Protein AF-A0A158P6G4-F1 (afdb_monomer)

pLDDT: mean 80.7, std 13.86, range [26.22, 97.38]

InterPro domains:
  IPR002474 Carbamoyl-phosphate synthase small subunit, N-terminal domain [PF00988] (12-132)
  IPR002474 Carbamoyl-phosphate synthase small subunit, N-terminal domain [SM01097] (8-134)
  IPR005479 Carbamoyl phosphate synthase, ATP-binding domain [PF02786] (418-565)
  IPR005479 Carbamoyl phosphate synthase, ATP-binding domain [PS00866] (451-465)
  IPR005483 Carbamoyl phosphate synthase, CPSase domain [PR00098] (327-341)
  IPR005483 Carbamoyl phosphate synthase, CPSase domain [PR00098] (356-366)
  IPR005483 Carbamoyl phosphate synthase, CPSase domain [PR00098] (489-508)
  IPR011761 ATP-grasp fold [PS50975] (420-508)
  IPR016185 Pre-ATP-grasp domain superfamily [SSF52440] (314-423)
  IPR017926 Glutamine amidotransferase [PF00117] (199-283)
  IPR029062 Class I glutamine amidotransferase-like [G3DSA:3.40.50.880] (198-288)
  IPR029062 Class I glutamine amidotransferase-like [SSF52317] (143-199)
  IPR029062 Class I glutamine amidotransferase-like [SSF52317] (198-286)
  IPR036480 Carbamoyl-phosphate synthase small subunit, N-terminal domain superfamily [G3DSA:3.50.30.20] (7-149)
  IPR036480 Carbamoyl-phosphate synthase small subunit, N-terminal domain superfamily [SSF52021] (8-143)

Solvent-accessible surface area (backbone atoms only — not comparable to full-atom values): 31318 Å² total; per-residue (Å²): 134,83,76,67,61,92,72,41,45,25,34,39,37,38,74,91,71,51,74,48,67,27,42,43,40,35,20,99,57,66,51,64,19,32,37,50,70,43,86,51,77,57,24,67,63,48,54,74,65,38,42,48,55,65,68,43,43,81,40,60,62,45,95,80,79,45,44,38,28,29,63,31,70,59,48,58,47,102,81,71,53,53,38,44,80,57,81,58,95,48,63,39,70,66,35,17,24,28,46,50,54,55,28,35,77,72,65,38,55,44,77,40,87,57,67,51,66,65,51,46,51,49,38,74,74,71,43,81,41,37,22,32,41,33,37,74,90,55,70,66,82,82,60,68,80,48,75,55,81,85,44,69,58,35,76,69,48,19,66,94,58,80,52,77,41,63,85,35,95,45,77,43,84,46,61,14,15,24,57,54,69,49,56,55,46,68,40,32,78,73,44,22,17,40,31,38,45,68,60,56,38,52,53,50,81,44,46,35,29,27,69,83,70,75,46,61,35,52,29,6,38,26,46,91,74,72,60,66,75,90,72,59,55,92,63,48,42,77,38,22,34,27,76,87,77,71,44,46,33,19,38,28,29,80,61,53,78,47,71,52,61,52,44,39,48,57,28,72,40,51,43,70,71,43,41,64,56,57,56,48,52,56,49,48,52,52,35,49,76,70,75,41,87,58,47,47,58,58,50,52,40,61,74,65,58,64,88,62,85,69,76,85,72,88,65,62,27,36,36,37,32,29,44,34,70,88,46,96,62,44,62,72,60,24,3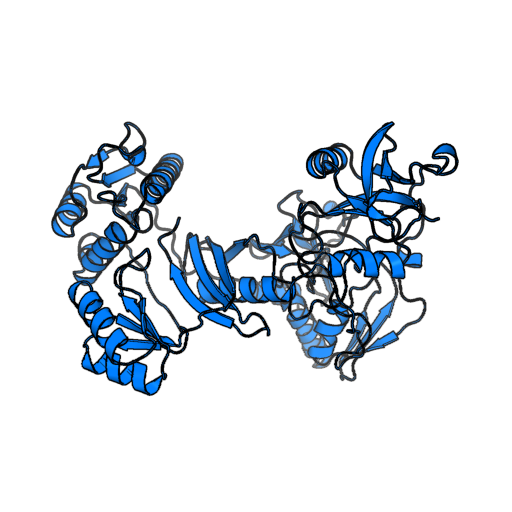4,50,38,38,34,50,52,34,46,54,38,50,75,71,70,28,43,41,34,34,37,33,47,43,84,92,41,76,40,72,39,94,75,50,38,81,39,79,39,77,39,66,74,39,56,67,55,51,47,53,48,44,73,72,67,61,36,52,34,70,46,30,34,25,3,34,65,53,19,38,51,31,49,52,52,33,51,76,71,38,50,31,68,77,61,60,35,76,87,89,88,67,78,83,91,68,45,76,59,39,78,20,73,44,68,68,49,44,48,57,44,42,69,72,65,36,68,44,24,31,39,37,28,48,95,57,55,75,60,51,55,38,48,78,16,75,43,74,67,53,39,49,57,44,47,54,58,14,58,73,77,20,78,34,32,38,40,32,58,52,66,88,84,38,45,78,49,64,34,48,32,43,24,48,79,70,73,43,69,51,72,59,63,93,74,71,66,64,52,40,65,59,45,46,52,49,54,52,47,51,54,54,50,43,59,70,42,63,56,67,50,60,35,33,38,37,33,36,32,43,71,78,52,97,51,72,40,51,70,55,73,38,74,36,72,93

Radius of gyration: 28.29 Å; Cα contacts (8 Å, |Δi|>4): 1181; chains: 1; bounding box: 65×74×72 Å

Secondary structure (DSSP, 8-state):
-PPPGGG-EEEEEETTS-EEEEEEEESS--EEEEEEEE--SS-HHHHHT-GGGTTEEEEE-SS--STT-B--SSS--TTS-------SS---TT--B-HHHHHHHTT-EEEESS-HHHHHHHHHHH-SEEEEEEETTS-GGGS----STTS-HHHHHS-SS--EE---SEEEEE--SS--HHHHHHHHHTTEEEEE-------SSEEEEETTTTEEEEE-B--S----GGG--TTEEEEEEETTT--EEEEEESSSS-EEESB-TT-SSS--TTTHHHHHHHHHHHHHHTT----HHHHHHHHH-----------SEEEEE---S-BTTB-THHHHHHHHHHHHHHHTT-EEEEE---SSSGGGSTTSSSEEE----SHHHHHHHHHHH--SEEE-GGGHHHHHHHHHHHHHTTHHHHHT----------SSEEEESSHHHHHHHHHHH-SSEEEEETT-STTTT-EEESSHHHHHHHHHHHHTT-S-EEEEE--TTSEEEEEEEEE-TTS-EEEE---SS--HHHHHHHHHHHHHHHHHTT--EE-EEEEEE-TTSS-EEEEEEETT--

Foldseek 3Di:
DDDDLQPWKKWKAWPVGDIWIFRKFAAPDKAWAKEDEAADLFQVQLVVLQLQCPRYDYLYLHQFPQQQHDFAAACQDPWGGTGDADDDDHAAQRHHHTPRHVSNVVNHMDGHDTDSVVVNVVCVVPPITIMIIGTPVDDPVVDDTDYCVVDPSFVVQFDPDKDKIADAPAEEEEEPQSDRCLVVVLQRVVRYIYIYHTHFFAYAFWWKAFPLARFIDGFGAGDDDADDQVPDDPQKHQGIATPVPRTGQKMFGNFDLDIDGRTDCSPSQYANRRSCLSVLSVVCVVCVVVVHGDGSSVVVSVVRDDPQPDDPDDWAEEEEEAQEDDDQQRHCLLLVLLLVVLVVCVVVVHAYEYEYLDPPGPCPDPPSHPYYHNDGLALVVVLVCCVVVLTQEYHQLSRPLSSVVRVVVCVVVCSCVVSNYDDDWDADDFAQKDKDQDLVVQLVSCVVLDDFKKKAAPSDGPRVLIDTDRDSVSSSVSVVNSSVPHSIIMIHHDPPPFDKFKKKKAAASRLRIDIDGNDSHDHSVLVNVVVVVVSVRCVVGVDHGMKMWIWGAHSNDSDIGGHDMRSRRD

Sequence (570 aa):
MSMPWETMKATLYLDDGSSYVGQLFGATKSVVGEIVFQTGMMGYVESLTDPSYAEQLLTLTYPMIGNYGVPSQDSMDSHGLPYVFEKNEHNHWQAVESLTSLLRKAGVPGLSGIDIRMLTKKIREQGTMKAKLVIDSDDASKYEFRDINEGNLVAVVSRKTPVTFGTGDVTVLAVDCGMKNNQIRCLVERGVRVTVVPYGNRGHNQPCTHSGTGRCLITSQNHGFAVDATSLPDDWRILFTNENDETNEGIVHTTKPFFSVQFHPEHTAGPSDSEFLFDVFVNAIRLRKSGKACCVNDMITAALRFDSNYHIRQQKKVLVLGSGGLTIGQAGEFDYSGAQALKALKEAGIRTVLINPNVATVQTSKGFADFTYFLPITKEYVTDVIKKERPTGILCTFGGQTALNCAIDLYKDKIFEQFHVDVTSIGERVAPSRAATTLRGAIEAAELLGYPVLVRAAFALGGLGSGFANNRAELIAIAQQALAHSDQVLIDKSLKGWKEIEYEVVRDAFDNCITVAPSQTLTDKEYNMLRTCAIKVIRHFGIIGECNIQYALDPSSDTVCFLYISNTIF

Structure (mmCIF, N/CA/C/O backbone):
data_AF-A0A158P6G4-F1
#
_entry.id   AF-A0A158P6G4-F1
#
loop_
_atom_site.group_PDB
_atom_site.id
_atom_site.type_symbol
_atom_site.label_atom_id
_atom_site.label_alt_id
_atom_site.label_comp_id
_atom_site.label_asym_id
_atom_site.label_entity_id
_atom_site.label_seq_id
_atom_site.pdbx_PDB_ins_code
_atom_site.Cartn_x
_atom_site.Cartn_y
_atom_site.Cartn_z
_atom_site.occupancy
_atom_site.B_iso_or_equiv
_atom_site.auth_seq_id
_atom_site.auth_comp_id
_atom_site.auth_asym_id
_atom_site.auth_atom_id
_atom_site.pdbx_PDB_model_num
ATOM 1 N N . MET A 1 1 ? 27.944 9.969 -40.121 1.00 33.66 1 MET A N 1
ATOM 2 C CA . MET A 1 1 ? 27.242 10.618 -38.994 1.00 33.66 1 MET A CA 1
ATOM 3 C C . MET A 1 1 ? 26.207 9.633 -38.491 1.00 33.66 1 MET A C 1
ATOM 5 O O . MET A 1 1 ? 25.397 9.195 -39.297 1.00 33.66 1 MET A O 1
ATOM 9 N N . SER A 1 2 ? 26.275 9.224 -37.227 1.00 36.25 2 SER A N 1
ATOM 10 C CA . SER A 1 2 ? 25.202 8.464 -36.575 1.00 36.25 2 SER A CA 1
ATOM 11 C C . SER A 1 2 ? 24.040 9.403 -36.244 1.00 36.25 2 SER A C 1
ATOM 13 O O . SER A 1 2 ? 24.272 10.546 -35.853 1.00 36.25 2 SER A O 1
ATOM 15 N N . MET A 1 3 ? 22.798 8.939 -36.399 1.00 39.56 3 MET A N 1
ATOM 16 C CA . MET A 1 3 ? 21.637 9.678 -35.891 1.00 39.56 3 MET A CA 1
ATOM 17 C C . MET A 1 3 ? 21.639 9.666 -34.350 1.00 39.56 3 MET A C 1
ATOM 19 O O . MET A 1 3 ? 22.076 8.669 -33.764 1.00 39.56 3 MET A O 1
ATOM 23 N N . PRO A 1 4 ? 21.148 10.724 -33.678 1.00 52.16 4 PRO A N 1
ATOM 24 C CA . PRO A 1 4 ? 20.889 10.687 -32.242 1.00 52.16 4 PRO A CA 1
ATOM 25 C C . PRO A 1 4 ? 19.898 9.568 -31.906 1.00 52.16 4 PRO A C 1
ATOM 27 O O . PRO A 1 4 ? 18.818 9.483 -32.492 1.00 52.16 4 PRO A O 1
ATOM 30 N N . TRP A 1 5 ? 20.269 8.705 -30.960 1.00 51.62 5 TRP A N 1
ATOM 31 C CA . TRP A 1 5 ? 19.498 7.514 -30.580 1.00 51.62 5 TRP A CA 1
ATOM 32 C C . TRP A 1 5 ? 18.100 7.849 -30.036 1.00 51.62 5 TRP A C 1
ATOM 34 O O . TRP A 1 5 ? 17.185 7.057 -30.217 1.00 51.62 5 TRP A O 1
ATOM 44 N N . GLU A 1 6 ? 17.922 9.057 -29.497 1.00 54.00 6 GLU A N 1
ATOM 45 C CA . GLU A 1 6 ? 16.652 9.687 -29.086 1.00 54.00 6 GLU A CA 1
ATOM 46 C C . GLU A 1 6 ? 15.584 9.744 -30.201 1.00 54.00 6 GLU A C 1
ATOM 48 O O . GLU A 1 6 ? 14.418 10.021 -29.931 1.00 54.00 6 GLU A O 1
ATOM 53 N N . THR A 1 7 ? 15.962 9.485 -31.459 1.00 64.06 7 THR A N 1
ATOM 54 C CA . THR A 1 7 ? 15.048 9.469 -32.614 1.00 64.06 7 THR A CA 1
ATOM 55 C C . THR A 1 7 ? 14.767 8.077 -33.183 1.00 64.06 7 THR A C 1
ATOM 57 O O . THR A 1 7 ? 13.952 7.957 -34.100 1.00 64.06 7 THR A O 1
ATOM 60 N N . MET A 1 8 ? 15.392 7.014 -32.658 1.00 84.81 8 MET A N 1
ATOM 61 C CA . MET A 1 8 ? 15.130 5.655 -33.137 1.00 84.81 8 MET A CA 1
ATOM 62 C C . MET A 1 8 ? 13.774 5.144 -32.647 1.00 84.81 8 MET A C 1
ATOM 64 O O . MET A 1 8 ? 13.444 5.199 -31.461 1.00 84.81 8 MET A O 1
ATOM 68 N N . LYS A 1 9 ? 12.999 4.608 -33.590 1.00 92.88 9 LYS A N 1
ATOM 69 C CA . LYS A 1 9 ? 11.739 3.922 -33.327 1.00 92.88 9 LYS A CA 1
ATOM 70 C C . LYS A 1 9 ? 11.916 2.415 -33.382 1.00 92.88 9 LYS A C 1
ATOM 72 O O . LYS A 1 9 ? 12.790 1.895 -34.080 1.00 92.88 9 LYS A O 1
ATOM 77 N N . ALA A 1 10 ? 11.055 1.739 -32.643 1.00 96.12 10 ALA A N 1
ATOM 78 C CA . ALA A 1 10 ? 10.880 0.306 -32.729 1.00 96.12 10 ALA A CA 1
ATOM 79 C C . ALA A 1 10 ? 9.394 -0.030 -32.604 1.00 96.12 10 ALA A C 1
ATOM 81 O O . ALA A 1 10 ? 8.608 0.714 -32.005 1.00 96.12 10 ALA A O 1
ATOM 82 N N . THR A 1 11 ? 9.032 -1.179 -33.152 1.00 97.31 11 THR A N 1
ATOM 83 C CA . THR A 1 11 ? 7.676 -1.699 -33.164 1.00 97.31 11 THR A CA 1
ATOM 84 C C . THR A 1 11 ? 7.635 -3.008 -32.380 1.00 97.31 11 THR A C 1
ATOM 86 O O . THR A 1 11 ? 8.329 -3.976 -32.697 1.00 97.31 11 THR A O 1
ATOM 89 N N . LEU A 1 12 ? 6.814 -3.031 -31.332 1.00 97.25 12 LEU A N 1
ATOM 90 C CA . LEU A 1 12 ? 6.419 -4.248 -30.634 1.00 97.25 12 LEU A CA 1
ATOM 91 C C . LEU A 1 12 ? 5.308 -4.922 -31.444 1.00 97.25 12 LEU A C 1
ATOM 93 O O . LEU A 1 12 ? 4.249 -4.328 -31.622 1.00 97.25 12 LEU A O 1
ATOM 97 N N . TYR A 1 13 ? 5.527 -6.150 -31.901 1.00 97.00 13 TYR A N 1
ATOM 98 C CA . TYR A 1 13 ? 4.522 -6.994 -32.551 1.00 97.00 13 TYR A CA 1
ATOM 99 C C . TYR A 1 13 ? 4.093 -8.118 -31.612 1.00 97.00 13 TYR A C 1
ATOM 101 O O . TYR A 1 13 ? 4.942 -8.702 -30.933 1.00 97.00 13 TYR A O 1
ATOM 109 N N . LEU A 1 14 ? 2.804 -8.453 -31.632 1.00 95.69 14 LEU A N 1
ATOM 110 C CA . LEU A 1 14 ? 2.227 -9.617 -30.962 1.00 95.69 14 LEU A CA 1
ATOM 111 C C . LEU A 1 14 ? 1.791 -10.673 -31.990 1.00 95.69 14 LEU A C 1
ATOM 113 O O . LEU A 1 14 ? 1.522 -10.355 -33.151 1.00 95.69 14 LEU A O 1
ATOM 117 N N . ASP A 1 15 ? 1.714 -11.926 -31.557 1.00 93.31 15 ASP A N 1
ATOM 118 C CA . ASP A 1 15 ? 1.264 -13.076 -32.349 1.00 93.31 15 ASP A CA 1
ATOM 119 C C . ASP A 1 15 ? -0.195 -12.978 -32.826 1.00 93.31 15 ASP A C 1
ATOM 121 O O . ASP A 1 15 ? -0.503 -13.447 -33.922 1.00 93.31 15 ASP A O 1
ATOM 125 N N . ASP A 1 16 ? -1.064 -12.271 -32.096 1.00 93.06 16 ASP A N 1
ATOM 126 C CA . ASP A 1 16 ? -2.425 -11.920 -32.546 1.00 93.06 16 ASP A CA 1
ATOM 127 C C . ASP A 1 16 ? -2.477 -10.900 -33.708 1.00 93.06 16 ASP A C 1
ATOM 129 O O . ASP A 1 16 ? -3.554 -10.487 -34.144 1.00 93.06 16 ASP A O 1
ATOM 133 N N . GLY A 1 17 ? -1.314 -10.489 -34.224 1.00 93.00 17 GLY A N 1
ATOM 134 C CA . GLY A 1 17 ? -1.162 -9.595 -35.370 1.00 93.00 17 GLY A CA 1
ATOM 135 C C . GLY A 1 17 ? -1.235 -8.106 -35.031 1.00 93.00 17 GLY A C 1
ATOM 136 O O . GLY A 1 17 ? -1.081 -7.274 -35.927 1.00 93.00 17 GLY A O 1
ATOM 137 N N . SER A 1 18 ? -1.450 -7.737 -33.765 1.00 94.69 18 SER A N 1
ATOM 138 C CA . SER A 1 18 ? -1.390 -6.334 -33.344 1.00 94.69 18 SER A CA 1
ATOM 139 C C . SER A 1 18 ? 0.040 -5.823 -33.149 1.00 94.69 18 SER A C 1
ATOM 141 O O . SER A 1 18 ? 0.978 -6.584 -32.904 1.00 94.69 18 SER A O 1
ATOM 143 N N . SER A 1 19 ? 0.209 -4.504 -33.263 1.00 95.75 19 SER A N 1
ATOM 144 C CA . SER A 1 19 ? 1.515 -3.852 -33.171 1.00 95.75 19 SER A CA 1
ATOM 145 C C . SER A 1 19 ? 1.451 -2.481 -32.500 1.00 95.75 19 SER A C 1
ATOM 147 O O . SER A 1 19 ? 0.500 -1.728 -32.713 1.00 95.75 19 SER A O 1
ATOM 149 N N . TYR A 1 20 ? 2.502 -2.134 -31.759 1.00 96.44 20 TYR A N 1
ATOM 150 C CA . TYR A 1 20 ? 2.640 -0.897 -30.995 1.00 96.44 20 TYR A CA 1
ATOM 151 C C . TYR A 1 20 ? 3.975 -0.227 -31.354 1.00 96.44 20 TYR A C 1
ATOM 153 O O . TYR A 1 20 ? 5.042 -0.755 -31.043 1.00 96.44 20 TYR A O 1
ATOM 161 N N . VAL A 1 21 ? 3.918 0.927 -32.024 1.00 96.25 21 VAL A N 1
ATOM 162 C CA . VAL A 1 21 ? 5.103 1.713 -32.417 1.00 96.25 21 VAL A CA 1
ATOM 163 C C . VAL A 1 21 ? 5.464 2.679 -31.291 1.00 96.25 21 VAL A C 1
ATOM 165 O O . VAL A 1 21 ? 4.601 3.429 -30.837 1.00 96.25 21 VAL A O 1
ATOM 168 N N . GLY A 1 22 ? 6.728 2.701 -30.872 1.00 93.69 22 GLY A N 1
ATOM 169 C CA . GLY A 1 22 ? 7.215 3.569 -29.797 1.00 93.69 22 GLY A CA 1
ATOM 170 C C . GLY A 1 22 ? 8.641 4.078 -30.020 1.00 93.69 22 GLY A C 1
ATOM 171 O O . GLY A 1 22 ? 9.222 3.920 -31.096 1.00 93.69 22 GLY A O 1
ATOM 172 N N . GLN A 1 23 ? 9.203 4.711 -28.991 1.00 91.62 23 GLN A N 1
ATOM 173 C CA . GLN A 1 23 ? 10.592 5.178 -28.959 1.00 91.62 23 GLN A CA 1
ATOM 174 C C . GLN A 1 23 ? 11.496 4.115 -28.324 1.00 91.62 23 GLN A C 1
ATOM 176 O O . GLN A 1 23 ? 11.187 3.580 -27.258 1.00 91.62 23 GLN A O 1
ATOM 181 N N . LEU A 1 24 ? 12.616 3.807 -28.980 1.00 91.50 24 LEU A N 1
ATOM 182 C CA . LEU A 1 24 ? 13.584 2.822 -28.502 1.00 91.50 24 LEU A CA 1
ATOM 183 C C . LEU A 1 24 ? 14.509 3.444 -27.445 1.00 91.50 24 LEU A C 1
ATOM 185 O O . LEU A 1 24 ? 15.133 4.478 -27.685 1.00 91.50 24 LEU A O 1
ATOM 189 N N . PHE A 1 25 ? 14.671 2.773 -26.306 1.00 88.94 25 PHE A N 1
ATOM 190 C CA . PHE A 1 25 ? 15.685 3.101 -25.301 1.00 88.94 25 PHE A CA 1
ATOM 191 C C . PHE A 1 25 ? 16.488 1.858 -24.880 1.00 88.94 25 PHE A C 1
ATOM 193 O O . PHE A 1 25 ? 16.229 0.745 -25.333 1.00 88.94 25 PHE A O 1
ATOM 200 N N . GLY A 1 26 ? 17.526 2.045 -24.060 1.00 88.69 26 GLY A N 1
ATOM 201 C CA . GLY A 1 26 ? 18.467 0.975 -23.712 1.00 88.69 26 GLY A CA 1
ATOM 202 C C . GLY A 1 26 ? 19.423 0.623 -24.860 1.00 88.69 26 GLY A C 1
ATOM 203 O O . GLY A 1 26 ? 20.106 1.503 -25.405 1.00 88.69 26 GLY A O 1
ATOM 204 N N . ALA A 1 27 ? 19.509 -0.669 -25.186 1.00 90.62 27 ALA A N 1
ATOM 205 C CA . ALA A 1 27 ? 20.350 -1.214 -26.249 1.00 90.62 27 ALA A CA 1
ATOM 206 C C . ALA A 1 27 ? 19.677 -1.193 -27.634 1.00 90.62 27 ALA A C 1
ATOM 208 O O . ALA A 1 27 ? 18.499 -1.507 -27.785 1.00 90.62 27 ALA A O 1
ATOM 209 N N . THR A 1 28 ? 20.465 -0.917 -28.676 1.00 92.88 28 THR A N 1
ATOM 210 C CA . THR A 1 28 ? 20.029 -0.982 -30.080 1.00 92.88 28 THR A CA 1
ATOM 211 C C . THR A 1 28 ? 20.037 -2.432 -30.581 1.00 92.88 28 THR A C 1
ATOM 213 O O . THR A 1 28 ? 20.956 -2.846 -31.285 1.00 92.88 28 THR A O 1
ATOM 216 N N . LYS A 1 29 ? 19.043 -3.230 -30.172 1.00 92.81 29 LYS A N 1
ATOM 217 C CA . LYS A 1 29 ? 18.891 -4.639 -30.568 1.00 92.81 29 LYS A CA 1
ATOM 218 C C . LYS A 1 29 ? 17.417 -5.052 -30.680 1.00 92.81 29 LYS A C 1
ATOM 220 O O . LYS A 1 29 ? 16.659 -4.849 -29.740 1.00 92.81 29 LYS A O 1
ATOM 225 N N . SER A 1 30 ? 17.048 -5.718 -31.774 1.00 95.25 30 SER A N 1
ATOM 226 C CA . SER A 1 30 ? 15.754 -6.406 -31.920 1.00 95.25 30 SER A CA 1
ATOM 227 C C . SER A 1 30 ? 15.733 -7.755 -31.176 1.00 95.25 30 SER A C 1
ATOM 229 O O . SER A 1 30 ? 16.733 -8.482 -31.174 1.00 95.25 30 SER A O 1
ATOM 231 N N . VAL A 1 31 ? 14.610 -8.104 -30.538 1.00 95.19 31 VAL A N 1
ATOM 232 C CA . VAL A 1 31 ? 14.449 -9.293 -29.672 1.00 95.19 31 VAL A CA 1
ATOM 233 C C . VAL A 1 31 ? 13.080 -9.968 -29.830 1.00 95.19 31 VAL A C 1
ATOM 235 O O . VAL A 1 31 ? 12.102 -9.336 -30.220 1.00 95.19 31 VAL A O 1
ATOM 238 N N . VAL A 1 32 ? 13.015 -11.254 -29.477 1.00 94.50 32 VAL A N 1
ATOM 239 C CA . VAL A 1 32 ? 11.799 -12.086 -29.410 1.00 94.50 32 VAL A CA 1
ATOM 240 C C . VAL A 1 32 ? 11.651 -12.597 -27.977 1.00 94.50 32 VAL A C 1
ATOM 242 O O . VAL A 1 32 ? 12.664 -12.885 -27.339 1.00 94.50 32 VAL A O 1
ATOM 245 N N . GLY A 1 33 ? 10.418 -12.728 -27.492 1.00 91.88 33 GLY A N 1
ATOM 246 C CA . GLY A 1 33 ? 10.112 -13.299 -26.183 1.00 91.88 33 GLY A CA 1
ATOM 247 C C . GLY A 1 33 ? 8.614 -13.510 -25.970 1.00 91.88 33 GLY A C 1
ATOM 248 O O . GLY A 1 33 ? 7.802 -13.279 -26.862 1.00 91.88 33 GLY A O 1
ATOM 249 N N . GLU A 1 34 ? 8.235 -13.916 -24.767 1.00 90.44 34 GLU A N 1
ATOM 250 C CA . GLU A 1 34 ? 6.841 -13.890 -24.306 1.00 90.44 34 GLU A CA 1
ATOM 251 C C . GLU A 1 34 ? 6.576 -12.554 -23.599 1.00 90.44 34 GLU A C 1
ATOM 253 O O . GLU A 1 34 ? 7.413 -12.099 -22.816 1.00 90.44 34 GLU A O 1
ATOM 258 N N . ILE A 1 35 ? 5.449 -11.894 -23.877 1.00 92.06 35 ILE A N 1
ATOM 259 C CA . ILE A 1 35 ? 5.104 -10.629 -23.220 1.00 92.06 35 ILE A CA 1
ATOM 260 C C . ILE A 1 35 ? 4.235 -10.855 -21.983 1.00 92.06 35 ILE A C 1
ATOM 262 O O . ILE A 1 35 ? 3.230 -11.567 -22.007 1.00 92.06 35 ILE A O 1
ATOM 266 N N . VAL A 1 36 ? 4.632 -10.194 -20.901 1.00 89.69 36 VAL A N 1
ATOM 267 C CA . VAL A 1 36 ? 3.961 -10.187 -19.598 1.00 89.69 36 VAL A CA 1
ATOM 268 C C . VAL A 1 36 ? 3.728 -8.750 -19.142 1.00 89.69 36 VAL A C 1
ATOM 270 O O . VAL A 1 36 ? 4.269 -7.805 -19.722 1.00 89.69 36 VAL A O 1
ATOM 273 N N . PHE A 1 37 ? 2.949 -8.570 -18.077 1.00 86.06 37 PHE A N 1
ATOM 274 C CA . PHE A 1 37 ? 2.852 -7.296 -17.370 1.00 86.06 37 PHE A CA 1
ATOM 275 C C . PHE A 1 37 ? 3.064 -7.474 -15.866 1.00 86.06 37 PHE A C 1
ATOM 277 O O . PHE A 1 37 ? 2.752 -8.523 -15.310 1.00 86.06 37 PHE A O 1
ATOM 284 N N . GLN A 1 38 ? 3.562 -6.427 -15.208 1.00 82.38 38 GLN A N 1
ATOM 285 C CA . GLN A 1 38 ? 3.702 -6.375 -13.754 1.00 82.38 38 GLN A CA 1
ATOM 286 C C . GLN A 1 38 ? 3.055 -5.102 -13.209 1.00 82.38 38 GLN A C 1
ATOM 288 O O . GLN A 1 38 ? 3.403 -3.988 -13.598 1.00 82.38 38 GLN A O 1
ATOM 293 N N . THR A 1 39 ? 2.152 -5.299 -12.253 1.00 82.25 39 THR A N 1
ATOM 294 C CA . THR A 1 39 ? 1.340 -4.302 -11.532 1.00 82.25 39 THR A CA 1
ATOM 295 C C . THR A 1 39 ? 2.106 -3.453 -10.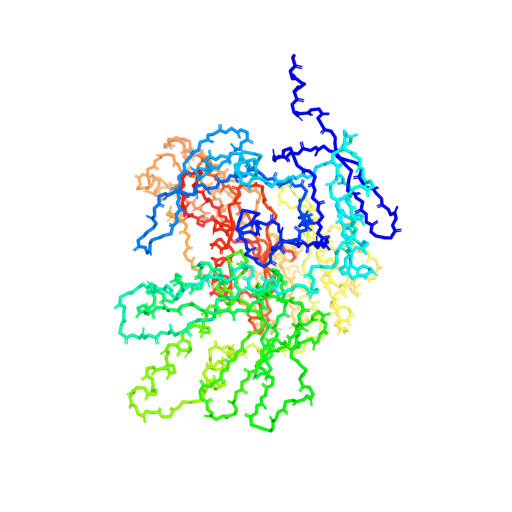509 1.00 82.25 39 THR A C 1
ATOM 297 O O . THR A 1 39 ? 1.526 -2.575 -9.870 1.00 82.25 39 THR A O 1
ATOM 300 N N . GLY A 1 40 ? 3.404 -3.708 -10.322 1.00 75.12 40 GLY A N 1
ATOM 301 C CA . GLY A 1 40 ? 4.241 -3.009 -9.348 1.00 75.12 40 GLY A CA 1
ATOM 302 C C . GLY A 1 40 ? 4.443 -1.536 -9.709 1.00 75.12 40 GLY A C 1
ATOM 303 O O . GLY A 1 40 ? 4.909 -1.220 -10.800 1.00 75.12 40 GLY A O 1
ATOM 304 N N . MET A 1 41 ? 4.125 -0.639 -8.771 1.00 79.69 41 MET A N 1
ATOM 305 C CA . MET A 1 41 ? 4.364 0.808 -8.913 1.00 79.69 41 MET A CA 1
ATOM 306 C C . MET A 1 41 ? 5.809 1.215 -8.588 1.00 79.69 41 MET A C 1
ATOM 308 O O . MET A 1 41 ? 6.263 2.273 -9.007 1.00 79.69 41 MET A O 1
ATOM 312 N N . MET A 1 42 ? 6.517 0.371 -7.835 1.00 78.19 42 MET A N 1
ATOM 313 C CA . MET A 1 42 ? 7.883 0.572 -7.353 1.00 78.19 42 MET A CA 1
ATOM 314 C C . MET A 1 42 ? 8.747 -0.638 -7.705 1.00 78.19 42 MET A C 1
ATOM 316 O O . MET A 1 42 ? 8.234 -1.705 -8.052 1.00 78.19 42 MET A O 1
ATOM 320 N N . GLY A 1 43 ? 10.063 -0.477 -7.578 1.00 79.94 43 GLY A N 1
ATOM 321 C CA . GLY A 1 43 ? 11.000 -1.588 -7.674 1.00 79.94 43 GLY A CA 1
ATOM 322 C C . GLY A 1 43 ? 11.335 -2.003 -9.106 1.00 79.94 43 GLY A C 1
ATOM 323 O O . GLY A 1 43 ? 11.478 -3.195 -9.370 1.00 79.94 43 GLY A O 1
ATOM 324 N N . TYR A 1 44 ? 11.399 -1.071 -10.067 1.00 83.88 44 TYR A N 1
ATOM 325 C CA . TYR A 1 44 ? 11.635 -1.431 -11.474 1.00 83.88 44 TYR A CA 1
ATOM 326 C C . TYR A 1 44 ? 13.042 -1.988 -11.726 1.00 83.88 44 TYR A C 1
ATOM 328 O O . TYR A 1 44 ? 13.212 -2.772 -12.653 1.00 83.88 44 TYR A O 1
ATOM 336 N N . VAL A 1 45 ? 14.044 -1.633 -10.916 1.00 82.88 45 VAL A N 1
ATOM 337 C CA . VAL A 1 45 ? 15.411 -2.169 -11.059 1.00 82.88 45 VAL A CA 1
ATOM 338 C C . VAL A 1 45 ? 15.443 -3.598 -10.543 1.00 82.88 45 VAL A C 1
ATOM 340 O O . VAL A 1 45 ? 15.856 -4.507 -11.250 1.00 82.88 45 VAL A O 1
ATOM 343 N N . GLU A 1 46 ? 14.903 -3.781 -9.345 1.00 79.88 46 GLU A N 1
ATOM 344 C CA . GLU A 1 46 ? 14.701 -5.044 -8.656 1.00 79.88 46 GLU A CA 1
ATOM 345 C C . GLU A 1 46 ? 13.936 -6.026 -9.557 1.00 79.88 46 GLU A C 1
ATOM 347 O O . GLU A 1 46 ? 14.389 -7.149 -9.761 1.00 79.88 46 GLU A O 1
ATOM 352 N N . SER A 1 47 ? 12.853 -5.558 -10.190 1.00 79.94 47 SER A N 1
ATOM 353 C CA . SER A 1 47 ? 12.030 -6.326 -11.135 1.00 79.94 47 SER A CA 1
ATOM 354 C C . SER A 1 47 ? 12.764 -6.648 -12.442 1.00 79.94 47 SER A C 1
ATOM 356 O O . SER A 1 47 ? 12.687 -7.773 -12.914 1.00 79.94 47 SER A O 1
ATOM 358 N N . LEU A 1 48 ? 13.527 -5.710 -13.019 1.00 85.06 48 LEU A N 1
ATOM 359 C CA . LEU A 1 48 ? 14.343 -5.973 -14.217 1.00 85.06 48 LEU A CA 1
ATOM 360 C C . LEU A 1 48 ? 15.549 -6.891 -13.942 1.00 85.06 48 LEU A C 1
ATOM 362 O O . LEU A 1 48 ? 16.100 -7.466 -14.878 1.00 85.06 48 LEU A O 1
ATOM 366 N N . THR A 1 49 ? 15.956 -7.037 -12.678 1.00 80.94 49 THR A N 1
ATOM 367 C CA . THR A 1 49 ? 16.953 -8.026 -12.232 1.00 80.94 49 THR A CA 1
ATOM 368 C C . THR A 1 49 ? 16.348 -9.325 -11.698 1.00 80.94 49 THR A C 1
ATOM 370 O O . THR A 1 49 ? 17.101 -10.238 -11.358 1.00 80.94 49 THR A O 1
ATOM 373 N N . ASP A 1 50 ? 15.019 -9.429 -11.602 1.00 75.19 50 ASP A N 1
ATOM 374 C CA . ASP A 1 50 ? 14.351 -10.645 -11.145 1.00 75.19 50 ASP A CA 1
ATOM 375 C C . ASP A 1 50 ? 14.551 -11.730 -12.220 1.00 75.19 50 ASP A C 1
ATOM 377 O O . ASP A 1 50 ? 14.074 -11.563 -13.350 1.00 75.19 50 ASP A O 1
ATOM 381 N N . PRO A 1 51 ? 15.284 -12.828 -11.934 1.00 71.12 51 PRO A N 1
ATOM 382 C CA . PRO A 1 51 ? 15.715 -13.745 -12.988 1.00 71.12 51 PRO A CA 1
ATOM 383 C C . PRO A 1 51 ? 14.542 -14.433 -13.687 1.00 71.12 51 PRO A C 1
ATOM 385 O O . PRO A 1 51 ? 14.684 -14.923 -14.802 1.00 71.12 51 PRO A O 1
ATOM 388 N N . SER A 1 52 ? 13.370 -14.456 -13.060 1.00 70.06 52 SER A N 1
ATOM 389 C CA . SER A 1 52 ? 12.165 -15.052 -13.615 1.00 70.06 52 SER A CA 1
ATOM 390 C C . SER A 1 52 ? 11.701 -14.450 -14.951 1.00 70.06 52 SER A C 1
ATOM 392 O O . SER A 1 52 ? 11.104 -15.177 -15.752 1.00 70.06 52 SER A O 1
ATOM 394 N N . TYR A 1 53 ? 12.008 -13.177 -15.234 1.00 81.75 53 TYR A N 1
ATOM 395 C CA . TYR A 1 53 ? 11.710 -12.499 -16.508 1.00 81.75 53 TYR A CA 1
ATOM 396 C C . TYR A 1 53 ? 12.676 -12.864 -17.653 1.00 81.75 53 TYR A C 1
ATOM 398 O O . TYR A 1 53 ? 12.678 -12.218 -18.703 1.00 81.75 53 TYR A O 1
ATOM 406 N N . ALA A 1 54 ? 13.512 -13.893 -17.494 1.00 83.00 54 ALA A N 1
ATOM 407 C CA . ALA A 1 54 ? 14.376 -14.364 -18.572 1.00 83.00 54 ALA A CA 1
ATOM 408 C C . ALA A 1 54 ? 13.583 -14.759 -19.830 1.00 83.00 54 ALA A C 1
ATOM 410 O O . ALA A 1 54 ? 12.568 -15.449 -19.763 1.00 83.00 54 ALA A O 1
ATOM 411 N N . GLU A 1 55 ? 14.086 -14.307 -20.982 1.00 86.19 55 GLU A N 1
ATOM 412 C CA . GLU A 1 55 ? 13.458 -14.432 -22.308 1.00 86.19 55 GLU A CA 1
ATOM 413 C C . GLU A 1 55 ? 12.066 -13.765 -22.440 1.00 86.19 55 GLU A C 1
ATOM 415 O O . GLU A 1 55 ? 11.398 -13.944 -23.456 1.00 86.19 55 GLU A O 1
ATOM 420 N N . GLN A 1 56 ? 11.647 -12.932 -21.478 1.00 90.44 56 GLN A N 1
ATOM 421 C CA . GLN A 1 56 ? 10.381 -12.194 -21.530 1.00 90.44 56 GLN A CA 1
ATOM 422 C C . GLN A 1 56 ? 10.526 -10.707 -21.870 1.00 90.44 56 GLN A C 1
ATOM 424 O O . GLN A 1 56 ? 11.555 -10.068 -21.652 1.00 90.44 56 GLN A O 1
ATOM 429 N N . LEU A 1 57 ? 9.428 -10.143 -22.373 1.00 92.81 57 LEU A N 1
ATOM 430 C CA . LEU A 1 57 ? 9.206 -8.713 -22.552 1.00 92.81 57 LEU A CA 1
ATOM 431 C C . LEU A 1 57 ? 8.318 -8.213 -21.400 1.00 92.81 57 LEU A C 1
ATOM 433 O O . LEU A 1 57 ? 7.133 -8.537 -21.325 1.00 92.81 57 LEU A O 1
ATOM 437 N N . LEU A 1 58 ? 8.897 -7.443 -20.476 1.00 92.06 58 LEU A N 1
ATOM 438 C CA . LEU A 1 58 ? 8.210 -6.968 -19.271 1.00 92.06 58 LEU A CA 1
ATOM 439 C C . LEU A 1 58 ? 7.482 -5.633 -19.504 1.00 92.06 58 LEU A C 1
ATOM 441 O O . LEU A 1 58 ? 8.106 -4.577 -19.603 1.00 92.06 58 LEU A O 1
ATOM 445 N N . THR A 1 59 ? 6.148 -5.667 -19.513 1.00 90.88 59 THR A N 1
ATOM 446 C CA . THR A 1 59 ? 5.299 -4.464 -19.495 1.00 90.88 59 THR A CA 1
ATOM 447 C C . THR A 1 59 ? 5.123 -3.967 -18.058 1.00 90.88 59 THR A C 1
ATOM 449 O O . THR A 1 59 ? 4.293 -4.473 -17.302 1.00 90.88 59 THR A O 1
ATOM 452 N N . LEU A 1 60 ? 5.887 -2.954 -17.657 1.00 87.00 60 LEU A N 1
ATOM 453 C CA . LEU A 1 60 ? 5.663 -2.264 -16.384 1.00 87.00 60 LEU A CA 1
ATOM 454 C C . LEU A 1 60 ? 4.379 -1.423 -16.491 1.00 87.00 60 LEU A C 1
ATOM 456 O O . LEU A 1 60 ? 4.274 -0.577 -17.377 1.00 87.00 60 LEU A O 1
ATOM 460 N N . THR A 1 61 ? 3.388 -1.641 -15.617 1.00 86.69 61 THR A N 1
ATOM 461 C CA . THR A 1 61 ? 2.101 -0.913 -15.705 1.00 86.69 61 THR A CA 1
ATOM 462 C C . THR A 1 61 ? 2.172 0.520 -15.180 1.00 86.69 61 THR A C 1
ATOM 464 O O . THR A 1 61 ? 1.230 1.290 -15.369 1.00 86.69 61 THR A O 1
ATOM 467 N N . TYR A 1 62 ? 3.245 0.876 -14.472 1.00 83.38 62 TYR A N 1
ATOM 468 C CA . TYR A 1 62 ? 3.442 2.218 -13.938 1.00 83.38 62 TYR A CA 1
ATOM 469 C C . TYR A 1 62 ? 3.987 3.153 -15.032 1.00 83.38 62 TYR A C 1
ATOM 471 O O . TYR A 1 62 ? 4.986 2.816 -15.665 1.00 83.38 62 TYR A O 1
ATOM 479 N N . PRO A 1 63 ? 3.366 4.320 -15.288 1.00 80.00 63 PRO A N 1
ATOM 480 C CA . PRO A 1 63 ? 3.653 5.114 -16.487 1.00 80.00 63 PRO A CA 1
ATOM 481 C C . PRO A 1 63 ? 4.953 5.931 -16.423 1.00 80.00 63 PRO A C 1
ATOM 483 O O . PRO A 1 63 ? 5.369 6.472 -17.444 1.00 80.00 63 PRO A O 1
ATOM 486 N N . MET A 1 64 ? 5.583 6.056 -15.250 1.00 80.12 64 MET A N 1
ATOM 487 C CA . MET A 1 64 ? 6.796 6.855 -15.038 1.00 80.12 64 MET A CA 1
ATOM 488 C C . MET A 1 64 ? 7.904 5.974 -14.451 1.00 80.12 64 MET A C 1
ATOM 490 O O . MET A 1 64 ? 7.974 5.752 -13.245 1.00 80.12 64 MET A O 1
ATOM 494 N N . ILE A 1 65 ? 8.737 5.430 -15.340 1.00 85.38 65 ILE A N 1
ATOM 495 C CA . ILE A 1 65 ? 9.828 4.499 -15.029 1.00 85.38 65 ILE A CA 1
ATOM 496 C C . ILE A 1 65 ? 11.175 5.200 -15.240 1.00 85.38 65 ILE A C 1
ATOM 498 O O . ILE A 1 65 ? 11.364 5.900 -16.232 1.00 85.38 65 ILE A O 1
ATOM 502 N N . GLY A 1 66 ? 12.130 4.973 -14.334 1.00 81.94 66 GLY A N 1
ATOM 503 C CA . GLY A 1 66 ? 13.474 5.567 -14.383 1.00 81.94 66 GLY A CA 1
ATOM 504 C C . GLY A 1 66 ? 13.689 6.767 -13.450 1.00 81.94 66 GLY A C 1
ATOM 505 O O . GLY A 1 66 ? 14.827 7.210 -13.306 1.00 81.94 66 GLY A O 1
ATOM 506 N N . ASN A 1 67 ? 12.639 7.260 -12.782 1.00 79.94 67 ASN A N 1
ATOM 507 C CA . ASN A 1 67 ? 12.643 8.476 -11.954 1.00 79.94 67 ASN A CA 1
ATOM 508 C C . ASN A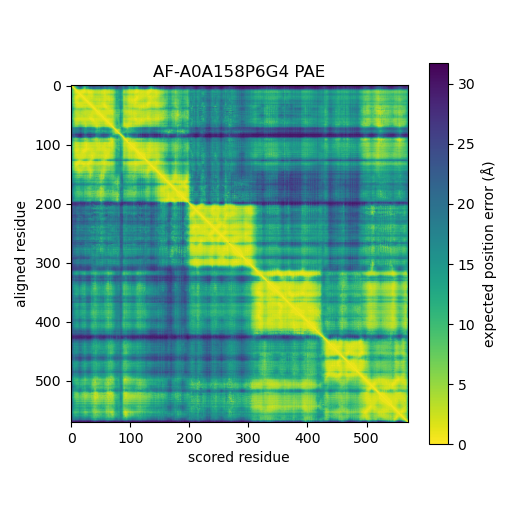 1 67 ? 13.762 8.523 -10.891 1.00 79.94 67 ASN A C 1
ATOM 510 O O . ASN A 1 67 ? 14.450 9.537 -10.737 1.00 79.94 67 ASN A O 1
ATOM 514 N N . TYR A 1 68 ? 13.948 7.418 -10.156 1.00 80.00 68 TYR A N 1
ATOM 515 C CA . TYR A 1 68 ? 14.977 7.266 -9.121 1.00 80.00 68 TYR A CA 1
ATOM 516 C C . TYR A 1 68 ? 16.288 6.675 -9.670 1.00 80.00 68 TYR A C 1
ATOM 518 O O . TYR A 1 68 ? 17.166 6.276 -8.908 1.00 80.00 68 TYR A O 1
ATOM 526 N N . GLY A 1 69 ? 16.437 6.636 -10.998 1.00 83.88 69 GLY A N 1
ATOM 527 C CA . GLY A 1 69 ? 17.593 6.087 -11.694 1.00 83.88 69 GLY A CA 1
ATOM 528 C C . GLY A 1 69 ? 17.754 4.593 -11.447 1.00 83.88 69 GLY A C 1
ATOM 529 O O . GLY A 1 69 ? 16.794 3.870 -11.187 1.00 83.88 69 GLY A O 1
ATOM 530 N N . VAL A 1 70 ? 18.989 4.135 -11.538 1.00 80.00 70 VAL A N 1
ATOM 531 C CA . VAL A 1 70 ? 19.424 2.801 -11.146 1.00 80.00 70 VAL A CA 1
ATOM 532 C C . VAL A 1 70 ? 20.336 2.978 -9.940 1.00 80.00 70 VAL A C 1
ATOM 534 O O . VAL A 1 70 ? 21.297 3.741 -10.054 1.00 80.00 70 VAL A O 1
ATOM 537 N N . PRO A 1 71 ? 20.102 2.311 -8.798 1.00 72.31 71 PRO A N 1
ATOM 538 C CA . PRO A 1 71 ? 21.171 2.079 -7.859 1.00 72.31 71 PRO A CA 1
ATOM 539 C C . PRO A 1 71 ? 22.129 1.064 -8.488 1.00 72.31 71 PRO A C 1
ATOM 541 O O . PRO A 1 71 ? 21.743 -0.044 -8.842 1.00 72.31 71 PRO A O 1
ATOM 544 N N . SER A 1 72 ? 23.384 1.476 -8.606 1.00 66.19 72 SER A N 1
ATOM 545 C CA . SER A 1 72 ? 24.504 0.750 -8.026 1.00 66.19 72 SER A CA 1
ATOM 546 C C . SER A 1 72 ? 24.612 -0.759 -8.360 1.00 66.19 72 SER A C 1
ATOM 548 O O . SER A 1 72 ? 23.869 -1.549 -7.789 1.00 66.19 72 SER A O 1
ATOM 550 N N . GLN A 1 73 ? 25.619 -1.190 -9.152 1.00 56.94 73 GLN A N 1
ATOM 551 C CA . GLN A 1 73 ? 25.894 -2.629 -9.420 1.00 56.94 73 GLN A CA 1
ATOM 552 C C . GLN A 1 73 ? 27.352 -3.178 -9.273 1.00 56.94 73 GLN A C 1
ATOM 554 O O . GLN A 1 73 ? 27.610 -4.260 -9.794 1.00 56.94 73 GLN A O 1
ATOM 559 N N . ASP A 1 74 ? 28.285 -2.574 -8.505 1.00 54.44 74 ASP A N 1
ATOM 560 C CA . ASP A 1 74 ? 29.613 -3.195 -8.216 1.00 54.44 74 ASP A CA 1
ATOM 561 C C . ASP A 1 74 ? 30.057 -3.331 -6.732 1.00 54.44 74 ASP A C 1
ATOM 563 O O . ASP A 1 74 ? 30.560 -4.391 -6.366 1.00 54.44 74 ASP A O 1
ATOM 567 N N . SER A 1 75 ? 29.937 -2.326 -5.842 1.00 54.84 75 SER A N 1
ATOM 568 C CA . SER A 1 75 ? 30.489 -2.442 -4.467 1.00 54.84 75 SER A CA 1
ATOM 569 C C . SER A 1 75 ? 29.698 -3.406 -3.576 1.00 54.84 75 SER A C 1
ATOM 571 O O . SER A 1 75 ? 28.494 -3.274 -3.402 1.00 54.84 75 SER A O 1
ATOM 573 N N . MET A 1 76 ? 30.367 -4.415 -3.028 1.00 60.12 76 MET A N 1
ATOM 574 C CA . MET A 1 76 ? 29.682 -5.490 -2.314 1.00 60.12 76 MET A CA 1
ATOM 575 C C . MET A 1 76 ? 29.209 -5.059 -0.919 1.00 60.12 76 MET A C 1
ATOM 577 O O . MET A 1 76 ? 29.968 -4.450 -0.164 1.00 60.12 76 MET A O 1
ATOM 581 N N . ASP A 1 77 ? 27.987 -5.449 -0.548 1.00 63.31 77 ASP A N 1
ATOM 582 C CA . ASP A 1 77 ? 27.526 -5.453 0.840 1.00 63.31 77 ASP A CA 1
ATOM 583 C C . ASP A 1 77 ? 28.350 -6.428 1.708 1.00 63.31 77 ASP A C 1
ATOM 585 O O . ASP A 1 77 ? 29.197 -7.187 1.222 1.00 63.31 77 ASP A O 1
ATOM 589 N N . SER A 1 78 ? 28.088 -6.440 3.019 1.00 65.44 78 SER A N 1
ATOM 590 C CA . SER A 1 78 ? 28.763 -7.304 4.002 1.00 65.44 78 SER A CA 1
ATOM 591 C C . SER A 1 78 ? 28.631 -8.814 3.748 1.00 65.44 78 SER A C 1
ATOM 593 O O . SER A 1 78 ? 29.227 -9.608 4.479 1.00 65.44 78 SER A O 1
ATOM 595 N N . HIS A 1 79 ? 27.865 -9.224 2.734 1.00 61.06 79 HIS A N 1
ATOM 596 C CA . HIS A 1 79 ? 27.611 -10.613 2.359 1.00 61.06 79 HIS A CA 1
ATOM 597 C C . HIS A 1 79 ? 28.068 -10.944 0.928 1.00 61.06 79 HIS A C 1
ATOM 599 O O . HIS A 1 79 ? 27.985 -12.107 0.529 1.00 61.06 79 HIS A O 1
ATOM 605 N N . GLY A 1 80 ? 28.614 -9.968 0.189 1.00 60.72 80 GLY A N 1
ATOM 606 C CA . GLY A 1 80 ? 29.182 -10.167 -1.144 1.00 60.72 80 GLY A CA 1
ATOM 607 C C . GLY A 1 80 ? 28.263 -9.794 -2.314 1.00 60.72 80 GLY A C 1
ATOM 608 O O . GLY A 1 80 ? 28.389 -10.426 -3.362 1.00 60.72 80 GLY A O 1
ATOM 609 N N . LEU A 1 81 ? 27.327 -8.842 -2.155 1.00 57.34 81 LEU A N 1
ATOM 610 C CA . LEU A 1 81 ? 26.316 -8.510 -3.181 1.00 57.34 81 LEU A CA 1
ATOM 611 C C . LEU A 1 81 ? 26.348 -7.007 -3.610 1.00 57.34 81 LEU A C 1
ATOM 613 O O . LEU A 1 81 ? 26.407 -6.152 -2.732 1.00 57.34 81 LEU A O 1
ATOM 617 N N . PRO A 1 82 ? 26.302 -6.663 -4.918 1.00 52.12 82 PRO A N 1
ATOM 618 C CA . PRO A 1 82 ? 26.928 -5.439 -5.495 1.00 52.12 82 PRO A CA 1
ATOM 619 C C . PRO A 1 82 ? 26.161 -4.080 -5.545 1.00 52.12 82 PRO A C 1
ATOM 621 O O . PRO A 1 82 ? 24.940 -4.075 -5.667 1.00 52.12 82 PRO A O 1
ATOM 624 N N . TYR A 1 83 ? 26.915 -2.945 -5.568 1.00 44.09 83 TYR A N 1
ATOM 625 C CA . TYR A 1 83 ? 26.479 -1.517 -5.603 1.00 44.09 83 TYR A CA 1
ATOM 626 C C . TYR A 1 83 ? 27.530 -0.416 -6.098 1.00 44.09 83 TYR A C 1
ATOM 628 O O . TYR A 1 83 ? 28.314 0.032 -5.270 1.00 44.09 83 TYR A O 1
ATOM 636 N N . VAL A 1 84 ? 27.631 0.095 -7.363 1.00 42.41 84 VAL A N 1
ATOM 637 C CA . VAL A 1 84 ? 28.464 1.304 -7.789 1.00 42.41 84 VAL A CA 1
ATOM 638 C C . VAL A 1 84 ? 28.069 1.986 -9.157 1.00 42.41 84 VAL A C 1
ATOM 640 O O . VAL A 1 84 ? 27.145 1.502 -9.799 1.00 42.41 84 VAL A O 1
ATOM 643 N N . PHE A 1 85 ? 28.692 3.127 -9.568 1.00 29.61 85 PHE A N 1
ATOM 644 C CA . PHE A 1 85 ? 28.059 4.382 -10.090 1.00 29.61 85 PHE A CA 1
ATOM 645 C C . PHE A 1 85 ? 28.180 4.875 -11.590 1.00 29.61 85 PHE A C 1
ATOM 647 O O . PHE A 1 85 ? 29.160 4.526 -12.233 1.00 29.61 85 PHE A O 1
ATOM 654 N N . GLU A 1 86 ? 27.264 5.764 -12.106 1.00 26.22 86 GLU A N 1
ATOM 655 C CA . GLU A 1 86 ? 27.511 7.069 -12.858 1.00 26.22 86 GLU A CA 1
ATOM 656 C C . GLU A 1 86 ? 26.317 7.773 -13.624 1.00 26.22 86 GLU A C 1
ATOM 658 O O . GLU A 1 86 ? 25.561 7.148 -14.360 1.00 26.22 86 GLU A O 1
ATOM 663 N N . LYS A 1 87 ? 26.194 9.119 -13.513 1.00 30.66 87 LYS A N 1
ATOM 664 C CA . LYS A 1 87 ? 24.948 9.960 -13.469 1.00 30.66 87 LYS A CA 1
ATOM 665 C C . LYS A 1 87 ? 24.322 10.493 -14.790 1.00 30.66 87 LYS A C 1
ATOM 667 O O . LYS A 1 87 ? 25.059 10.940 -15.661 1.00 30.66 87 LYS A O 1
ATOM 672 N N . ASN A 1 88 ? 22.970 10.590 -14.865 1.00 36.12 88 ASN A N 1
ATOM 673 C CA . ASN A 1 88 ? 22.165 11.636 -15.575 1.00 36.12 88 ASN A CA 1
ATOM 674 C C . ASN A 1 88 ? 20.623 11.399 -15.600 1.00 36.12 88 ASN A C 1
ATOM 676 O O . ASN A 1 88 ? 20.166 10.262 -15.673 1.00 36.12 88 ASN A O 1
ATOM 680 N N . GLU A 1 89 ? 19.842 12.496 -15.612 1.00 61.84 89 GLU A N 1
ATOM 681 C CA . GLU A 1 89 ? 18.358 12.590 -15.749 1.00 61.84 89 GLU A CA 1
ATOM 682 C C . GLU A 1 89 ? 17.478 11.780 -14.767 1.00 61.84 89 GLU A C 1
ATOM 684 O O . GLU A 1 89 ? 16.317 11.484 -15.032 1.00 61.84 89 GLU A O 1
ATOM 689 N N . HIS A 1 90 ? 17.998 11.494 -13.577 1.00 69.25 90 HIS A N 1
ATOM 690 C CA . HIS A 1 90 ? 17.257 10.922 -12.447 1.00 69.25 90 HIS A CA 1
ATOM 691 C C . HIS A 1 90 ? 17.522 11.723 -11.168 1.00 69.25 90 HIS A C 1
ATOM 693 O O . HIS A 1 90 ? 18.526 12.436 -11.080 1.00 69.25 90 HIS A O 1
ATOM 699 N N . ASN A 1 91 ? 16.660 11.588 -10.155 1.00 74.19 91 ASN A N 1
ATOM 700 C CA . ASN A 1 91 ? 16.828 12.303 -8.887 1.00 74.19 91 ASN A CA 1
ATOM 701 C C . ASN A 1 91 ? 16.488 11.444 -7.657 1.00 74.19 91 ASN A C 1
ATOM 703 O O . ASN A 1 91 ? 15.373 11.474 -7.138 1.00 74.19 91 ASN A O 1
ATOM 707 N N . HIS A 1 92 ? 17.480 10.693 -7.180 1.00 81.38 92 HIS A N 1
ATOM 708 C CA . HIS A 1 92 ? 17.468 10.011 -5.887 1.00 81.38 92 HIS A CA 1
ATOM 709 C C . HIS A 1 92 ? 18.911 9.914 -5.353 1.00 81.38 92 HIS A C 1
ATOM 711 O O . HIS A 1 92 ? 19.853 9.896 -6.140 1.00 81.38 92 HIS A O 1
ATOM 717 N N . TRP A 1 93 ? 19.122 9.868 -4.034 1.00 77.81 93 TRP A N 1
ATOM 718 C CA . TRP A 1 93 ? 20.471 9.951 -3.441 1.00 77.81 93 TRP A CA 1
ATOM 719 C C . TRP A 1 93 ? 21.316 8.680 -3.625 1.00 77.81 93 TRP A C 1
ATOM 721 O O . TRP A 1 93 ? 22.537 8.760 -3.726 1.00 77.81 93 TRP A O 1
ATOM 731 N N . GLN A 1 94 ? 20.660 7.521 -3.732 1.00 75.00 94 GLN A N 1
ATOM 732 C CA . GLN A 1 94 ? 21.267 6.256 -4.175 1.00 75.00 94 GLN A CA 1
ATOM 733 C C . GLN A 1 94 ? 21.257 6.093 -5.703 1.00 75.00 94 GLN A C 1
ATOM 735 O O . GLN A 1 94 ? 21.767 5.088 -6.196 1.00 75.00 94 GLN A O 1
ATOM 740 N N . ALA A 1 95 ? 20.634 7.013 -6.457 1.00 74.31 95 ALA A N 1
ATOM 741 C CA . ALA A 1 95 ? 20.641 6.921 -7.912 1.00 74.31 95 ALA A CA 1
ATOM 742 C C . ALA A 1 95 ? 22.068 7.082 -8.398 1.00 74.31 95 ALA A C 1
ATOM 744 O O . ALA A 1 95 ? 22.753 8.045 -8.040 1.00 74.31 95 ALA A O 1
ATOM 745 N N . VAL A 1 96 ? 22.489 6.149 -9.237 1.00 74.88 96 VAL A N 1
ATOM 746 C CA . VAL A 1 96 ? 23.811 6.206 -9.816 1.00 74.88 96 VAL A CA 1
ATOM 747 C C . VAL A 1 96 ? 23.762 6.445 -11.299 1.00 74.88 96 VAL A C 1
ATOM 749 O O . VAL A 1 96 ? 24.387 7.401 -11.719 1.00 74.88 96 VAL A O 1
ATOM 752 N N . GLU A 1 97 ? 23.030 5.637 -12.070 1.00 76.69 97 GLU A N 1
ATOM 753 C CA . GLU A 1 97 ? 22.986 5.729 -13.531 1.00 76.69 97 GLU A CA 1
ATOM 754 C C . GLU A 1 97 ? 21.566 5.737 -14.085 1.00 76.69 97 GLU A C 1
ATOM 756 O O . GLU A 1 97 ? 20.601 5.426 -13.389 1.00 76.69 97 GLU A O 1
ATOM 761 N N . SER A 1 98 ? 21.408 6.172 -15.336 1.00 83.06 98 SER A N 1
ATOM 762 C CA . SER A 1 98 ? 20.095 6.155 -15.977 1.00 83.06 98 SER A CA 1
ATOM 763 C C . SER A 1 98 ? 19.708 4.725 -16.348 1.00 83.06 98 SER A C 1
ATOM 765 O O . SER A 1 98 ? 20.554 3.913 -16.725 1.00 83.06 98 SER A O 1
ATOM 767 N N . LEU A 1 99 ? 18.409 4.419 -16.310 1.00 84.06 99 LEU A N 1
ATOM 768 C CA . LEU A 1 99 ? 17.912 3.107 -16.731 1.00 84.06 99 LEU A CA 1
ATOM 769 C C . LEU A 1 99 ? 18.312 2.788 -18.185 1.00 84.06 99 LEU A C 1
ATOM 771 O O . LEU A 1 99 ? 18.715 1.671 -18.494 1.00 84.06 99 LEU A O 1
ATOM 775 N N . THR A 1 100 ? 18.301 3.800 -19.056 1.00 84.69 100 THR A N 1
ATOM 776 C CA . THR A 1 100 ? 18.810 3.728 -20.434 1.00 84.69 100 THR A CA 1
ATOM 777 C C . THR A 1 100 ? 20.285 3.317 -20.508 1.00 84.69 100 THR A C 1
ATOM 779 O O . THR A 1 100 ? 20.655 2.587 -21.426 1.00 84.69 100 THR A O 1
ATOM 782 N N . SER A 1 101 ? 21.128 3.755 -19.567 1.00 83.12 101 SER A N 1
ATOM 783 C CA . SER A 1 101 ? 22.540 3.362 -19.498 1.00 83.12 101 SER A CA 1
ATOM 784 C C . SER A 1 101 ? 22.695 1.904 -19.049 1.00 83.12 101 SER A C 1
ATOM 786 O O . SER A 1 101 ? 23.326 1.126 -19.767 1.00 83.12 101 SER A O 1
ATOM 788 N N . LEU A 1 102 ? 22.032 1.496 -17.957 1.00 84.94 102 LEU A N 1
ATOM 789 C CA . LEU A 1 102 ? 22.046 0.106 -17.475 1.00 84.94 102 LEU A CA 1
ATOM 790 C C . LEU A 1 102 ? 21.600 -0.872 -18.569 1.00 84.94 102 LEU A C 1
ATOM 792 O O . LEU A 1 102 ? 22.320 -1.813 -18.899 1.00 84.94 102 LEU A O 1
ATOM 796 N N . LEU A 1 103 ? 20.429 -0.632 -19.167 1.00 87.75 103 LEU A N 1
ATOM 797 C CA . LEU A 1 103 ? 19.868 -1.495 -20.209 1.00 87.75 103 LEU A CA 1
ATOM 798 C C . LEU A 1 103 ? 20.803 -1.590 -21.425 1.00 87.75 103 LEU A C 1
ATOM 800 O O . LEU A 1 103 ? 20.987 -2.670 -21.986 1.00 87.75 103 LEU A O 1
ATOM 804 N N . ARG A 1 104 ? 21.476 -0.489 -21.790 1.00 86.38 104 ARG A N 1
ATOM 805 C CA . ARG A 1 104 ? 22.478 -0.476 -22.864 1.00 86.38 104 ARG A CA 1
ATOM 806 C C . ARG A 1 104 ? 23.721 -1.299 -22.520 1.00 86.38 104 ARG A C 1
ATOM 808 O O . ARG A 1 104 ? 24.163 -2.063 -23.374 1.00 86.38 104 ARG A O 1
ATOM 815 N N . LYS A 1 105 ? 24.252 -1.187 -21.294 1.00 85.56 105 LYS A N 1
ATOM 816 C CA . LYS A 1 105 ? 25.369 -2.016 -20.793 1.00 85.56 105 LYS A CA 1
ATOM 817 C C . LYS A 1 105 ? 25.003 -3.507 -20.782 1.00 85.56 105 LYS A C 1
ATOM 819 O O . LYS A 1 105 ? 25.810 -4.334 -21.191 1.00 85.56 105 LYS A O 1
ATOM 824 N N . ALA A 1 106 ? 23.776 -3.834 -20.375 1.00 84.19 106 ALA A N 1
ATOM 825 C CA . ALA A 1 106 ? 23.249 -5.198 -20.315 1.00 84.19 106 ALA A CA 1
ATOM 826 C C . ALA A 1 106 ? 22.839 -5.786 -21.686 1.00 84.19 106 ALA A C 1
ATOM 828 O O . ALA A 1 106 ? 22.517 -6.969 -21.775 1.00 84.19 106 ALA A O 1
ATOM 829 N N . GLY A 1 107 ? 22.828 -4.989 -22.763 1.00 89.81 107 GLY A N 1
ATOM 830 C CA . GLY A 1 107 ? 22.390 -5.435 -24.092 1.00 89.81 107 GLY A CA 1
ATOM 831 C C . GLY A 1 107 ? 20.873 -5.642 -24.229 1.00 89.81 107 GLY A C 1
ATOM 832 O O . GLY A 1 107 ? 20.435 -6.357 -25.136 1.00 89.81 107 GLY A O 1
ATOM 833 N N . VAL A 1 108 ? 20.082 -5.023 -23.346 1.00 91.44 108 VAL A N 1
ATOM 834 C CA . VAL A 1 108 ? 18.618 -5.131 -23.266 1.00 91.44 108 VAL A CA 1
ATOM 835 C C . VAL A 1 108 ? 17.956 -3.909 -23.931 1.00 91.44 108 VAL A C 1
ATOM 837 O O . VAL A 1 108 ? 18.288 -2.771 -23.585 1.00 91.44 108 VAL A O 1
ATOM 840 N N . PRO A 1 109 ? 17.033 -4.091 -24.891 1.00 93.69 109 PRO A N 1
ATOM 841 C CA . PRO A 1 109 ? 16.236 -3.001 -25.453 1.00 93.69 109 PRO A CA 1
ATOM 842 C C . PRO A 1 109 ? 15.018 -2.678 -24.572 1.00 93.69 109 PRO A C 1
ATOM 844 O O . PRO A 1 109 ? 14.483 -3.549 -23.888 1.00 93.69 109 PRO A O 1
ATOM 847 N N . GLY A 1 110 ? 14.537 -1.438 -24.636 1.00 92.31 110 GLY A N 1
ATOM 848 C CA . GLY A 1 110 ? 13.274 -0.998 -24.040 1.00 92.31 110 GLY A CA 1
ATOM 849 C C . GLY A 1 110 ? 12.444 -0.179 -25.029 1.00 92.31 110 GLY A C 1
ATOM 850 O O . GLY A 1 110 ? 12.997 0.456 -25.928 1.00 92.31 110 GLY A O 1
ATOM 851 N N . LEU A 1 111 ? 11.119 -0.179 -24.863 1.00 93.94 111 LEU A N 1
ATOM 852 C CA . LEU A 1 111 ? 10.180 0.584 -25.694 1.00 93.94 111 LEU A CA 1
ATOM 853 C C . LEU A 1 111 ? 9.335 1.523 -24.825 1.00 93.94 111 LEU A C 1
ATOM 855 O O . LEU A 1 111 ? 8.735 1.081 -23.848 1.00 93.94 111 LEU A O 1
ATOM 859 N N . SER A 1 112 ? 9.274 2.806 -25.179 1.00 91.94 112 SER A N 1
ATOM 860 C CA . SER A 1 112 ? 8.464 3.822 -24.493 1.00 91.94 112 SER A CA 1
ATOM 861 C C . SER A 1 112 ? 7.480 4.512 -25.449 1.00 91.94 112 SER A C 1
ATOM 863 O O . SER A 1 112 ? 7.535 4.333 -26.667 1.00 91.94 112 SER A O 1
ATOM 865 N N . GLY A 1 113 ? 6.537 5.288 -24.902 1.00 88.12 113 GLY A N 1
ATOM 866 C CA . GLY A 1 113 ? 5.553 6.042 -25.695 1.00 88.12 113 GLY A CA 1
ATOM 867 C C . GLY A 1 113 ? 4.378 5.223 -26.250 1.00 88.12 113 GLY A C 1
ATOM 868 O O . GLY A 1 113 ? 3.661 5.718 -27.116 1.00 88.12 113 GLY A O 1
ATOM 869 N N . ILE A 1 114 ? 4.166 3.997 -25.760 1.00 92.00 114 ILE A N 1
ATOM 870 C CA . ILE A 1 114 ? 3.034 3.124 -26.123 1.00 92.00 114 ILE A CA 1
ATOM 871 C C . ILE A 1 114 ? 1.941 3.123 -25.041 1.00 92.00 114 ILE A C 1
ATOM 873 O O . ILE A 1 114 ? 2.220 3.378 -23.869 1.00 92.00 114 ILE A O 1
ATOM 877 N N . ASP A 1 115 ? 0.698 2.782 -25.404 1.00 91.69 115 ASP A N 1
ATOM 878 C CA . ASP A 1 115 ? -0.386 2.591 -24.427 1.00 91.69 115 ASP A CA 1
ATOM 879 C C . ASP A 1 115 ? -0.230 1.254 -23.679 1.00 91.69 115 ASP A C 1
ATOM 881 O O . ASP A 1 115 ? -0.793 0.214 -24.040 1.00 91.69 115 ASP A O 1
ATOM 885 N N . ILE A 1 116 ? 0.533 1.309 -22.585 1.00 90.69 116 ILE A N 1
ATOM 886 C CA . ILE A 1 116 ? 0.740 0.195 -21.654 1.00 90.69 116 ILE A CA 1
ATOM 887 C C . ILE A 1 116 ? -0.564 -0.314 -21.019 1.00 90.69 116 ILE A C 1
ATOM 889 O O . ILE A 1 116 ? -0.625 -1.479 -20.632 1.00 90.69 116 ILE A O 1
ATOM 893 N N . ARG A 1 117 ? -1.631 0.496 -20.930 1.00 89.31 117 ARG A N 1
ATOM 894 C CA . ARG A 1 117 ? -2.920 0.086 -20.346 1.00 89.31 117 ARG A CA 1
ATOM 895 C C . ARG A 1 117 ? -3.747 -0.719 -21.345 1.00 89.31 117 ARG A C 1
ATOM 897 O O . ARG A 1 117 ? -4.319 -1.740 -20.963 1.00 89.31 117 ARG A O 1
ATOM 904 N N . MET A 1 118 ? -3.782 -0.304 -22.612 1.00 91.62 118 MET A N 1
ATOM 905 C CA . MET A 1 118 ? -4.361 -1.093 -23.705 1.00 91.62 118 MET A CA 1
ATOM 906 C C . MET A 1 118 ? -3.637 -2.437 -23.852 1.00 91.62 118 MET A C 1
ATOM 908 O O . MET A 1 118 ? -4.291 -3.473 -23.970 1.00 91.62 118 MET A O 1
ATOM 912 N N . LEU A 1 119 ? -2.303 -2.425 -23.791 1.00 91.75 119 LEU A N 1
ATOM 913 C CA . LEU A 1 119 ? -1.474 -3.628 -23.852 1.00 91.75 119 LEU A CA 1
ATOM 914 C C . LEU A 1 119 ? -1.731 -4.568 -22.659 1.00 91.75 119 LEU A C 1
ATOM 916 O O . LEU A 1 119 ? -2.045 -5.738 -22.855 1.00 91.75 119 LEU A O 1
ATOM 920 N N . THR A 1 120 ? -1.716 -4.040 -21.430 1.00 88.50 120 THR A N 1
ATOM 921 C CA . THR A 1 120 ? -2.018 -4.800 -20.200 1.00 88.50 120 THR A CA 1
ATOM 922 C C . THR A 1 120 ? -3.401 -5.453 -20.249 1.00 88.50 120 THR A C 1
ATOM 924 O O . THR A 1 120 ? -3.540 -6.623 -19.896 1.00 88.50 120 THR A O 1
ATOM 927 N N . LYS A 1 121 ? -4.433 -4.732 -20.724 1.00 86.62 121 LYS A N 1
ATOM 928 C CA . LYS A 1 121 ? -5.771 -5.316 -20.923 1.00 86.62 121 LYS A CA 1
ATOM 929 C C . LYS A 1 121 ? -5.727 -6.525 -21.850 1.00 86.62 121 LYS A C 1
ATOM 931 O O . LYS A 1 121 ? -6.315 -7.543 -21.508 1.00 86.62 121 LYS A O 1
ATOM 936 N N . LYS A 1 122 ? -5.045 -6.404 -22.994 1.00 88.81 122 LYS A N 1
ATOM 937 C CA . LYS A 1 122 ? -4.956 -7.466 -24.000 1.00 88.81 122 LYS A CA 1
ATOM 938 C C . LYS A 1 122 ? -4.281 -8.721 -23.443 1.00 88.81 122 LYS A C 1
ATOM 940 O O . LYS A 1 122 ? -4.871 -9.789 -23.544 1.00 88.81 122 LYS A O 1
ATOM 945 N N . ILE A 1 123 ? -3.120 -8.581 -22.800 1.00 85.69 123 ILE A N 1
ATOM 946 C CA . ILE A 1 123 ? -2.399 -9.713 -22.191 1.00 85.69 123 ILE A CA 1
ATOM 947 C C . ILE A 1 123 ? -3.282 -10.382 -21.123 1.00 85.69 123 ILE A C 1
ATOM 949 O O . ILE A 1 123 ? -3.462 -11.591 -21.116 1.00 85.69 123 ILE A O 1
ATOM 953 N N . ARG A 1 124 ? -3.955 -9.605 -20.267 1.00 76.25 124 ARG A N 1
ATOM 954 C CA . ARG A 1 124 ? -4.898 -10.158 -19.277 1.00 76.25 124 ARG A CA 1
ATOM 955 C C . ARG A 1 124 ? -6.118 -10.856 -19.911 1.00 76.25 124 ARG A C 1
ATOM 957 O O . ARG A 1 124 ? -6.703 -11.733 -19.290 1.00 76.25 124 ARG A O 1
ATOM 964 N N . GLU A 1 125 ? -6.535 -10.445 -21.106 1.00 80.12 125 GLU A N 1
ATOM 965 C CA . GLU A 1 125 ? -7.704 -10.985 -21.821 1.00 80.12 125 GLU A CA 1
ATOM 966 C C . GLU A 1 125 ? -7.366 -12.205 -22.707 1.00 80.12 125 GLU A C 1
ATOM 968 O O . GLU A 1 125 ? -8.277 -12.961 -23.036 1.00 80.12 125 GLU A O 1
ATOM 973 N N . GLN A 1 126 ? -6.091 -12.425 -23.066 1.00 77.38 126 GLN A N 1
ATOM 974 C CA . GLN A 1 126 ? -5.635 -13.553 -23.903 1.00 77.38 126 GLN A CA 1
ATOM 975 C C . GLN A 1 126 ? -4.700 -14.550 -23.185 1.00 77.38 126 GLN A C 1
ATOM 977 O O . GLN A 1 126 ? -4.510 -15.658 -23.681 1.00 77.38 126 GLN A O 1
ATOM 982 N N . GLY A 1 127 ? -4.144 -14.195 -22.022 1.00 68.88 127 GLY A N 1
ATOM 983 C CA . GLY A 1 127 ? -3.061 -14.935 -21.365 1.00 68.88 127 GLY A CA 1
ATOM 984 C C . GLY A 1 127 ? -1.680 -14.418 -21.787 1.00 68.88 127 GLY A C 1
ATOM 985 O O . GLY A 1 127 ? -1.555 -13.327 -22.345 1.00 68.88 127 GLY A O 1
ATOM 986 N N . THR A 1 128 ? -0.617 -15.180 -21.520 1.00 70.00 128 THR A N 1
ATOM 987 C CA . THR A 1 128 ? 0.702 -14.843 -22.070 1.00 70.00 128 THR A CA 1
ATOM 988 C C . THR A 1 128 ? 0.702 -14.951 -23.594 1.00 70.00 128 THR A C 1
ATOM 990 O O . THR A 1 128 ? 0.158 -15.891 -24.168 1.00 70.00 128 THR A O 1
ATOM 993 N N . MET A 1 129 ? 1.318 -13.966 -24.251 1.00 87.81 129 MET A N 1
ATOM 994 C CA . MET A 1 129 ? 1.330 -13.835 -25.711 1.00 87.81 129 MET A CA 1
ATOM 995 C C . MET A 1 129 ? 2.762 -13.854 -26.240 1.00 87.81 129 MET A C 1
ATOM 997 O O . MET A 1 129 ? 3.679 -13.351 -25.584 1.00 87.81 129 MET A O 1
ATOM 1001 N N . LYS A 1 130 ? 2.976 -14.383 -27.446 1.00 94.12 130 LYS A N 1
ATOM 1002 C CA . LYS A 1 130 ? 4.298 -14.386 -28.087 1.00 94.12 130 LYS A CA 1
ATOM 1003 C C . LYS A 1 130 ? 4.514 -13.037 -28.759 1.00 94.12 130 LYS A C 1
ATOM 1005 O O . LYS A 1 130 ? 3.631 -12.498 -29.424 1.00 94.12 130 LYS A O 1
ATOM 1010 N N . ALA A 1 131 ? 5.694 -12.466 -28.564 1.00 95.62 131 ALA A N 1
ATOM 1011 C CA . ALA A 1 131 ? 5.967 -11.080 -28.897 1.00 95.62 131 ALA A CA 1
ATOM 1012 C C . ALA A 1 131 ? 7.380 -10.881 -29.453 1.00 95.62 131 ALA A C 1
ATOM 1014 O O . ALA A 1 131 ? 8.302 -11.665 -29.222 1.00 95.62 131 ALA A O 1
ATOM 1015 N N . LYS A 1 132 ? 7.564 -9.788 -30.191 1.00 95.88 132 LYS A N 1
ATOM 1016 C CA . LYS A 1 132 ? 8.882 -9.347 -30.653 1.00 95.88 132 LYS A CA 1
ATOM 1017 C C . LYS A 1 132 ? 8.970 -7.833 -30.699 1.00 95.88 132 LYS A C 1
ATOM 1019 O O . LYS A 1 132 ? 8.068 -7.172 -31.202 1.00 95.88 132 LYS A O 1
ATOM 1024 N N . LEU A 1 133 ? 10.072 -7.297 -30.193 1.00 96.56 133 LEU A N 1
ATOM 1025 C CA . LEU A 1 133 ? 10.427 -5.890 -30.308 1.00 96.56 133 LEU A CA 1
ATOM 1026 C C . LEU A 1 133 ? 11.448 -5.767 -31.436 1.00 96.56 133 LEU A C 1
ATOM 1028 O O . LEU A 1 133 ? 12.572 -6.248 -31.298 1.00 96.56 133 LEU A O 1
ATOM 1032 N N . VAL A 1 134 ? 11.052 -5.156 -32.551 1.00 96.75 134 VAL A N 1
ATOM 1033 C CA . VAL A 1 134 ? 11.898 -5.011 -33.743 1.00 96.75 134 VAL A CA 1
ATOM 1034 C C . VAL A 1 134 ? 12.127 -3.530 -34.021 1.00 96.75 134 VAL A C 1
ATOM 1036 O O . VAL A 1 134 ? 11.182 -2.746 -34.016 1.00 96.75 134 VAL A O 1
ATOM 1039 N N . ILE A 1 135 ? 13.378 -3.135 -34.241 1.00 95.69 135 ILE A N 1
ATOM 1040 C CA . ILE A 1 135 ? 13.743 -1.763 -34.617 1.00 95.69 135 ILE A CA 1
ATOM 1041 C C . ILE A 1 135 ? 13.229 -1.487 -36.032 1.00 95.69 135 ILE A C 1
ATOM 1043 O O . ILE A 1 135 ? 13.354 -2.343 -36.899 1.00 95.69 135 ILE A O 1
ATOM 1047 N N . ASP A 1 136 ? 12.703 -0.290 -36.302 1.00 92.19 136 ASP A N 1
ATOM 1048 C CA . ASP A 1 136 ? 12.080 0.039 -37.599 1.00 92.19 136 ASP A CA 1
ATOM 1049 C C . ASP A 1 136 ? 13.067 -0.006 -38.802 1.00 92.19 136 ASP A C 1
ATOM 1051 O O . ASP A 1 136 ? 12.651 0.090 -39.956 1.00 92.19 136 ASP A O 1
ATOM 1055 N N . SER A 1 137 ? 14.378 -0.151 -38.554 1.00 90.62 137 SER A N 1
ATOM 1056 C CA . SER A 1 137 ? 15.423 -0.406 -39.562 1.00 90.62 137 SER A CA 1
ATOM 1057 C C . SER A 1 137 ? 15.617 -1.883 -39.921 1.00 90.62 137 SER A C 1
ATOM 1059 O O . SER A 1 137 ? 16.267 -2.186 -40.923 1.00 90.62 137 SER A O 1
ATOM 1061 N N . ASP A 1 138 ? 15.119 -2.790 -39.084 1.00 91.62 138 ASP A N 1
ATOM 1062 C CA . ASP A 1 138 ? 15.357 -4.223 -39.177 1.00 91.62 138 ASP A CA 1
ATOM 1063 C C . ASP A 1 138 ? 14.214 -4.916 -39.928 1.00 91.62 138 ASP A C 1
ATOM 1065 O O . ASP A 1 138 ? 13.051 -4.514 -39.909 1.00 91.62 138 ASP A O 1
ATOM 1069 N N . ASP A 1 139 ? 14.543 -6.023 -40.586 1.00 90.62 139 ASP A N 1
ATOM 1070 C CA . ASP A 1 139 ? 13.559 -6.838 -41.287 1.00 90.62 139 ASP A CA 1
ATOM 1071 C C . ASP A 1 139 ? 12.803 -7.736 -40.298 1.00 90.62 139 ASP A C 1
ATOM 1073 O O . ASP A 1 139 ? 13.279 -8.807 -39.912 1.00 90.62 139 ASP A O 1
ATOM 1077 N N . ALA A 1 140 ? 11.600 -7.304 -39.916 1.00 89.44 140 ALA A N 1
ATOM 1078 C CA . ALA A 1 140 ? 10.731 -8.000 -38.970 1.00 89.44 140 ALA A CA 1
ATOM 1079 C C . ALA A 1 140 ? 10.327 -9.430 -39.386 1.00 89.44 140 ALA A C 1
ATOM 1081 O O . ALA A 1 140 ? 9.833 -10.175 -38.533 1.00 89.44 140 ALA A O 1
ATOM 1082 N N . SER A 1 141 ? 10.541 -9.846 -40.644 1.00 88.94 141 SER A N 1
ATOM 1083 C CA . SER A 1 141 ? 10.324 -11.237 -41.072 1.00 88.94 141 SER A CA 1
ATOM 1084 C C . SER A 1 141 ? 11.401 -12.199 -40.556 1.00 88.94 141 SER A C 1
ATOM 1086 O O . SER A 1 141 ? 11.117 -13.374 -40.354 1.00 88.94 141 SER A O 1
ATOM 1088 N N . LYS A 1 142 ? 12.608 -11.700 -40.250 1.00 91.69 142 LYS A N 1
ATOM 1089 C CA . LYS A 1 142 ? 13.742 -12.495 -39.737 1.00 91.69 142 LYS A CA 1
ATOM 1090 C C . LYS A 1 142 ? 13.631 -12.864 -38.251 1.00 91.69 142 LYS A C 1
ATOM 1092 O O . LYS A 1 142 ? 14.505 -13.543 -37.719 1.00 91.69 142 LYS A O 1
ATOM 1097 N N . TYR A 1 143 ? 12.576 -12.399 -37.585 1.00 91.69 143 TYR A N 1
ATOM 1098 C CA . TYR A 1 143 ? 12.302 -12.620 -36.170 1.00 91.69 143 TYR A CA 1
ATOM 1099 C C . TYR A 1 143 ? 10.996 -13.409 -36.053 1.00 91.69 143 TYR A C 1
ATOM 1101 O O . TYR A 1 143 ? 9.907 -12.831 -36.041 1.00 91.69 143 TYR A O 1
ATOM 1109 N N . GLU A 1 144 ? 11.086 -14.735 -36.034 1.00 92.31 144 GLU A N 1
ATOM 1110 C CA . GLU A 1 144 ? 9.925 -15.610 -35.843 1.00 92.31 144 GLU A CA 1
ATOM 1111 C C . GLU A 1 144 ? 9.428 -15.542 -34.390 1.00 92.31 144 GLU A C 1
ATOM 1113 O O . GLU A 1 144 ? 10.213 -15.321 -33.469 1.00 92.31 144 GLU A O 1
ATOM 1118 N N . PHE A 1 145 ? 8.120 -15.708 -34.172 1.00 92.12 145 PHE A N 1
ATOM 1119 C CA . PHE A 1 145 ? 7.573 -15.821 -32.818 1.00 92.12 145 PHE A CA 1
ATOM 1120 C C . PHE A 1 145 ? 7.963 -17.176 -32.221 1.00 92.12 145 PHE A C 1
ATOM 1122 O O . PHE A 1 145 ? 7.767 -18.211 -32.855 1.00 92.12 145 PHE A O 1
ATOM 1129 N N . ARG A 1 146 ? 8.474 -17.174 -30.988 1.00 86.25 146 ARG A N 1
ATOM 1130 C CA . ARG A 1 146 ? 8.891 -18.380 -30.266 1.00 86.25 146 ARG A CA 1
ATOM 1131 C C . ARG A 1 146 ? 8.129 -18.495 -28.950 1.00 86.25 146 ARG A C 1
ATOM 1133 O O . ARG A 1 146 ? 7.928 -17.495 -28.268 1.00 86.25 146 ARG A O 1
ATOM 1140 N N . ASP A 1 147 ? 7.747 -19.717 -28.587 1.00 82.00 147 ASP A N 1
ATOM 1141 C CA . ASP A 1 147 ? 7.368 -20.022 -27.210 1.00 82.00 147 ASP A CA 1
ATOM 1142 C C . ASP A 1 147 ? 8.627 -20.163 -26.352 1.00 82.00 147 ASP A C 1
ATOM 1144 O O . ASP A 1 147 ? 9.541 -20.924 -26.686 1.00 82.00 147 ASP A O 1
ATOM 1148 N N . ILE A 1 148 ? 8.702 -19.426 -25.250 1.00 81.69 148 ILE A N 1
ATOM 1149 C CA . ILE A 1 148 ? 9.842 -19.545 -24.338 1.00 81.69 148 ILE A CA 1
ATOM 1150 C C . ILE A 1 148 ? 9.658 -20.713 -23.360 1.00 81.69 148 ILE A C 1
ATOM 1152 O O . ILE A 1 148 ? 10.650 -21.258 -22.879 1.00 81.69 148 ILE A O 1
ATOM 1156 N N . ASN A 1 149 ? 8.413 -21.152 -23.135 1.00 74.81 149 ASN A N 1
ATOM 1157 C CA . ASN A 1 149 ? 8.052 -22.218 -22.196 1.00 74.81 149 ASN A CA 1
ATOM 1158 C C . ASN A 1 149 ? 8.344 -23.625 -22.750 1.00 74.81 149 ASN A C 1
ATOM 1160 O O . ASN A 1 149 ? 8.441 -24.583 -21.988 1.00 74.81 149 ASN A O 1
ATOM 1164 N N . GLU A 1 150 ? 8.560 -23.748 -24.065 1.00 77.12 150 GLU A N 1
ATOM 1165 C CA . GLU A 1 150 ? 9.176 -24.932 -24.689 1.00 77.12 150 GLU A CA 1
ATOM 1166 C C . GLU A 1 150 ? 10.637 -25.136 -24.227 1.00 77.12 150 GLU A C 1
ATOM 1168 O O . GLU A 1 150 ? 11.184 -26.236 -24.331 1.00 77.12 150 GLU A O 1
ATOM 1173 N N . GLY A 1 151 ? 11.284 -24.084 -23.710 1.00 72.06 151 GLY A N 1
ATOM 1174 C CA . GLY A 1 151 ? 12.626 -24.127 -23.140 1.00 72.06 151 GLY A CA 1
ATOM 1175 C C . GLY A 1 151 ? 12.626 -24.278 -21.617 1.00 72.06 151 GLY A C 1
ATOM 1176 O O . GLY A 1 151 ? 11.773 -23.754 -20.906 1.00 72.06 151 GLY A O 1
ATOM 1177 N N . ASN A 1 152 ? 13.656 -24.934 -21.077 1.00 70.69 152 ASN A N 1
ATOM 1178 C CA . ASN A 1 152 ? 13.890 -24.955 -19.633 1.00 70.69 152 ASN A CA 1
ATOM 1179 C C . ASN A 1 152 ? 14.503 -23.615 -19.172 1.00 70.69 152 ASN A C 1
ATOM 1181 O O . ASN A 1 152 ? 15.712 -23.516 -18.958 1.00 70.69 152 ASN A O 1
ATOM 1185 N N . LEU A 1 153 ? 13.661 -22.588 -19.010 1.00 73.81 153 LEU A N 1
ATOM 1186 C CA . LEU A 1 153 ? 14.049 -21.251 -18.528 1.00 73.81 153 LEU A CA 1
ATOM 1187 C C . LEU A 1 153 ? 14.812 -21.298 -17.196 1.00 73.81 153 LEU A C 1
ATOM 1189 O O . LEU A 1 153 ? 15.739 -20.527 -16.968 1.00 73.81 153 LEU A O 1
ATOM 1193 N N . VAL A 1 154 ? 14.499 -22.264 -16.335 1.00 66.56 154 VAL A N 1
ATOM 1194 C CA . VAL A 1 154 ? 15.211 -22.479 -15.070 1.00 66.56 154 VAL A CA 1
ATOM 1195 C C . VAL A 1 154 ? 16.663 -22.905 -15.289 1.00 66.56 154 VAL A C 1
ATOM 1197 O O . VAL A 1 154 ? 17.558 -22.416 -14.598 1.00 66.56 154 VAL A O 1
ATOM 1200 N N . ALA A 1 155 ? 16.935 -23.747 -16.287 1.00 68.19 155 ALA A N 1
ATOM 1201 C CA . ALA A 1 155 ? 18.301 -24.073 -16.686 1.00 68.19 155 ALA A CA 1
ATOM 1202 C C . ALA A 1 155 ? 19.045 -22.862 -17.285 1.00 68.19 155 ALA A C 1
ATOM 1204 O O . ALA A 1 155 ? 20.277 -22.827 -17.221 1.00 68.19 155 ALA A O 1
ATOM 1205 N N . VAL A 1 156 ? 18.335 -21.843 -17.793 1.00 78.38 156 VAL A N 1
ATOM 1206 C CA . VAL A 1 156 ? 18.924 -20.552 -18.197 1.00 78.38 156 VAL A CA 1
ATOM 1207 C C . VAL A 1 156 ? 19.326 -19.728 -16.969 1.00 78.38 156 VAL A C 1
ATOM 1209 O O . VAL A 1 156 ? 20.478 -19.300 -16.894 1.00 78.38 156 VAL A O 1
ATOM 1212 N N . VAL A 1 157 ? 18.443 -19.565 -15.978 1.00 77.19 157 VAL A N 1
ATOM 1213 C CA . VAL A 1 157 ? 18.621 -18.563 -14.901 1.00 77.19 157 VAL A CA 1
ATOM 1214 C C . VAL A 1 157 ? 19.326 -19.063 -13.645 1.00 77.19 157 VAL A C 1
ATOM 1216 O O . VAL A 1 157 ? 20.023 -18.294 -12.990 1.00 77.19 157 VAL A O 1
ATOM 1219 N N . SER A 1 158 ? 19.206 -20.352 -13.326 1.00 66.69 158 SER A N 1
ATOM 1220 C CA . SER A 1 158 ? 19.886 -20.955 -12.178 1.00 66.69 158 SER A CA 1
ATOM 1221 C C . SER A 1 158 ? 21.402 -20.792 -12.267 1.00 66.69 158 SER A C 1
ATOM 1223 O O . SER A 1 158 ? 21.988 -20.975 -13.343 1.00 66.69 158 SER A O 1
ATOM 1225 N N . ARG A 1 159 ? 22.071 -20.585 -11.127 1.00 70.12 159 ARG A N 1
ATOM 1226 C CA . ARG A 1 159 ? 23.525 -20.765 -11.001 1.00 70.12 159 ARG A CA 1
ATOM 1227 C C . ARG A 1 159 ? 23.912 -22.162 -11.501 1.00 70.12 159 ARG A C 1
ATOM 1229 O O . ARG A 1 159 ? 23.177 -23.133 -11.315 1.00 70.12 159 ARG A O 1
ATOM 1236 N N . LYS A 1 160 ? 25.056 -22.255 -12.189 1.00 71.25 160 LYS A N 1
ATOM 1237 C CA . LYS A 1 160 ? 25.539 -23.502 -12.825 1.00 71.25 160 LYS A CA 1
ATOM 1238 C C . LYS A 1 160 ? 26.352 -24.385 -11.874 1.00 71.25 160 LYS A C 1
ATOM 1240 O O . LYS A 1 160 ? 26.625 -25.540 -12.182 1.00 71.25 160 LYS A O 1
ATOM 1245 N N . THR A 1 161 ? 26.737 -23.837 -10.728 1.00 63.69 161 THR A N 1
ATOM 1246 C CA . THR A 1 161 ? 27.489 -24.492 -9.658 1.00 63.69 161 THR A CA 1
ATOM 1247 C C . THR A 1 161 ? 26.885 -24.097 -8.308 1.00 63.69 161 THR A C 1
ATOM 1249 O O . THR A 1 161 ? 26.388 -22.974 -8.180 1.00 63.69 161 THR A O 1
ATOM 1252 N N . PRO A 1 162 ? 26.934 -24.968 -7.282 1.00 58.81 162 PRO A N 1
ATOM 1253 C CA . PRO A 1 162 ? 26.547 -24.584 -5.931 1.00 58.81 162 PRO A CA 1
ATOM 1254 C C . PRO A 1 162 ? 27.457 -23.466 -5.408 1.00 58.81 162 PRO A C 1
ATOM 1256 O O . PRO A 1 162 ? 28.679 -23.619 -5.373 1.00 58.81 162 PRO A O 1
ATOM 1259 N N . VAL A 1 163 ? 26.859 -22.360 -4.970 1.00 77.00 163 VAL A N 1
ATOM 1260 C CA . VAL A 1 163 ? 27.552 -21.253 -4.289 1.00 77.00 163 VAL A CA 1
ATOM 1261 C C . VAL A 1 163 ? 27.048 -21.182 -2.853 1.00 77.00 163 VAL A C 1
ATOM 1263 O O . VAL A 1 163 ? 25.851 -21.358 -2.627 1.00 77.00 163 VAL A O 1
ATOM 1266 N N . THR A 1 164 ? 27.951 -20.945 -1.897 1.00 76.94 164 THR A N 1
ATOM 1267 C CA . THR A 1 164 ? 27.635 -20.894 -0.462 1.00 76.94 164 THR A CA 1
ATOM 1268 C C . THR A 1 164 ? 27.852 -19.494 0.104 1.00 76.94 164 THR A C 1
ATOM 1270 O O . THR A 1 164 ? 28.910 -18.904 -0.103 1.00 76.94 164 THR A O 1
ATOM 1273 N N . PHE A 1 165 ? 26.874 -18.999 0.861 1.00 83.44 165 PHE A N 1
ATOM 1274 C CA . PHE A 1 165 ? 26.840 -17.664 1.458 1.00 83.44 165 PHE A CA 1
ATOM 1275 C C . PHE A 1 165 ? 26.650 -17.752 2.977 1.00 83.44 165 PHE A C 1
ATOM 1277 O O . PHE A 1 165 ? 25.961 -18.648 3.467 1.00 83.44 165 PHE A O 1
ATOM 1284 N N . GLY A 1 166 ? 27.228 -16.808 3.724 1.00 85.19 166 GLY A N 1
ATOM 1285 C CA . GLY A 1 166 ? 27.155 -16.769 5.190 1.00 85.19 166 GLY A CA 1
ATOM 1286 C C . GLY A 1 166 ? 28.011 -17.826 5.904 1.00 85.19 166 GLY A C 1
ATOM 1287 O O . GLY A 1 166 ? 28.465 -18.812 5.324 1.00 85.19 166 GLY A O 1
ATOM 1288 N N . THR A 1 167 ? 28.252 -17.610 7.197 1.00 83.19 167 THR A N 1
ATOM 1289 C CA . THR A 1 167 ? 29.191 -18.411 8.009 1.00 83.19 167 THR A CA 1
ATOM 1290 C C . THR A 1 167 ? 28.526 -19.267 9.095 1.00 83.19 167 THR A C 1
ATOM 1292 O O . THR A 1 167 ? 29.208 -20.090 9.701 1.00 83.19 167 THR A O 1
ATOM 1295 N N . GLY A 1 168 ? 27.216 -19.122 9.322 1.00 76.25 168 GLY A N 1
ATOM 1296 C CA . GLY A 1 168 ? 26.517 -19.637 10.509 1.00 76.25 168 GLY A CA 1
ATOM 1297 C C . GLY A 1 168 ? 26.349 -21.162 10.653 1.00 76.25 168 GLY A C 1
ATOM 1298 O O . GLY A 1 168 ? 26.522 -21.947 9.717 1.00 76.25 168 GLY A O 1
ATOM 1299 N N . ASP A 1 169 ? 25.960 -21.578 11.865 1.00 73.38 169 ASP A N 1
ATOM 1300 C CA . ASP A 1 169 ? 25.882 -22.981 12.326 1.00 73.38 169 ASP A CA 1
ATOM 1301 C C . ASP A 1 169 ? 24.636 -23.754 11.847 1.00 73.38 169 ASP A C 1
ATOM 1303 O O . ASP A 1 169 ? 24.495 -24.973 12.042 1.00 73.38 169 ASP A O 1
ATOM 1307 N N . VAL A 1 170 ? 23.679 -23.053 11.243 1.00 63.22 170 VAL A N 1
ATOM 1308 C CA . VAL A 1 170 ? 22.545 -23.650 10.533 1.00 63.22 170 VAL A CA 1
ATOM 1309 C C . VAL A 1 170 ? 22.889 -23.632 9.052 1.00 63.22 170 VAL A C 1
ATOM 1311 O O . VAL A 1 170 ? 23.162 -22.572 8.510 1.00 63.22 170 VAL A O 1
ATOM 1314 N N . THR A 1 171 ? 22.903 -24.791 8.393 1.00 62.19 171 THR A N 1
ATOM 1315 C CA . THR A 1 171 ? 23.124 -24.875 6.942 1.00 62.19 171 THR A CA 1
ATOM 1316 C C . THR A 1 171 ? 21.815 -25.199 6.237 1.00 62.19 171 THR A C 1
ATOM 1318 O O . THR A 1 171 ? 21.120 -26.129 6.644 1.00 62.19 171 THR A O 1
ATOM 1321 N N . VAL A 1 172 ? 21.491 -24.430 5.200 1.00 66.81 172 VAL A N 1
ATOM 1322 C CA . VAL A 1 172 ? 20.297 -24.578 4.361 1.00 66.81 172 VAL A CA 1
ATOM 1323 C C . VAL A 1 172 ? 20.744 -24.798 2.921 1.00 66.81 172 VAL A C 1
ATOM 1325 O O . VAL A 1 172 ? 21.477 -23.983 2.367 1.00 66.81 172 VAL A O 1
ATOM 1328 N N . LEU A 1 173 ? 20.289 -25.893 2.313 1.00 54.44 173 LEU A N 1
ATOM 1329 C CA . LEU A 1 173 ? 20.336 -26.064 0.865 1.00 54.44 173 LEU A CA 1
ATOM 1330 C C . LEU A 1 173 ? 19.054 -25.440 0.298 1.00 54.44 173 LEU A C 1
ATOM 1332 O O . LEU A 1 173 ? 17.975 -26.009 0.440 1.00 54.44 173 LEU A O 1
ATOM 1336 N N . ALA A 1 174 ? 19.177 -24.240 -0.253 1.00 59.56 174 ALA A N 1
ATOM 1337 C CA . ALA A 1 174 ? 18.118 -23.524 -0.941 1.00 59.56 174 ALA A CA 1
ATOM 1338 C C . ALA A 1 174 ? 18.091 -23.903 -2.425 1.00 59.56 174 ALA A C 1
ATOM 1340 O O . ALA A 1 174 ? 19.104 -24.302 -3.011 1.00 59.56 174 ALA A O 1
ATOM 1341 N N . VAL A 1 175 ? 16.920 -23.762 -3.036 1.00 58.75 175 VAL A N 1
ATOM 1342 C CA . VAL A 1 175 ? 16.718 -24.099 -4.441 1.00 58.75 175 VAL A CA 1
ATOM 1343 C C . VAL A 1 175 ? 16.842 -22.817 -5.286 1.00 58.75 175 VAL A C 1
ATOM 1345 O O . VAL A 1 175 ? 16.273 -21.789 -4.940 1.00 58.75 175 VAL A O 1
ATOM 1348 N N . ASP A 1 176 ? 17.669 -22.824 -6.335 1.00 67.00 176 ASP A N 1
ATOM 1349 C CA . ASP A 1 176 ? 18.001 -21.657 -7.163 1.00 67.00 176 ASP A CA 1
ATOM 1350 C C . ASP A 1 176 ? 16.917 -21.367 -8.190 1.00 67.00 176 ASP A C 1
ATOM 1352 O O . ASP A 1 176 ? 17.022 -21.684 -9.375 1.00 67.00 176 ASP A O 1
ATOM 1356 N N . CYS A 1 177 ? 15.846 -20.740 -7.752 1.00 66.06 177 CYS A N 1
ATOM 1357 C CA . CYS A 1 177 ? 14.675 -20.591 -8.592 1.00 66.06 177 CYS A CA 1
ATOM 1358 C C . CYS A 1 177 ? 14.870 -19.696 -9.853 1.00 66.06 177 CYS A C 1
ATOM 1360 O O . CYS A 1 177 ? 14.002 -19.575 -10.709 1.00 66.06 177 CYS A O 1
ATOM 1362 N N . GLY A 1 178 ? 16.065 -19.146 -10.070 1.00 69.69 178 GLY A N 1
ATOM 1363 C CA . GLY A 1 178 ? 16.144 -17.708 -10.254 1.00 69.69 178 GLY A CA 1
ATOM 1364 C C . GLY A 1 178 ? 16.075 -17.054 -8.876 1.00 69.69 178 GLY A C 1
ATOM 1365 O O . GLY A 1 178 ? 15.344 -16.091 -8.676 1.00 69.69 178 GLY A O 1
ATOM 1366 N N . MET A 1 179 ? 16.778 -17.640 -7.898 1.00 70.69 179 MET A N 1
ATOM 1367 C CA . MET A 1 179 ? 16.693 -17.271 -6.489 1.00 70.69 179 MET A CA 1
ATOM 1368 C C . MET A 1 179 ? 17.142 -15.825 -6.321 1.00 70.69 179 MET A C 1
ATOM 1370 O O . MET A 1 179 ? 18.331 -15.506 -6.456 1.00 70.69 179 MET A O 1
ATOM 1374 N N . LYS A 1 180 ? 16.165 -14.967 -6.011 1.00 71.44 180 LYS A N 1
ATOM 1375 C CA . LYS A 1 180 ? 16.352 -13.543 -5.742 1.00 71.44 180 LYS A CA 1
ATOM 1376 C C . LYS A 1 180 ? 17.359 -13.398 -4.607 1.00 71.44 180 LYS A C 1
ATOM 1378 O O . LYS A 1 180 ? 17.242 -14.056 -3.571 1.00 71.44 180 LYS A O 1
ATOM 1383 N N . ASN A 1 181 ? 18.345 -12.518 -4.777 1.00 76.94 181 ASN A N 1
ATOM 1384 C CA . ASN A 1 181 ? 19.445 -12.374 -3.815 1.00 76.94 181 ASN A CA 1
ATOM 1385 C C . ASN A 1 181 ? 18.962 -12.018 -2.392 1.00 76.94 181 ASN A C 1
ATOM 1387 O O . ASN A 1 181 ? 19.675 -12.287 -1.425 1.00 76.94 181 ASN A O 1
ATOM 1391 N N . ASN A 1 182 ? 17.744 -11.483 -2.234 1.00 71.62 182 ASN A N 1
ATOM 1392 C CA . ASN A 1 182 ? 17.179 -11.205 -0.916 1.00 71.62 182 ASN A CA 1
ATOM 1393 C C . ASN A 1 182 ? 16.842 -12.469 -0.100 1.00 71.62 182 ASN A C 1
ATOM 1395 O O . ASN A 1 182 ? 17.028 -12.451 1.112 1.00 71.62 182 ASN A O 1
ATOM 1399 N N . GLN A 1 183 ? 16.490 -13.599 -0.737 1.00 66.56 183 GLN A N 1
ATOM 1400 C CA . GLN A 1 183 ? 16.322 -14.889 -0.038 1.00 66.56 183 GLN A CA 1
ATOM 1401 C C . GLN A 1 183 ? 17.603 -15.285 0.704 1.00 66.56 183 GLN A C 1
ATOM 1403 O O . GLN A 1 183 ? 17.568 -15.823 1.810 1.00 66.56 183 GLN A O 1
ATOM 1408 N N . ILE A 1 184 ? 18.752 -14.993 0.088 1.00 79.62 184 ILE A N 1
ATOM 1409 C CA . ILE A 1 184 ? 20.072 -15.264 0.650 1.00 79.62 184 ILE A CA 1
ATOM 1410 C C . ILE A 1 184 ? 20.337 -14.312 1.827 1.00 79.62 184 ILE A C 1
ATOM 1412 O O . ILE A 1 184 ? 20.743 -14.782 2.888 1.00 79.62 184 ILE A O 1
ATOM 1416 N N . ARG A 1 185 ? 20.046 -13.007 1.687 1.00 79.75 185 ARG A N 1
ATOM 1417 C CA . ARG A 1 185 ? 20.207 -12.012 2.769 1.00 79.75 185 ARG A CA 1
ATOM 1418 C C . ARG A 1 185 ? 19.371 -12.343 4.005 1.00 79.75 185 ARG A C 1
ATOM 1420 O O . ARG A 1 185 ? 19.950 -12.549 5.069 1.00 79.75 185 ARG A O 1
ATOM 1427 N N . CYS A 1 186 ? 18.052 -12.497 3.854 1.00 70.75 186 CYS A N 1
ATOM 1428 C CA . CYS A 1 186 ? 17.124 -12.757 4.962 1.00 70.75 186 CYS A CA 1
ATOM 1429 C C . CYS A 1 186 ? 17.517 -13.991 5.795 1.00 70.75 186 CYS A C 1
ATOM 1431 O O . CYS A 1 186 ? 17.290 -14.016 7.006 1.00 70.75 186 CYS A O 1
ATOM 1433 N N . LEU A 1 187 ? 18.117 -15.007 5.161 1.00 76.44 187 LEU A N 1
ATOM 1434 C CA . LEU A 1 187 ? 18.674 -16.186 5.826 1.00 76.44 187 LEU A CA 1
ATOM 1435 C C . LEU A 1 187 ? 20.035 -15.899 6.489 1.00 76.44 187 LEU A C 1
ATOM 1437 O O . LEU A 1 187 ? 20.225 -16.232 7.660 1.00 76.44 187 LEU A O 1
ATOM 1441 N N . VAL A 1 188 ? 20.985 -15.290 5.771 1.00 82.25 188 VAL A N 1
ATOM 1442 C CA . VAL A 1 188 ? 22.349 -15.035 6.272 1.00 82.25 188 VAL A CA 1
ATOM 1443 C C . VAL A 1 188 ? 22.346 -14.098 7.485 1.00 82.25 188 VAL A C 1
ATOM 1445 O O . VAL A 1 188 ? 23.019 -14.392 8.475 1.00 82.25 188 VAL A O 1
ATOM 1448 N N . GLU A 1 189 ? 21.527 -13.045 7.471 1.00 82.50 189 GLU A N 1
ATOM 1449 C CA . GLU A 1 189 ? 21.328 -12.123 8.602 1.00 82.50 189 GLU A CA 1
ATOM 1450 C C . GLU A 1 189 ? 20.810 -12.837 9.863 1.00 82.50 189 GLU A C 1
ATOM 1452 O O . GLU A 1 189 ? 21.193 -12.502 10.984 1.00 82.50 189 GLU A O 1
ATOM 1457 N N . ARG A 1 190 ? 20.000 -13.891 9.692 1.00 82.81 190 ARG A N 1
ATOM 1458 C CA . ARG A 1 190 ? 19.466 -14.733 10.779 1.00 82.81 190 ARG A CA 1
ATOM 1459 C C . ARG A 1 190 ? 20.458 -15.807 11.268 1.00 82.81 190 ARG A C 1
ATOM 1461 O O . ARG A 1 190 ? 20.085 -16.685 12.052 1.00 82.81 190 ARG A O 1
ATOM 1468 N N . GLY A 1 191 ? 21.725 -15.739 10.845 1.00 81.06 191 GLY A N 1
ATOM 1469 C CA . GLY A 1 191 ? 22.796 -16.647 11.268 1.00 81.06 191 GLY A CA 1
ATOM 1470 C C . GLY A 1 191 ? 22.798 -17.993 10.535 1.00 81.06 191 GLY A C 1
ATOM 1471 O O . GLY A 1 191 ? 23.176 -19.015 11.116 1.00 81.06 191 GLY A O 1
ATOM 1472 N N . VAL A 1 192 ? 22.358 -18.012 9.275 1.00 77.44 192 VAL A N 1
ATOM 1473 C CA . VAL A 1 192 ? 22.314 -19.208 8.419 1.00 77.44 192 VAL A CA 1
ATOM 1474 C C . VAL A 1 192 ? 23.446 -19.176 7.383 1.00 77.44 192 VAL A C 1
ATOM 1476 O O . VAL A 1 192 ? 23.847 -18.124 6.894 1.00 77.44 192 VAL A O 1
ATOM 1479 N N . ARG A 1 193 ? 23.963 -20.353 7.029 1.00 77.31 193 ARG A N 1
ATOM 1480 C CA . ARG A 1 193 ? 24.821 -20.600 5.866 1.00 77.31 193 ARG A CA 1
ATOM 1481 C C . ARG A 1 193 ? 23.982 -21.237 4.754 1.00 77.31 193 ARG A C 1
ATOM 1483 O O . ARG A 1 193 ? 23.382 -22.286 4.977 1.00 77.31 193 ARG A O 1
ATOM 1490 N N . VAL A 1 194 ? 23.921 -20.621 3.579 1.00 71.94 194 VAL A N 1
ATOM 1491 C CA . VAL A 1 194 ? 22.991 -20.981 2.489 1.00 71.94 194 VAL A CA 1
ATOM 1492 C C . VAL A 1 194 ? 23.757 -21.485 1.267 1.00 71.94 194 VAL A C 1
ATOM 1494 O O . VAL A 1 194 ? 24.721 -20.839 0.875 1.00 71.94 194 VAL A O 1
ATOM 1497 N N . THR A 1 195 ? 23.324 -22.583 0.639 1.00 64.25 195 THR A N 1
ATOM 1498 C CA . THR A 1 195 ? 23.886 -23.153 -0.610 1.00 64.25 195 THR A CA 1
ATOM 1499 C C . THR A 1 195 ? 22.768 -23.377 -1.650 1.00 64.25 195 THR A C 1
ATOM 1501 O O . THR A 1 195 ? 21.681 -23.744 -1.233 1.00 64.25 195 THR A O 1
ATOM 1504 N N . VAL A 1 196 ? 22.974 -23.151 -2.962 1.00 64.38 196 VAL A N 1
ATOM 1505 C CA . VAL A 1 196 ? 21.883 -22.762 -3.916 1.00 64.38 196 VAL A CA 1
ATOM 1506 C C . VAL A 1 196 ? 21.807 -23.602 -5.250 1.00 64.38 196 VAL A C 1
ATOM 1508 O O . VAL A 1 196 ? 22.843 -23.674 -5.911 1.00 64.38 196 VAL A O 1
ATOM 1511 N N . VAL A 1 197 ? 20.651 -24.227 -5.657 1.00 50.69 197 VAL A N 1
ATOM 1512 C CA . VAL A 1 197 ? 20.432 -25.125 -6.885 1.00 50.69 197 VAL A CA 1
ATOM 1513 C C . VAL A 1 197 ? 18.953 -25.300 -7.470 1.00 50.69 197 VAL A C 1
ATOM 1515 O O . VAL A 1 197 ? 18.064 -25.504 -6.674 1.00 50.69 197 VAL A O 1
ATOM 1518 N N . PRO A 1 198 ? 18.628 -25.359 -8.796 1.00 47.84 198 PRO A N 1
ATOM 1519 C CA . PRO A 1 198 ? 17.444 -24.787 -9.582 1.00 47.84 198 PRO A CA 1
ATOM 1520 C C . PRO A 1 198 ? 15.873 -24.907 -9.290 1.00 47.84 198 PRO A C 1
ATOM 1522 O O . PRO A 1 198 ? 15.447 -26.031 -9.041 1.00 47.84 198 PRO A O 1
ATOM 1525 N N . TYR A 1 199 ? 15.015 -23.837 -9.525 1.00 43.06 199 TYR A N 1
ATOM 1526 C CA . TYR A 1 199 ? 13.592 -23.734 -10.153 1.00 43.06 199 TYR A CA 1
ATOM 1527 C C . TYR A 1 199 ? 12.465 -22.639 -9.753 1.00 43.06 199 TYR A C 1
ATOM 1529 O O . TYR A 1 199 ? 11.807 -22.832 -8.737 1.00 43.06 199 TYR A O 1
ATOM 1537 N N . GLY A 1 200 ? 12.120 -21.585 -10.575 1.00 35.53 200 GLY A N 1
ATOM 1538 C CA . GLY A 1 200 ? 10.843 -20.728 -10.652 1.00 35.53 200 GLY A CA 1
ATOM 153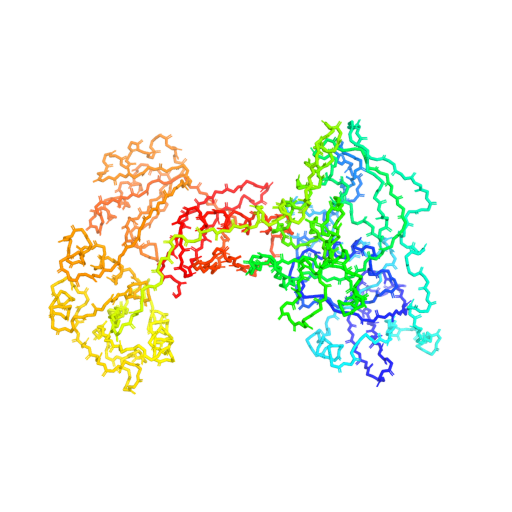9 C C . GLY A 1 200 ? 10.791 -19.192 -10.210 1.00 35.53 200 GLY A C 1
ATOM 1540 O O . GLY A 1 200 ? 11.638 -18.782 -9.433 1.00 35.53 200 GLY A O 1
ATOM 1541 N N . ASN A 1 201 ? 9.845 -18.242 -10.500 1.00 50.44 201 ASN A N 1
ATOM 1542 C CA . ASN A 1 201 ? 8.851 -17.832 -11.563 1.00 50.44 201 ASN A CA 1
ATOM 1543 C C . ASN A 1 201 ? 8.264 -16.351 -11.231 1.00 50.44 201 ASN A C 1
ATOM 1545 O O . ASN A 1 201 ? 9.084 -15.647 -10.672 1.00 50.44 201 ASN A O 1
ATOM 1549 N N . ARG A 1 202 ? 7.037 -15.772 -11.529 1.00 58.22 202 ARG A N 1
ATOM 1550 C CA . ARG A 1 202 ? 6.640 -14.265 -11.457 1.00 58.22 202 ARG A CA 1
ATOM 1551 C C . ARG A 1 202 ? 5.365 -13.665 -10.682 1.00 58.22 202 ARG A C 1
ATOM 1553 O O . ARG A 1 202 ? 4.336 -14.323 -10.708 1.00 58.22 202 ARG A O 1
ATOM 1560 N N . GLY A 1 203 ? 5.376 -12.443 -10.043 1.00 67.19 203 GLY A N 1
ATOM 1561 C CA . GLY A 1 203 ? 4.203 -11.591 -9.546 1.00 67.19 203 GLY A CA 1
ATOM 1562 C C . GLY A 1 203 ? 4.340 -10.695 -8.235 1.00 67.19 203 GLY A C 1
ATOM 1563 O O . GLY A 1 203 ? 5.090 -11.067 -7.362 1.00 67.19 203 GLY A O 1
ATOM 1564 N N . HIS A 1 204 ? 3.645 -9.543 -7.972 1.00 73.50 204 HIS A N 1
ATOM 1565 C CA . HIS A 1 204 ? 3.992 -8.626 -6.804 1.00 73.50 204 HIS A CA 1
ATOM 1566 C C . HIS A 1 204 ? 2.932 -8.064 -5.786 1.00 73.50 204 HIS A C 1
ATOM 1568 O O . HIS A 1 204 ? 3.359 -7.430 -4.819 1.00 73.50 204 HIS A O 1
ATOM 1574 N N . ASN A 1 205 ? 1.603 -8.205 -5.928 1.00 78.88 205 ASN A N 1
ATOM 1575 C CA . ASN A 1 205 ? 0.629 -7.539 -5.012 1.00 78.88 205 ASN A CA 1
ATOM 1576 C C . ASN A 1 205 ? -0.549 -8.420 -4.544 1.00 78.88 205 ASN A C 1
ATOM 1578 O O . ASN A 1 205 ? -1.692 -7.965 -4.477 1.00 78.88 205 ASN A O 1
ATOM 1582 N N . GLN A 1 206 ? -0.279 -9.689 -4.263 1.00 78.88 206 GLN A N 1
ATOM 1583 C CA . GLN A 1 206 ? -1.282 -10.748 -4.340 1.00 78.88 206 GLN A CA 1
ATOM 1584 C C . GLN A 1 206 ? -1.814 -11.134 -2.944 1.00 78.88 206 GLN A C 1
ATOM 1586 O O . GLN A 1 206 ? -1.007 -11.369 -2.040 1.00 78.88 206 GLN A O 1
ATOM 1591 N N . PRO A 1 207 ? -3.143 -11.143 -2.726 1.00 88.81 207 PRO A N 1
ATOM 1592 C CA . PRO A 1 207 ? -3.754 -11.432 -1.432 1.00 88.81 207 PRO A CA 1
ATOM 1593 C C . PRO A 1 207 ? -3.811 -12.943 -1.171 1.00 88.81 207 PRO A C 1
ATOM 1595 O O . PRO A 1 207 ? -4.491 -13.675 -1.886 1.00 88.81 207 PRO A O 1
ATOM 1598 N N . CYS A 1 208 ? -3.133 -13.403 -0.120 1.00 88.69 208 CYS A N 1
ATOM 1599 C CA . CYS A 1 208 ? -3.080 -14.814 0.258 1.00 88.69 208 CYS A CA 1
ATOM 1600 C C . CYS A 1 208 ? -3.610 -15.012 1.686 1.00 88.69 208 CYS A C 1
ATOM 1602 O O . CYS A 1 208 ? -3.007 -14.534 2.654 1.00 88.69 208 CYS A O 1
ATOM 1604 N N . THR A 1 209 ? -4.711 -15.748 1.837 1.00 92.69 209 THR A N 1
ATOM 1605 C CA . THR A 1 209 ? -5.339 -16.041 3.134 1.00 92.69 209 THR A CA 1
ATOM 1606 C C . THR A 1 209 ? -4.845 -17.353 3.716 1.00 92.69 209 THR A C 1
ATOM 1608 O O . THR A 1 209 ? -4.890 -18.397 3.069 1.00 92.69 209 THR A O 1
ATOM 1611 N N . HIS A 1 210 ? -4.410 -17.316 4.976 1.00 95.25 210 HIS A N 1
ATOM 1612 C CA . HIS A 1 210 ? -3.999 -18.503 5.718 1.00 95.25 210 HIS A CA 1
ATOM 1613 C C . HIS A 1 210 ? -5.205 -19.336 6.173 1.00 95.25 210 HIS A C 1
ATOM 1615 O O . HIS A 1 210 ? -5.993 -18.902 7.024 1.00 95.25 210 HIS A O 1
ATOM 1621 N N . SER A 1 211 ? -5.305 -20.570 5.678 1.00 91.50 211 SER A N 1
ATOM 1622 C CA . SER A 1 211 ? -6.471 -21.446 5.864 1.00 91.50 211 SER A CA 1
ATOM 1623 C C . SER A 1 211 ? -6.752 -21.808 7.331 1.00 91.50 211 SER A C 1
ATOM 1625 O O . SER A 1 211 ? -7.885 -22.127 7.680 1.00 91.50 211 SER A O 1
ATOM 1627 N N . GLY A 1 212 ? -5.741 -21.750 8.207 1.00 88.69 212 GLY A N 1
ATOM 1628 C CA . GLY A 1 212 ? -5.883 -22.049 9.637 1.00 88.69 212 GLY A CA 1
ATOM 1629 C C . GLY A 1 212 ? -6.354 -20.880 10.515 1.00 88.69 212 GLY A C 1
ATOM 1630 O O . GLY A 1 212 ? -6.684 -21.106 11.677 1.00 88.69 212 GLY A O 1
ATOM 1631 N N . THR A 1 213 ? -6.367 -19.639 10.008 1.00 89.69 213 THR A N 1
ATOM 1632 C CA . THR A 1 213 ? -6.740 -18.444 10.803 1.00 89.69 213 THR A CA 1
ATOM 1633 C C . THR A 1 213 ? -7.636 -17.436 10.082 1.00 89.69 213 THR A C 1
ATOM 1635 O O . THR A 1 213 ? -8.091 -16.501 10.732 1.00 89.69 213 THR A O 1
ATOM 1638 N N . GLY A 1 214 ? -7.866 -17.567 8.770 1.00 87.69 214 GLY A N 1
ATOM 1639 C CA . GLY A 1 214 ? -8.608 -16.570 7.983 1.00 87.69 214 GLY A CA 1
ATOM 1640 C C . GLY A 1 214 ? -7.886 -15.221 7.858 1.00 87.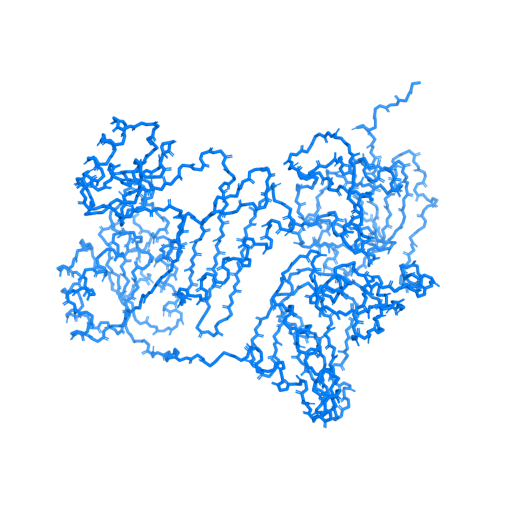69 214 GLY A C 1
ATOM 1641 O O . GLY A 1 214 ? -8.518 -14.203 7.599 1.00 87.69 214 GLY A O 1
ATOM 1642 N N . ARG A 1 215 ? -6.567 -15.195 8.092 1.00 88.62 215 ARG A N 1
ATOM 1643 C CA . ARG A 1 215 ? -5.755 -13.974 8.038 1.00 88.62 215 ARG A CA 1
ATOM 1644 C C . ARG A 1 215 ? -5.176 -13.792 6.642 1.00 88.62 215 ARG A C 1
ATOM 1646 O O . ARG A 1 215 ? -4.426 -14.660 6.195 1.00 88.62 215 ARG A O 1
ATOM 1653 N N . CYS A 1 216 ? -5.479 -12.664 6.008 1.00 90.19 216 CYS A N 1
ATOM 1654 C CA . CYS A 1 216 ? -4.941 -12.307 4.700 1.00 90.19 216 CYS A CA 1
ATOM 1655 C C . CYS A 1 216 ? -3.582 -11.604 4.840 1.00 90.19 216 CYS A C 1
ATOM 1657 O O . CYS A 1 216 ? -3.387 -10.747 5.708 1.00 90.19 216 CYS A O 1
ATOM 1659 N N . LEU A 1 217 ? -2.647 -11.953 3.960 1.00 91.38 217 LEU A N 1
ATOM 1660 C CA . LEU A 1 217 ? -1.367 -11.275 3.752 1.00 91.38 217 LEU A CA 1
ATOM 1661 C C . LEU A 1 217 ? -1.335 -10.738 2.320 1.00 91.38 217 LEU A C 1
ATOM 1663 O O . LEU A 1 217 ? -1.794 -11.428 1.415 1.00 91.38 217 LEU A O 1
ATOM 1667 N N . ILE A 1 218 ? -0.763 -9.556 2.083 1.00 87.31 218 ILE A N 1
ATOM 1668 C CA . ILE A 1 218 ? -0.370 -9.186 0.716 1.00 87.31 218 ILE A CA 1
ATOM 1669 C C . ILE A 1 218 ? 1.027 -9.759 0.484 1.00 87.31 218 ILE A C 1
ATOM 1671 O O . ILE A 1 218 ? 1.897 -9.643 1.347 1.00 87.31 218 ILE A O 1
ATOM 1675 N N . THR A 1 219 ? 1.244 -10.395 -0.661 1.00 86.06 219 THR A N 1
ATOM 1676 C CA . THR A 1 219 ? 2.477 -11.121 -0.968 1.00 86.06 219 THR A CA 1
ATOM 1677 C C . THR A 1 219 ? 3.068 -10.681 -2.303 1.00 86.06 219 THR A C 1
ATOM 1679 O O . THR A 1 219 ? 2.354 -10.316 -3.244 1.00 86.06 219 THR A O 1
ATOM 1682 N N . SER A 1 220 ? 4.394 -10.751 -2.397 1.00 82.38 220 SER A N 1
ATOM 1683 C CA . SER A 1 220 ? 5.053 -10.914 -3.687 1.00 82.38 220 SER A CA 1
ATOM 1684 C C . SER A 1 220 ? 4.921 -12.378 -4.066 1.00 82.38 220 SER A C 1
ATOM 1686 O O . SER A 1 220 ? 5.508 -13.223 -3.400 1.00 82.38 220 SER A O 1
ATOM 1688 N N . GLN A 1 221 ? 4.144 -12.702 -5.092 1.00 78.31 221 GLN A N 1
ATOM 1689 C CA . GLN A 1 221 ? 4.216 -14.033 -5.688 1.00 78.31 221 GLN A CA 1
ATOM 1690 C C . GLN A 1 221 ? 5.529 -14.181 -6.464 1.00 78.31 221 GLN A C 1
ATOM 1692 O O . GLN A 1 221 ? 6.311 -13.245 -6.569 1.00 78.31 221 GLN A O 1
ATOM 1697 N N . ASN A 1 222 ? 5.823 -15.367 -6.979 1.00 70.00 222 ASN A N 1
ATOM 1698 C CA . ASN A 1 222 ? 6.615 -15.441 -8.198 1.00 70.00 222 ASN A CA 1
ATOM 1699 C C . ASN A 1 222 ? 6.304 -16.780 -8.905 1.00 70.00 222 ASN A C 1
ATOM 1701 O O . ASN A 1 222 ? 7.105 -17.712 -8.883 1.00 70.00 222 ASN A O 1
ATOM 1705 N N . HIS A 1 223 ? 5.122 -16.905 -9.543 1.00 65.38 223 HIS A N 1
ATOM 1706 C CA . HIS A 1 223 ? 4.726 -18.115 -10.284 1.00 65.38 223 HIS A CA 1
ATOM 1707 C C . HIS A 1 223 ? 3.709 -17.932 -11.432 1.00 65.38 223 HIS A C 1
ATOM 1709 O O . HIS A 1 223 ? 2.971 -16.962 -11.518 1.00 65.38 223 HIS A O 1
ATOM 1715 N N . GLY A 1 224 ? 3.710 -18.918 -12.336 1.00 48.28 224 GLY A N 1
ATOM 1716 C CA . GLY A 1 224 ? 2.760 -19.119 -13.444 1.00 48.28 224 GLY A CA 1
ATOM 1717 C C . GLY A 1 224 ? 2.386 -20.600 -13.635 1.00 48.28 224 GLY A C 1
ATOM 1718 O O . GLY A 1 224 ? 1.840 -20.990 -14.658 1.00 48.28 224 GLY A O 1
ATOM 1719 N N . PHE A 1 225 ? 2.713 -21.422 -12.637 1.00 51.66 225 PHE A N 1
ATOM 1720 C CA . PHE A 1 225 ? 2.158 -22.750 -12.380 1.00 51.66 225 PHE A CA 1
ATOM 1721 C C . PHE A 1 225 ? 1.654 -22.732 -10.927 1.00 51.66 225 PHE A C 1
ATOM 1723 O O . PHE A 1 225 ? 2.114 -21.905 -10.136 1.00 51.66 225 PHE A O 1
ATOM 1730 N N . ALA A 1 226 ? 0.732 -23.620 -10.567 1.00 61.09 226 ALA A N 1
ATOM 1731 C CA . ALA A 1 226 ? 0.220 -23.755 -9.203 1.00 61.09 226 ALA A CA 1
ATOM 1732 C C . ALA A 1 226 ? 0.040 -25.237 -8.845 1.00 61.09 226 ALA A C 1
ATOM 1734 O O . ALA A 1 226 ? -0.067 -26.089 -9.731 1.00 61.09 226 ALA A O 1
ATOM 1735 N N . VAL A 1 227 ? 0.007 -25.546 -7.549 1.00 74.00 227 VAL A N 1
ATOM 1736 C CA . VAL A 1 227 ? -0.255 -26.904 -7.051 1.00 74.00 227 VAL A CA 1
ATOM 1737 C C . VAL A 1 227 ? -1.761 -27.174 -7.070 1.00 74.00 227 VAL A C 1
ATOM 1739 O O . VAL A 1 227 ? -2.538 -26.402 -6.510 1.00 74.00 227 VAL A O 1
ATOM 1742 N N . ASP A 1 228 ? -2.189 -28.288 -7.670 1.00 70.94 228 ASP A N 1
ATOM 1743 C CA . ASP A 1 228 ? -3.590 -28.719 -7.612 1.00 70.94 228 ASP A CA 1
ATOM 1744 C C . ASP A 1 228 ? -3.948 -29.180 -6.191 1.00 70.94 228 ASP A C 1
ATOM 1746 O O . ASP A 1 228 ? -3.636 -30.300 -5.778 1.00 70.94 228 ASP A O 1
ATOM 1750 N N . ALA A 1 229 ? -4.640 -28.312 -5.456 1.00 72.12 229 ALA A N 1
ATOM 1751 C CA . ALA A 1 229 ? -5.098 -28.555 -4.094 1.00 72.12 229 ALA A CA 1
ATOM 1752 C C . ALA A 1 229 ? -6.035 -29.771 -3.955 1.00 72.12 229 ALA A C 1
ATOM 1754 O O . ALA A 1 229 ? -6.125 -30.342 -2.868 1.00 72.12 229 ALA A O 1
ATOM 1755 N N . THR A 1 230 ? -6.713 -30.191 -5.030 1.00 74.88 230 THR A N 1
ATOM 1756 C CA . THR A 1 230 ? -7.607 -31.363 -5.024 1.00 74.88 230 THR A CA 1
ATOM 1757 C C . THR A 1 230 ? -6.852 -32.693 -5.116 1.00 74.88 230 THR A C 1
ATOM 1759 O O . THR A 1 230 ? -7.399 -33.736 -4.764 1.00 74.88 230 THR A O 1
ATOM 1762 N N . SER A 1 231 ? -5.580 -32.648 -5.531 1.00 78.06 231 SER A N 1
ATOM 1763 C CA . SER A 1 231 ? -4.685 -33.802 -5.689 1.00 78.06 231 SER A CA 1
ATOM 1764 C C . SER A 1 231 ? -3.819 -34.116 -4.456 1.00 78.06 231 SER A C 1
ATOM 1766 O O . SER A 1 231 ? -3.042 -35.074 -4.474 1.00 78.06 231 SER A O 1
ATOM 1768 N N . LEU A 1 232 ? -3.923 -33.316 -3.385 1.00 80.62 232 LEU A N 1
ATOM 1769 C CA . LEU A 1 232 ? -3.054 -33.425 -2.210 1.00 80.62 232 LEU A CA 1
ATOM 1770 C C . LEU A 1 232 ? -3.284 -34.740 -1.430 1.00 80.62 232 LEU A C 1
ATOM 1772 O O . LEU A 1 232 ? -4.431 -35.072 -1.133 1.00 80.62 232 LEU A O 1
ATOM 1776 N N . PRO A 1 233 ? -2.219 -35.470 -1.033 1.00 88.00 233 PRO A N 1
ATOM 1777 C CA . PRO A 1 233 ? -2.347 -36.651 -0.176 1.00 88.00 233 PRO A CA 1
ATOM 1778 C C . PRO A 1 233 ? -2.856 -36.317 1.234 1.00 88.00 233 PRO A C 1
ATOM 1780 O O . PRO A 1 233 ? -2.573 -35.238 1.752 1.00 88.00 233 PRO A O 1
ATOM 1783 N N . ASP A 1 234 ? -3.487 -37.290 1.902 1.00 89.38 234 ASP A N 1
ATOM 1784 C CA . ASP A 1 234 ? -4.085 -37.157 3.248 1.00 89.38 234 ASP A CA 1
ATOM 1785 C C . ASP A 1 234 ? -3.147 -36.585 4.336 1.00 89.38 234 ASP A C 1
ATOM 1787 O O . ASP A 1 234 ? -3.616 -36.031 5.336 1.00 89.38 234 ASP A O 1
ATOM 1791 N N . ASP A 1 235 ? -1.821 -36.737 4.190 1.00 93.06 235 ASP A N 1
ATOM 1792 C CA . ASP A 1 235 ? -0.839 -36.212 5.145 1.00 93.06 235 ASP A CA 1
ATOM 1793 C C . ASP A 1 235 ? -0.420 -34.747 4.890 1.00 93.06 235 ASP A C 1
ATOM 1795 O O . ASP A 1 235 ? 0.291 -34.173 5.725 1.00 93.06 235 ASP A O 1
ATOM 1799 N N . TRP A 1 236 ? -0.957 -34.104 3.847 1.00 92.19 236 TRP A N 1
ATOM 1800 C CA . TRP A 1 236 ? -0.793 -32.687 3.497 1.00 92.19 236 TRP A CA 1
ATOM 1801 C C . TRP A 1 236 ? -2.102 -31.891 3.589 1.00 92.19 236 TRP A C 1
ATOM 1803 O O . TRP A 1 236 ? -3.199 -32.441 3.623 1.00 92.19 236 TRP A O 1
ATOM 1813 N N . ARG A 1 237 ? -1.981 -30.562 3.663 1.00 93.44 237 ARG A N 1
ATOM 1814 C CA . ARG A 1 237 ? -3.095 -29.604 3.664 1.00 93.44 237 ARG A CA 1
ATOM 1815 C C . ARG A 1 237 ? -2.720 -28.332 2.915 1.00 93.44 237 ARG A C 1
ATOM 1817 O O . ARG A 1 237 ? -1.545 -27.970 2.872 1.00 93.44 237 ARG A O 1
ATOM 1824 N N . ILE A 1 238 ? -3.733 -27.632 2.409 1.00 92.69 238 ILE A N 1
ATOM 1825 C CA . ILE A 1 238 ? -3.629 -26.223 2.009 1.00 92.69 238 ILE A CA 1
ATOM 1826 C C . ILE A 1 238 ? -3.181 -25.407 3.232 1.00 92.69 238 ILE A C 1
ATOM 1828 O O . ILE A 1 238 ? -3.694 -25.608 4.335 1.00 92.69 238 ILE A O 1
ATOM 1832 N N . LEU A 1 239 ? -2.212 -24.516 3.031 1.00 96.25 239 LEU A N 1
ATOM 1833 C CA . LEU A 1 239 ? -1.731 -23.566 4.036 1.00 96.25 239 LEU A CA 1
ATOM 1834 C C . LEU A 1 239 ? -2.198 -22.137 3.719 1.00 96.25 239 LEU A C 1
ATOM 1836 O O . LEU A 1 239 ? -2.615 -21.417 4.625 1.00 96.25 239 LEU A O 1
ATOM 1840 N N . PHE A 1 240 ? -2.145 -21.750 2.442 1.00 95.56 240 PHE A N 1
ATOM 1841 C CA . PHE A 1 240 ? -2.644 -20.472 1.937 1.00 95.56 240 PHE A CA 1
ATOM 1842 C C . PHE A 1 240 ? -3.449 -20.670 0.641 1.00 95.56 240 PHE A C 1
ATOM 1844 O O . PHE A 1 240 ? -3.140 -21.571 -0.146 1.00 95.56 240 PHE A O 1
ATOM 1851 N N . THR A 1 241 ? -4.418 -19.784 0.407 1.00 89.50 241 THR A N 1
ATOM 1852 C CA . THR A 1 241 ? -5.209 -19.664 -0.834 1.00 89.50 241 THR A CA 1
ATOM 1853 C C . THR A 1 241 ? -5.171 -18.219 -1.337 1.00 89.50 241 THR A C 1
ATOM 1855 O O . THR A 1 241 ? -5.119 -17.298 -0.521 1.00 89.50 241 THR A O 1
ATOM 1858 N N . ASN A 1 242 ? -5.191 -18.018 -2.654 1.00 82.44 242 ASN A N 1
ATOM 1859 C CA . ASN A 1 242 ? -5.222 -16.710 -3.312 1.00 82.44 242 ASN A CA 1
ATOM 1860 C C . ASN A 1 242 ? -6.659 -16.155 -3.378 1.00 82.44 242 ASN A C 1
ATOM 1862 O O . ASN A 1 242 ? -7.531 -16.786 -3.968 1.00 82.44 242 ASN A O 1
ATOM 1866 N N . GLU A 1 243 ? -6.919 -14.968 -2.826 1.00 86.62 243 GLU A N 1
ATOM 1867 C CA . GLU A 1 243 ? -8.272 -14.369 -2.799 1.00 86.62 243 GLU A CA 1
ATOM 1868 C C . GLU A 1 243 ? -8.704 -13.763 -4.154 1.00 86.62 243 GLU A C 1
ATOM 1870 O O . GLU A 1 243 ? -9.851 -13.345 -4.305 1.00 86.62 243 GLU A O 1
ATOM 1875 N N . ASN A 1 244 ? -7.809 -13.679 -5.151 1.00 74.50 244 ASN A N 1
ATOM 1876 C CA . ASN A 1 244 ? -8.159 -13.176 -6.487 1.00 74.50 244 ASN A CA 1
ATOM 1877 C C . ASN A 1 244 ? -8.699 -14.270 -7.427 1.00 74.50 244 ASN A C 1
ATOM 1879 O O . ASN A 1 244 ? -9.473 -13.959 -8.336 1.00 74.50 244 ASN A O 1
ATOM 1883 N N . ASP A 1 245 ? -8.241 -15.516 -7.268 1.00 68.88 245 ASP A N 1
ATOM 1884 C CA . ASP A 1 245 ? -8.441 -16.604 -8.240 1.00 68.88 245 ASP A CA 1
ATOM 1885 C C . ASP A 1 245 ? -8.556 -18.019 -7.627 1.00 68.88 245 ASP A C 1
ATOM 1887 O O . ASP A 1 245 ? -8.634 -19.000 -8.368 1.00 68.88 245 ASP A O 1
ATOM 1891 N N . GLU A 1 246 ? -8.613 -18.132 -6.294 1.00 81.81 246 GLU A N 1
ATOM 1892 C CA . GLU A 1 246 ? -8.746 -19.382 -5.521 1.00 81.81 246 GLU A CA 1
ATOM 1893 C C . GLU A 1 246 ? -7.583 -20.388 -5.695 1.00 81.81 246 GLU A C 1
ATOM 1895 O O . GLU A 1 246 ? -7.692 -21.557 -5.307 1.00 81.81 246 GLU A O 1
ATOM 1900 N N . THR A 1 247 ? -6.442 -19.973 -6.263 1.00 72.94 247 THR A N 1
ATOM 1901 C CA . THR A 1 247 ? -5.281 -20.861 -6.453 1.00 72.94 247 THR A CA 1
ATOM 1902 C C . THR A 1 247 ? -4.559 -21.215 -5.143 1.00 72.94 247 THR A C 1
ATOM 1904 O O . THR A 1 247 ? -4.687 -20.543 -4.114 1.00 72.94 247 THR A O 1
ATOM 1907 N N . ASN A 1 248 ? -3.811 -22.329 -5.151 1.00 82.12 248 ASN A N 1
ATOM 1908 C CA . ASN A 1 248 ? -3.036 -22.761 -3.989 1.00 82.12 248 ASN A CA 1
ATOM 1909 C C . ASN A 1 248 ? -1.770 -21.916 -3.808 1.00 82.12 248 ASN A C 1
ATOM 1911 O O . ASN A 1 248 ? -0.874 -21.940 -4.647 1.00 82.12 248 ASN A O 1
ATOM 1915 N N . GLU A 1 249 ? -1.662 -21.284 -2.641 1.00 87.50 249 GLU A N 1
ATOM 1916 C CA . GLU A 1 249 ? -0.565 -20.375 -2.292 1.00 87.50 249 GLU A CA 1
ATOM 1917 C C . GLU A 1 249 ? 0.428 -20.976 -1.289 1.00 87.50 249 GLU A C 1
ATOM 1919 O O . GLU A 1 249 ? 1.398 -20.342 -0.867 1.00 87.50 249 GLU A O 1
ATOM 1924 N N . GLY A 1 250 ? 0.207 -22.226 -0.894 1.00 92.69 250 GLY A N 1
ATOM 1925 C CA . GLY A 1 250 ? 1.105 -22.972 -0.031 1.00 92.69 250 GLY A CA 1
ATOM 1926 C C . GLY A 1 250 ? 0.489 -24.257 0.496 1.00 92.69 250 GLY A C 1
ATOM 1927 O O . GLY A 1 250 ? -0.735 -24.409 0.572 1.00 92.69 250 GLY A O 1
ATOM 1928 N N . ILE A 1 251 ? 1.360 -25.167 0.919 1.00 95.00 251 ILE A N 1
ATOM 1929 C CA . ILE A 1 251 ? 0.998 -26.462 1.491 1.00 95.00 251 ILE A CA 1
ATOM 1930 C C . ILE A 1 251 ? 1.792 -26.741 2.763 1.00 95.00 251 ILE A C 1
ATOM 1932 O O . ILE A 1 251 ? 2.936 -26.315 2.930 1.00 95.00 251 ILE A O 1
ATOM 1936 N N . VAL A 1 252 ? 1.181 -27.491 3.674 1.00 96.62 252 VAL A N 1
ATOM 1937 C CA . VAL A 1 252 ? 1.787 -27.881 4.945 1.00 96.62 252 VAL A CA 1
ATOM 1938 C C . VAL A 1 252 ? 1.512 -29.340 5.255 1.00 96.62 252 VAL A C 1
ATOM 1940 O O . VAL A 1 252 ? 0.419 -29.856 5.032 1.00 96.62 252 VAL A O 1
ATOM 1943 N N . HIS A 1 253 ? 2.515 -30.016 5.797 1.00 94.50 253 HIS A N 1
ATOM 1944 C CA . HIS A 1 253 ? 2.362 -31.380 6.257 1.00 94.50 253 HIS A CA 1
ATOM 1945 C C . HIS A 1 253 ? 1.726 -31.408 7.652 1.00 94.50 253 HIS A C 1
ATOM 1947 O O . HIS A 1 253 ? 2.177 -30.744 8.582 1.00 94.50 253 HIS A O 1
ATOM 1953 N N . THR A 1 254 ? 0.724 -32.269 7.822 1.00 87.81 254 THR A N 1
ATOM 1954 C CA . THR A 1 254 ? -0.016 -32.535 9.074 1.00 87.81 254 THR A CA 1
ATOM 1955 C C . THR A 1 254 ? 0.815 -32.823 10.336 1.00 87.81 254 THR A C 1
ATOM 1957 O O . THR A 1 254 ? 0.276 -32.724 11.434 1.00 87.81 254 THR A O 1
ATOM 1960 N N . THR A 1 255 ? 2.076 -33.259 10.215 1.00 84.25 255 THR A N 1
ATOM 1961 C CA . THR A 1 255 ? 2.860 -33.826 11.337 1.00 84.25 255 THR A CA 1
ATOM 1962 C C . THR A 1 255 ? 4.377 -33.673 11.195 1.00 84.25 255 THR A C 1
ATOM 1964 O O . THR A 1 255 ? 5.070 -33.477 12.196 1.00 84.25 255 THR A O 1
ATOM 1967 N N . LYS A 1 256 ? 4.928 -33.781 9.978 1.00 89.38 256 LYS A N 1
ATOM 1968 C CA . LYS A 1 256 ? 6.359 -33.545 9.714 1.00 89.38 256 LYS A CA 1
ATOM 1969 C C . LYS A 1 256 ? 6.613 -32.025 9.639 1.00 89.38 256 LYS A C 1
ATOM 1971 O O . LYS A 1 256 ? 5.705 -31.283 9.275 1.00 89.38 256 LYS A O 1
ATOM 1976 N N . PRO A 1 257 ? 7.822 -31.520 9.956 1.00 90.12 257 PRO A N 1
ATOM 1977 C CA . PRO A 1 257 ? 8.126 -30.086 9.931 1.00 90.12 257 PRO A CA 1
ATOM 1978 C C . PRO A 1 257 ? 8.366 -29.570 8.497 1.00 90.12 257 PRO A C 1
ATOM 1980 O O . PRO A 1 257 ? 9.390 -28.949 8.222 1.00 90.12 257 PRO A O 1
ATOM 1983 N N . PHE A 1 258 ? 7.456 -29.883 7.573 1.00 93.06 258 PHE A N 1
ATOM 1984 C CA . PHE A 1 258 ? 7.534 -29.533 6.156 1.00 93.06 258 PHE A CA 1
ATOM 1985 C C . PHE A 1 258 ? 6.386 -28.589 5.797 1.00 93.06 258 PHE A C 1
ATOM 1987 O O . PHE A 1 258 ? 5.221 -28.885 6.066 1.00 93.06 258 PHE A O 1
ATOM 1994 N N . PHE A 1 259 ? 6.727 -27.468 5.176 1.00 95.25 259 PHE A N 1
ATOM 1995 C CA . PHE A 1 259 ? 5.789 -26.554 4.540 1.00 95.25 259 PHE A CA 1
ATOM 1996 C C . PHE A 1 259 ? 6.469 -25.918 3.328 1.00 95.25 259 PHE A C 1
ATOM 1998 O O . PHE A 1 259 ? 7.700 -25.857 3.270 1.00 95.25 259 PHE A O 1
ATOM 2005 N N . SER A 1 260 ? 5.672 -25.431 2.391 1.00 92.75 260 SER A N 1
ATOM 2006 C CA . SER A 1 260 ? 6.110 -24.536 1.326 1.00 92.75 260 SER A CA 1
ATOM 2007 C C . SER A 1 260 ? 5.031 -23.491 1.071 1.00 92.75 260 SER A C 1
ATOM 2009 O O . SER A 1 260 ? 3.848 -23.716 1.330 1.00 92.75 260 SER A O 1
ATOM 2011 N N . VAL A 1 261 ? 5.454 -22.339 0.569 1.00 93.00 261 VAL A N 1
ATOM 2012 C CA . VAL A 1 261 ? 4.575 -21.293 0.047 1.00 93.00 261 VAL A CA 1
ATOM 2013 C C . VAL A 1 261 ? 4.910 -21.072 -1.419 1.00 93.00 261 VAL A C 1
ATOM 2015 O O . VAL A 1 261 ? 6.035 -21.336 -1.845 1.00 93.00 261 VAL A O 1
ATOM 2018 N N . GLN A 1 262 ? 3.905 -20.673 -2.186 1.00 84.06 262 GLN A N 1
ATOM 2019 C CA . GLN A 1 262 ? 3.997 -20.476 -3.630 1.00 84.06 262 GLN A CA 1
ATOM 2020 C C . GLN A 1 262 ? 4.392 -19.026 -3.977 1.00 84.06 262 GLN A C 1
ATOM 2022 O O . GLN A 1 262 ? 4.965 -18.767 -5.040 1.00 84.06 262 GLN A O 1
ATOM 2027 N N . PHE A 1 263 ? 4.154 -18.114 -3.032 1.00 87.00 263 PHE A N 1
ATOM 2028 C CA . PHE A 1 263 ? 4.692 -16.762 -2.980 1.00 87.00 263 PHE A CA 1
ATOM 2029 C C . PHE A 1 263 ? 6.084 -16.687 -2.324 1.00 87.00 263 PHE A C 1
ATOM 2031 O O . PHE A 1 263 ? 6.625 -17.681 -1.846 1.00 87.00 263 PHE A O 1
ATOM 2038 N N . HIS A 1 264 ? 6.664 -15.487 -2.320 1.00 83.56 264 HIS A N 1
ATOM 2039 C CA . HIS A 1 264 ? 8.051 -15.166 -1.984 1.00 83.56 264 HIS A CA 1
ATOM 2040 C C . HIS A 1 264 ? 8.142 -14.324 -0.693 1.00 83.56 264 HIS A C 1
ATOM 2042 O O . HIS A 1 264 ? 7.974 -13.099 -0.739 1.00 83.56 264 HIS A O 1
ATOM 2048 N N . PRO A 1 265 ? 8.410 -14.941 0.479 1.00 87.44 265 PRO A N 1
ATOM 2049 C CA . PRO A 1 265 ? 8.440 -14.239 1.765 1.00 87.44 265 PRO A CA 1
ATOM 2050 C C . PRO A 1 265 ? 9.595 -13.245 1.934 1.00 87.44 265 PRO A C 1
ATOM 2052 O O . PRO A 1 265 ? 9.585 -12.462 2.879 1.00 87.44 265 PRO A O 1
ATOM 2055 N N . GLU A 1 266 ? 10.595 -13.276 1.047 1.00 72.50 266 GLU A N 1
ATOM 2056 C CA . GLU A 1 266 ? 11.702 -12.313 0.970 1.00 72.50 266 GLU A CA 1
ATOM 2057 C C . GLU A 1 266 ? 11.371 -11.035 0.188 1.00 72.50 266 GLU A C 1
ATOM 2059 O O . GLU A 1 266 ? 12.232 -10.149 0.091 1.00 72.50 266 GLU A O 1
ATOM 2064 N N . HIS A 1 267 ? 10.175 -10.974 -0.418 1.00 78.44 267 HIS A N 1
ATOM 2065 C CA . HIS A 1 267 ? 9.662 -9.834 -1.179 1.00 78.44 267 HIS A CA 1
ATOM 2066 C C . HIS A 1 267 ? 10.682 -9.282 -2.200 1.00 78.44 267 HIS A C 1
ATOM 2068 O O . HIS A 1 267 ? 11.136 -10.009 -3.086 1.00 78.44 267 HIS A O 1
ATOM 2074 N N . THR A 1 268 ? 11.050 -8.002 -2.065 1.00 67.75 268 THR A N 1
ATOM 2075 C CA . THR A 1 268 ? 12.144 -7.313 -2.774 1.00 67.75 268 THR A CA 1
ATOM 2076 C C . THR A 1 268 ? 12.086 -7.493 -4.301 1.00 67.75 268 THR A C 1
ATOM 2078 O O . THR A 1 268 ? 12.844 -8.260 -4.892 1.00 67.75 268 THR A O 1
ATOM 2081 N N . ALA A 1 269 ? 11.182 -6.812 -5.005 1.00 61.06 269 ALA A N 1
ATOM 2082 C CA . ALA A 1 269 ? 10.262 -5.781 -4.510 1.00 61.06 269 ALA A CA 1
ATOM 2083 C C . ALA A 1 269 ? 8.968 -6.332 -3.866 1.00 61.06 269 ALA A C 1
ATOM 2085 O O . ALA A 1 269 ? 8.664 -7.523 -3.958 1.00 61.06 269 ALA A O 1
ATOM 2086 N N . GLY A 1 270 ? 8.222 -5.456 -3.183 1.00 73.44 270 GLY A N 1
ATOM 2087 C CA . GLY A 1 270 ? 6.919 -5.763 -2.567 1.00 73.44 270 GLY A CA 1
ATOM 2088 C C . GLY A 1 270 ? 6.914 -5.963 -1.034 1.00 73.44 270 GLY A C 1
ATOM 2089 O O . GLY A 1 270 ? 7.881 -5.613 -0.356 1.00 73.44 270 GLY A O 1
ATOM 2090 N N . PRO A 1 271 ? 5.802 -6.464 -0.458 1.00 78.81 271 PRO A N 1
ATOM 2091 C CA . PRO A 1 271 ? 5.501 -6.352 0.975 1.00 78.81 271 PRO A CA 1
ATOM 2092 C C . PRO A 1 271 ? 6.172 -7.410 1.869 1.00 78.81 271 PRO A C 1
ATOM 2094 O O . PRO A 1 271 ? 6.064 -8.611 1.633 1.00 78.81 271 PRO A O 1
ATOM 2097 N N . SER A 1 272 ? 6.743 -6.977 2.998 1.00 84.25 272 SER A N 1
ATOM 2098 C CA . SER A 1 272 ? 7.369 -7.847 4.011 1.00 84.25 272 SER A CA 1
ATOM 2099 C C . SER A 1 272 ? 6.383 -8.523 4.981 1.00 84.25 272 SER A C 1
ATOM 2101 O O . SER A 1 272 ? 6.742 -8.862 6.109 1.00 84.25 272 SER A O 1
ATOM 2103 N N . ASP A 1 273 ? 5.123 -8.709 4.581 1.00 86.12 273 ASP A N 1
ATOM 2104 C CA . ASP A 1 273 ? 4.045 -9.168 5.475 1.00 86.12 273 ASP A CA 1
ATOM 2105 C C . ASP A 1 273 ? 4.178 -10.657 5.862 1.00 86.12 273 ASP A C 1
ATOM 2107 O O . ASP A 1 273 ? 3.516 -11.121 6.792 1.00 86.12 273 ASP A O 1
ATOM 2111 N N . SER A 1 274 ? 5.045 -11.406 5.169 1.00 91.19 274 SER A N 1
ATOM 2112 C CA . SER A 1 274 ? 5.238 -12.855 5.324 1.00 91.19 274 SER A CA 1
ATOM 2113 C C . SER A 1 274 ? 6.636 -13.291 5.802 1.00 91.19 274 SER A C 1
ATOM 2115 O O . SER A 1 274 ? 6.856 -14.488 5.995 1.00 91.19 274 SER A O 1
ATOM 2117 N N . GLU A 1 275 ? 7.555 -12.359 6.103 1.00 91.06 275 GLU A N 1
ATOM 2118 C CA . GLU A 1 275 ? 8.927 -12.661 6.577 1.00 91.06 275 GLU A CA 1
ATOM 2119 C C . GLU A 1 275 ? 8.980 -13.633 7.775 1.00 91.06 275 GLU A C 1
ATOM 2121 O O . GLU A 1 275 ? 9.922 -14.419 7.907 1.00 91.06 275 GLU A O 1
ATOM 2126 N N . PHE A 1 276 ? 7.963 -13.610 8.645 1.00 92.44 276 PHE A N 1
ATOM 2127 C CA . PHE A 1 276 ? 7.874 -14.456 9.842 1.00 92.44 276 PHE A CA 1
ATOM 2128 C C . PHE A 1 276 ? 7.963 -15.966 9.532 1.00 92.44 276 PHE A C 1
ATOM 2130 O O . PHE A 1 276 ? 8.302 -16.761 10.413 1.00 92.44 276 PHE A O 1
ATOM 2137 N N . LEU A 1 277 ? 7.691 -16.382 8.288 1.00 94.31 277 LEU A N 1
ATOM 2138 C CA . LEU A 1 277 ? 7.857 -17.763 7.831 1.00 94.31 277 LEU A CA 1
ATOM 2139 C C . LEU A 1 277 ? 9.322 -18.232 7.931 1.00 94.31 277 LEU A C 1
ATOM 2141 O O . LEU A 1 277 ? 9.562 -19.391 8.281 1.00 94.31 277 LEU A O 1
ATOM 2145 N N . PHE A 1 278 ? 10.303 -17.341 7.727 1.00 92.50 278 PHE A N 1
ATOM 2146 C CA . PHE A 1 278 ? 11.719 -17.647 7.968 1.00 92.50 278 PHE A CA 1
ATOM 2147 C C . PHE A 1 278 ? 12.000 -17.898 9.454 1.00 92.50 278 PHE A C 1
ATOM 2149 O O . PHE A 1 278 ? 12.725 -18.835 9.799 1.00 92.50 278 PHE A O 1
ATOM 2156 N N . ASP A 1 279 ? 11.391 -17.116 10.346 1.00 92.38 279 ASP A N 1
ATOM 2157 C CA . ASP A 1 279 ? 11.566 -17.277 11.792 1.00 92.38 279 ASP A CA 1
ATOM 2158 C C . ASP A 1 279 ? 10.920 -18.580 12.286 1.00 92.38 279 ASP A C 1
ATOM 2160 O O . ASP A 1 279 ? 11.514 -19.302 13.092 1.00 92.38 279 ASP A O 1
ATOM 2164 N N . VAL A 1 280 ? 9.747 -18.946 11.754 1.00 94.06 280 VAL A N 1
ATOM 2165 C CA . VAL A 1 280 ? 9.115 -20.254 11.996 1.00 94.06 280 VAL A CA 1
ATOM 2166 C C . VAL A 1 280 ? 10.014 -21.397 11.514 1.00 94.06 280 VAL A C 1
ATOM 2168 O O . VAL A 1 280 ? 10.263 -22.331 12.279 1.00 94.06 280 VAL A O 1
ATOM 2171 N N . PHE A 1 281 ? 10.554 -21.314 10.295 1.00 93.44 281 PHE A N 1
ATOM 2172 C CA . PHE A 1 281 ? 11.453 -22.322 9.722 1.00 93.44 281 PHE A CA 1
ATOM 2173 C C . PHE A 1 281 ? 12.730 -22.515 10.557 1.00 93.44 281 PHE A C 1
ATOM 2175 O O . PHE A 1 281 ? 13.056 -23.636 10.962 1.00 93.44 281 PHE A O 1
ATOM 2182 N N . VAL A 1 282 ? 13.424 -21.425 10.902 1.00 92.38 282 VAL A N 1
ATOM 2183 C CA . VAL A 1 282 ? 14.638 -21.469 11.733 1.00 92.38 282 VAL A CA 1
ATOM 2184 C C . VAL A 1 282 ? 14.332 -22.010 13.135 1.00 92.38 282 VAL A C 1
ATOM 2186 O O . VAL A 1 282 ? 15.100 -22.816 13.671 1.00 92.38 282 VAL A O 1
ATOM 2189 N N . ASN A 1 283 ? 13.199 -21.636 13.735 1.00 91.81 283 ASN A N 1
ATOM 2190 C CA . ASN A 1 283 ? 12.801 -22.151 15.045 1.00 91.81 283 ASN A CA 1
ATOM 2191 C C . ASN A 1 283 ? 12.384 -23.631 15.002 1.00 91.81 283 ASN A C 1
ATOM 2193 O O . ASN A 1 283 ? 12.722 -24.372 15.926 1.00 91.81 283 ASN A O 1
ATOM 2197 N N . ALA A 1 284 ? 11.761 -24.106 13.919 1.00 91.88 284 ALA A N 1
ATOM 2198 C CA . ALA A 1 284 ? 11.491 -25.528 13.715 1.00 91.88 284 ALA A CA 1
ATOM 2199 C C . ALA A 1 284 ? 12.800 -26.337 13.624 1.00 91.88 284 ALA A C 1
ATOM 2201 O O . ALA A 1 284 ? 12.942 -27.358 14.300 1.00 91.88 284 ALA A O 1
ATOM 2202 N N . ILE A 1 285 ? 13.809 -25.843 12.892 1.00 90.31 285 ILE A N 1
ATOM 2203 C CA . ILE A 1 285 ? 15.150 -26.457 12.848 1.00 90.31 285 ILE A CA 1
ATOM 2204 C C . ILE A 1 285 ? 15.783 -26.505 14.247 1.00 90.31 285 ILE A C 1
ATOM 2206 O O . ILE A 1 285 ? 16.308 -27.548 14.643 1.00 90.31 285 ILE A O 1
ATOM 2210 N N . ARG A 1 286 ? 15.722 -25.409 15.019 1.00 91.31 286 ARG A N 1
ATOM 2211 C CA . ARG A 1 286 ? 16.242 -25.353 16.402 1.00 91.31 286 ARG A CA 1
ATOM 2212 C C . ARG A 1 286 ? 15.554 -26.384 17.307 1.00 91.31 286 ARG A C 1
ATOM 2214 O O . ARG A 1 286 ? 16.242 -27.121 18.015 1.00 91.31 286 ARG A O 1
ATOM 2221 N N . LEU A 1 287 ? 14.225 -26.499 17.239 1.00 91.12 287 LEU A N 1
ATOM 2222 C CA . LEU A 1 287 ? 13.456 -27.494 17.996 1.00 91.12 287 LEU A CA 1
ATOM 2223 C C . LEU A 1 287 ? 13.864 -28.926 17.622 1.00 91.12 287 LEU A C 1
ATOM 2225 O O . LEU A 1 287 ? 14.225 -29.697 18.515 1.00 91.12 287 LEU A O 1
ATOM 2229 N N . ARG A 1 288 ? 13.927 -29.254 16.323 1.00 88.44 288 ARG A N 1
ATOM 2230 C CA . ARG A 1 288 ? 14.357 -30.579 15.842 1.00 88.44 288 ARG A CA 1
ATOM 2231 C C . ARG A 1 288 ? 15.802 -30.910 16.228 1.00 88.44 288 ARG A C 1
ATOM 2233 O O . ARG A 1 288 ? 16.044 -32.024 16.685 1.00 88.44 288 ARG A O 1
ATOM 2240 N N . LYS A 1 289 ? 16.746 -29.959 16.129 1.00 89.06 289 LYS A N 1
ATOM 2241 C CA . LYS A 1 289 ? 18.132 -30.128 16.623 1.00 89.06 289 LYS A CA 1
ATOM 2242 C C . LYS A 1 289 ? 18.179 -30.399 18.136 1.00 89.06 289 LYS A C 1
ATOM 2244 O O . LYS A 1 289 ? 19.039 -31.147 18.581 1.00 89.06 289 LYS A O 1
ATOM 2249 N N . SER A 1 290 ? 17.245 -29.846 18.917 1.00 91.88 290 SER A N 1
ATOM 2250 C CA . SER A 1 290 ? 17.115 -30.108 20.364 1.00 91.88 290 SER A CA 1
ATOM 2251 C C . SER A 1 290 ? 16.356 -31.401 20.722 1.00 91.88 290 SER A C 1
ATOM 2253 O O . SER A 1 290 ? 16.022 -31.609 21.886 1.00 91.88 290 SER A O 1
ATOM 2255 N N . GLY A 1 291 ? 16.041 -32.255 19.739 1.00 89.44 291 GLY A N 1
ATOM 2256 C CA . GLY A 1 291 ? 15.294 -33.504 19.940 1.00 89.44 291 GLY A CA 1
ATOM 2257 C C . GLY A 1 291 ? 13.796 -33.321 20.212 1.00 89.44 291 GLY A C 1
ATOM 2258 O O . GLY A 1 291 ? 13.104 -34.296 20.498 1.00 89.44 291 GLY A O 1
ATOM 2259 N N . LYS A 1 292 ? 13.272 -32.093 20.120 1.00 88.25 292 LYS A N 1
ATOM 2260 C CA . LYS A 1 292 ? 11.857 -31.788 20.364 1.00 88.25 292 LYS A CA 1
ATOM 2261 C C . LYS A 1 292 ? 11.027 -31.997 19.099 1.00 88.25 292 LYS A C 1
ATOM 2263 O O . LYS A 1 292 ? 11.451 -31.661 17.992 1.00 88.25 292 LYS A O 1
ATOM 2268 N N . ALA A 1 293 ? 9.814 -32.517 19.274 1.00 83.94 293 ALA A N 1
ATOM 2269 C CA . ALA A 1 293 ? 8.796 -32.487 18.232 1.00 83.94 293 ALA A CA 1
ATOM 2270 C C . ALA A 1 293 ? 8.315 -31.044 17.994 1.00 83.94 293 ALA A C 1
ATOM 2272 O O . ALA A 1 293 ? 8.312 -30.220 18.909 1.00 83.94 293 ALA A O 1
ATOM 2273 N N . CYS A 1 294 ? 7.903 -30.750 16.763 1.00 87.19 294 CYS A N 1
ATOM 2274 C CA . CYS A 1 294 ? 7.295 -29.482 16.375 1.00 87.19 294 CYS A CA 1
ATOM 2275 C C . CYS A 1 294 ? 6.372 -29.716 15.174 1.00 87.19 294 CYS A C 1
ATOM 2277 O O . CYS A 1 294 ? 6.747 -30.434 14.245 1.00 87.19 294 CYS A O 1
ATOM 2279 N N . CYS A 1 295 ? 5.196 -29.094 15.193 1.00 90.38 295 CYS A N 1
ATOM 2280 C CA . CYS A 1 295 ? 4.270 -29.045 14.070 1.00 90.38 295 CYS A CA 1
ATOM 2281 C C . CYS A 1 295 ? 4.380 -27.654 13.436 1.00 90.38 295 CYS A C 1
ATOM 2283 O O . CYS A 1 295 ? 4.102 -26.655 14.099 1.00 90.38 295 CYS A O 1
ATOM 2285 N N . VAL A 1 296 ? 4.827 -27.564 12.180 1.00 93.06 296 VAL A N 1
ATOM 2286 C CA . VAL A 1 296 ? 5.019 -26.254 11.526 1.00 93.06 296 VAL A CA 1
ATOM 2287 C C . VAL A 1 296 ? 3.690 -25.562 11.230 1.00 93.06 296 VAL A C 1
ATOM 2289 O O . VAL A 1 296 ? 3.621 -24.348 11.383 1.00 93.06 296 VAL A O 1
ATOM 2292 N N . ASN A 1 297 ? 2.622 -26.315 10.937 1.00 92.38 297 ASN A N 1
ATOM 2293 C CA . ASN A 1 297 ? 1.257 -25.786 10.841 1.00 92.38 297 ASN A CA 1
ATOM 2294 C C . ASN A 1 297 ? 0.875 -24.987 12.096 1.00 92.38 297 ASN A C 1
ATOM 2296 O O . ASN A 1 297 ? 0.407 -23.856 12.000 1.00 92.38 297 ASN A O 1
ATOM 2300 N N . ASP A 1 298 ? 1.128 -25.552 13.277 1.00 91.94 298 ASP A N 1
ATOM 2301 C CA . ASP A 1 298 ? 0.730 -24.944 14.548 1.00 91.94 298 ASP A CA 1
ATOM 2302 C C . ASP A 1 298 ? 1.607 -23.728 14.878 1.00 91.94 298 ASP A C 1
ATOM 2304 O O . ASP A 1 298 ? 1.128 -22.763 15.466 1.00 91.94 298 ASP A O 1
ATOM 2308 N N . MET A 1 299 ? 2.875 -23.735 14.448 1.00 94.06 299 MET A N 1
ATOM 2309 C CA . MET A 1 299 ? 3.784 -22.590 14.575 1.00 94.06 299 MET A CA 1
ATOM 2310 C C . MET A 1 299 ? 3.396 -21.427 13.647 1.00 94.06 299 MET A C 1
ATOM 2312 O O . MET A 1 299 ? 3.412 -20.282 14.091 1.00 94.06 299 MET A O 1
ATOM 2316 N N . ILE A 1 300 ? 3.011 -21.701 12.393 1.00 94.38 300 ILE A N 1
ATOM 2317 C CA . ILE A 1 300 ? 2.502 -20.685 11.451 1.00 94.38 300 ILE A CA 1
ATOM 2318 C C . ILE A 1 300 ? 1.153 -20.146 11.942 1.00 94.38 300 ILE A C 1
ATOM 2320 O O . ILE A 1 300 ? 0.968 -18.934 12.034 1.00 94.38 300 ILE A O 1
ATOM 2324 N N . THR A 1 301 ? 0.253 -21.039 12.364 1.00 92.56 301 THR A N 1
ATOM 2325 C CA . THR A 1 301 ? -1.036 -20.684 12.976 1.00 92.56 301 THR A CA 1
ATOM 2326 C C . THR A 1 301 ? -0.834 -19.783 14.192 1.00 92.56 301 THR A C 1
ATOM 2328 O O . THR A 1 301 ? -1.471 -18.740 14.275 1.00 92.56 301 THR A O 1
ATOM 2331 N N . ALA A 1 302 ? 0.077 -20.121 15.110 1.00 91.25 302 ALA A N 1
ATOM 2332 C CA . ALA A 1 302 ? 0.359 -19.305 16.292 1.00 91.25 302 ALA A CA 1
ATOM 2333 C C . ALA A 1 302 ? 1.012 -17.949 15.965 1.00 91.25 302 ALA A C 1
ATOM 2335 O O . ALA A 1 302 ? 0.753 -16.981 16.673 1.00 91.25 302 ALA A O 1
ATOM 2336 N N . ALA A 1 303 ? 1.825 -17.860 14.906 1.00 90.31 303 ALA A N 1
ATOM 2337 C CA . ALA A 1 303 ? 2.425 -16.601 14.457 1.00 90.31 303 ALA A CA 1
ATOM 2338 C C . ALA A 1 303 ? 1.408 -15.661 13.780 1.00 90.31 303 ALA A C 1
ATOM 2340 O O . ALA A 1 303 ? 1.521 -14.443 13.901 1.00 90.31 303 ALA A O 1
ATOM 2341 N N . LEU A 1 304 ? 0.405 -16.216 13.089 1.00 90.31 304 LEU A N 1
ATOM 2342 C CA . LEU A 1 304 ? -0.648 -15.453 12.413 1.00 90.31 304 LEU A CA 1
ATOM 2343 C C . LEU A 1 304 ? -1.869 -15.159 13.293 1.00 90.31 304 LEU A C 1
ATOM 2345 O O . LEU A 1 304 ? -2.591 -14.197 13.021 1.00 90.31 304 LEU A O 1
ATOM 2349 N N . ARG A 1 305 ? -2.131 -15.971 14.323 1.00 88.12 305 ARG A N 1
ATOM 2350 C CA . ARG A 1 305 ? -3.335 -15.880 15.158 1.00 88.12 305 ARG A CA 1
ATOM 2351 C C . ARG A 1 305 ? -3.468 -14.509 15.821 1.00 88.12 305 ARG A C 1
ATOM 2353 O O . ARG A 1 305 ? -2.599 -14.075 16.570 1.00 88.12 305 ARG A O 1
ATOM 2360 N N . PHE A 1 306 ? -4.619 -13.879 15.603 1.00 80.06 306 PHE A N 1
ATOM 2361 C CA . PHE A 1 306 ? -5.047 -12.679 16.309 1.00 80.06 306 PHE A CA 1
ATOM 2362 C C . PHE A 1 306 ? -6.388 -12.957 16.995 1.00 80.06 306 PHE A C 1
ATOM 2364 O O . PHE A 1 306 ? -7.433 -12.999 16.348 1.00 80.06 306 PHE A O 1
ATOM 2371 N N . ASP A 1 307 ? -6.361 -13.179 18.310 1.00 74.25 307 ASP A N 1
ATOM 2372 C CA . ASP A 1 307 ? -7.582 -13.293 19.112 1.00 74.25 307 ASP A CA 1
ATOM 2373 C C . ASP A 1 307 ? -8.159 -11.891 19.346 1.00 74.25 307 ASP A C 1
ATOM 2375 O O . ASP A 1 307 ? -7.775 -11.184 20.280 1.00 74.25 307 ASP A O 1
ATOM 2379 N N . SER A 1 308 ? -9.065 -11.463 18.464 1.00 66.75 308 SER A N 1
ATOM 2380 C CA . SER A 1 308 ? -9.692 -10.148 18.589 1.00 66.75 308 SER A CA 1
ATOM 2381 C C . SER A 1 308 ? -10.650 -10.105 19.780 1.00 66.75 308 SER A C 1
ATOM 2383 O O . SER A 1 308 ? -11.737 -10.682 19.755 1.00 66.75 308 SER A O 1
ATOM 2385 N N . ASN A 1 309 ? -10.280 -9.338 20.806 1.00 67.56 309 ASN A N 1
ATOM 2386 C CA . ASN A 1 309 ? -11.166 -8.986 21.921 1.00 67.56 309 ASN A CA 1
ATOM 2387 C C . ASN A 1 309 ? -12.266 -7.975 21.513 1.00 67.56 309 ASN A C 1
ATOM 2389 O O . ASN A 1 309 ? -13.037 -7.522 22.361 1.00 67.56 309 ASN A O 1
ATOM 2393 N N . TYR A 1 310 ? -12.345 -7.584 20.234 1.00 61.59 310 TYR A N 1
ATOM 2394 C CA . TYR A 1 310 ? -13.346 -6.646 19.736 1.00 61.59 310 TYR A CA 1
ATOM 2395 C C . TYR A 1 310 ? -14.702 -7.339 19.535 1.00 61.59 310 TYR A C 1
ATOM 2397 O O . TYR A 1 310 ? -14.992 -7.935 18.496 1.00 61.59 310 TYR A O 1
ATOM 2405 N N . HIS A 1 311 ? -15.570 -7.248 20.540 1.00 64.69 311 HIS A N 1
ATOM 2406 C CA . HIS A 1 311 ? -16.944 -7.727 20.430 1.00 64.69 311 HIS A CA 1
ATOM 2407 C C . HIS A 1 311 ? -17.779 -6.799 19.536 1.00 64.69 311 HIS A C 1
ATOM 2409 O O . HIS A 1 311 ? -18.240 -5.748 19.983 1.00 64.69 311 HIS A O 1
ATOM 2415 N N . ILE A 1 312 ? -18.019 -7.217 18.288 1.00 62.91 312 ILE A N 1
ATOM 2416 C CA . ILE A 1 312 ? -18.910 -6.528 17.342 1.00 62.91 312 ILE A CA 1
ATOM 2417 C C . ILE A 1 312 ? -20.332 -6.476 17.928 1.00 62.91 312 ILE A C 1
ATOM 2419 O O . ILE A 1 312 ? -21.099 -7.439 17.855 1.00 62.91 312 ILE A O 1
ATOM 2423 N N . ARG A 1 313 ? -20.699 -5.340 18.528 1.00 69.00 313 ARG A N 1
ATOM 2424 C CA . ARG A 1 313 ? -22.055 -5.094 19.036 1.00 69.00 313 ARG A CA 1
ATOM 2425 C C . ARG A 1 313 ? -22.986 -4.776 17.871 1.00 69.00 313 ARG A C 1
ATOM 2427 O O . ARG A 1 313 ? -22.731 -3.844 17.113 1.00 69.00 313 ARG A O 1
ATOM 2434 N N . GLN A 1 314 ? -24.088 -5.518 17.751 1.00 78.25 314 GLN A N 1
ATOM 2435 C CA . GLN A 1 314 ? -25.074 -5.288 16.694 1.00 78.25 314 GLN A CA 1
ATOM 2436 C C . GLN A 1 314 ? -25.741 -3.914 16.861 1.00 78.25 314 GLN A C 1
ATOM 2438 O O . GLN A 1 314 ? -26.569 -3.704 17.751 1.00 78.25 314 GLN A O 1
ATOM 2443 N N . GLN A 1 315 ? -25.395 -2.992 15.969 1.00 85.31 315 GLN A N 1
ATOM 2444 C CA . GLN A 1 315 ? -25.938 -1.642 15.946 1.00 85.31 315 GLN A CA 1
ATOM 2445 C C . GLN A 1 315 ? -27.364 -1.626 15.381 1.00 85.31 315 GLN A C 1
ATOM 2447 O O . GLN A 1 315 ? -27.656 -2.291 14.391 1.00 85.31 315 GLN A O 1
ATOM 2452 N N . LYS A 1 316 ? -28.267 -0.867 16.018 1.00 90.19 316 LYS A N 1
ATOM 2453 C CA . LYS A 1 316 ? -29.681 -0.742 15.599 1.00 90.19 316 LYS A CA 1
ATOM 2454 C C . LYS A 1 316 ? -30.039 0.664 15.134 1.00 90.19 316 LYS A C 1
ATOM 2456 O O . LYS A 1 316 ? -30.869 0.819 14.240 1.00 90.19 316 LYS A O 1
ATOM 2461 N N . LYS A 1 317 ? -29.420 1.680 15.737 1.00 94.06 317 LYS A N 1
ATOM 2462 C CA . LYS A 1 317 ? -29.498 3.071 15.291 1.00 94.06 317 LYS A CA 1
ATOM 2463 C C . LYS A 1 317 ? -28.145 3.740 15.497 1.00 94.06 317 LYS A C 1
ATOM 2465 O O . LYS A 1 317 ? -27.661 3.758 16.624 1.00 94.06 317 LYS A O 1
ATOM 2470 N N . VAL A 1 318 ? -27.575 4.320 14.449 1.00 93.69 318 VAL A N 1
ATOM 2471 C CA . VAL A 1 318 ? -26.302 5.048 14.511 1.00 93.69 318 VAL A CA 1
ATOM 2472 C C . VAL A 1 318 ? -26.536 6.534 14.267 1.00 93.69 318 VAL A C 1
ATOM 2474 O O . VAL A 1 318 ? -27.281 6.918 13.363 1.00 93.69 318 VAL A O 1
ATOM 2477 N N . LEU A 1 319 ? -25.904 7.360 15.099 1.00 95.69 319 LEU A N 1
ATOM 2478 C CA . LEU A 1 319 ? -25.834 8.806 14.924 1.00 95.69 319 LEU A CA 1
ATOM 2479 C C . LEU A 1 319 ? -24.559 9.169 14.154 1.00 95.69 319 LEU A C 1
ATOM 2481 O O . LEU A 1 319 ? -23.468 8.795 14.565 1.00 95.69 319 LEU A O 1
ATOM 2485 N N . VAL A 1 320 ? -24.689 9.909 13.061 1.00 93.12 320 VAL A N 1
ATOM 2486 C CA . VAL A 1 320 ? -23.585 10.426 12.248 1.00 93.12 320 VAL A CA 1
ATOM 2487 C C . VAL A 1 320 ? -23.494 11.932 12.469 1.00 93.12 320 VAL A C 1
ATOM 2489 O O . VAL A 1 320 ? -24.491 12.647 12.336 1.00 93.12 320 VAL A O 1
ATOM 2492 N N . LEU A 1 321 ? -22.303 12.416 12.810 1.00 91.50 321 LEU A N 1
ATOM 2493 C CA . LEU A 1 321 ? -21.989 13.841 12.846 1.00 91.50 321 LEU A CA 1
ATOM 2494 C C . LEU A 1 321 ? -21.377 14.240 11.496 1.00 91.50 321 LEU A C 1
ATOM 2496 O O . LEU A 1 321 ? -20.425 13.611 11.041 1.00 91.50 321 LEU A O 1
ATOM 2500 N N . GLY A 1 322 ? -21.960 15.241 10.838 1.00 87.94 322 GLY A N 1
ATOM 2501 C CA . GLY A 1 322 ? -21.477 15.761 9.559 1.00 87.94 322 GLY A CA 1
ATOM 2502 C C . GLY A 1 322 ? -20.316 16.749 9.690 1.00 87.94 322 GLY A C 1
ATOM 2503 O O . GLY A 1 322 ? -19.757 16.948 10.765 1.00 87.94 322 GLY A O 1
ATOM 2504 N N . SER A 1 323 ? -19.993 17.396 8.573 1.00 80.88 323 SER A N 1
ATOM 2505 C CA . SER A 1 323 ? -18.912 18.383 8.425 1.00 80.88 323 SER A CA 1
ATOM 2506 C C . SER A 1 323 ? -19.059 19.627 9.314 1.00 80.88 323 SER A C 1
ATOM 2508 O O . SER A 1 323 ? -18.066 20.175 9.788 1.00 80.88 323 SER A O 1
ATOM 2510 N N . GLY A 1 324 ? -20.294 20.083 9.554 1.00 83.00 324 GLY A N 1
ATOM 2511 C CA . GLY A 1 324 ? -20.566 21.353 10.225 1.00 83.00 324 GLY A CA 1
ATOM 2512 C C . GLY A 1 324 ? -20.859 22.460 9.212 1.00 83.00 324 GLY A C 1
ATOM 2513 O O . GLY A 1 324 ? -21.692 22.291 8.330 1.00 83.00 324 GLY A O 1
ATOM 2514 N N . GLY A 1 325 ? -20.218 23.618 9.360 1.00 72.69 325 GLY A N 1
ATOM 2515 C CA . GLY A 1 325 ? -20.168 24.632 8.303 1.00 72.69 325 GLY A CA 1
ATOM 2516 C C . GLY A 1 325 ? -18.860 24.500 7.524 1.00 72.69 325 GLY A C 1
ATOM 2517 O O . GLY A 1 325 ? -17.839 24.180 8.124 1.00 72.69 325 GLY A O 1
ATOM 2518 N N . LEU A 1 326 ? -18.874 24.771 6.216 1.00 68.56 326 LEU A N 1
ATOM 2519 C CA . LEU A 1 326 ? -17.653 24.764 5.401 1.00 68.56 326 LEU A CA 1
ATOM 2520 C C . LEU A 1 326 ? -16.670 25.837 5.897 1.00 68.56 326 LEU A C 1
ATOM 2522 O O . LEU A 1 326 ? -17.023 27.017 5.975 1.00 68.56 326 LEU A O 1
ATOM 2526 N N . THR A 1 327 ? -15.434 25.439 6.199 1.00 67.06 327 THR A N 1
ATOM 2527 C CA . THR A 1 327 ? -14.355 26.329 6.657 1.00 67.06 327 THR A CA 1
ATOM 2528 C C . THR A 1 327 ? -13.063 26.052 5.889 1.00 67.06 327 THR A C 1
ATOM 2530 O O . THR A 1 327 ? -12.892 25.011 5.255 1.00 67.06 327 THR A O 1
ATOM 2533 N N . ILE A 1 328 ? -12.123 27.001 5.903 1.00 62.19 328 ILE A N 1
ATOM 2534 C CA . ILE A 1 328 ? -10.807 26.784 5.289 1.00 62.19 328 ILE A CA 1
ATOM 2535 C C . ILE A 1 328 ? -10.065 25.734 6.127 1.00 62.19 328 ILE A C 1
ATOM 2537 O O . ILE A 1 328 ? -9.824 25.958 7.310 1.00 62.19 328 ILE A O 1
ATOM 2541 N N . GLY A 1 329 ? -9.733 24.596 5.513 1.00 61.59 329 GLY A N 1
ATOM 2542 C CA . GLY A 1 329 ? -9.178 23.424 6.202 1.00 61.59 329 GLY A CA 1
ATOM 2543 C C . GLY A 1 329 ? -10.210 22.364 6.615 1.00 61.59 329 GLY A C 1
ATOM 2544 O O . GLY A 1 329 ? -9.808 21.344 7.165 1.00 61.59 329 GLY A O 1
ATOM 2545 N N . GLN A 1 330 ? -11.508 22.567 6.341 1.00 65.44 330 GLN A N 1
ATOM 2546 C CA . GLN A 1 330 ? -12.522 21.504 6.368 1.00 65.44 330 GLN A CA 1
ATOM 2547 C C . GLN A 1 330 ? -13.460 21.637 5.159 1.00 65.44 330 GLN A C 1
ATOM 2549 O O . GLN A 1 330 ? -14.416 22.421 5.170 1.00 65.44 330 GLN A O 1
ATOM 2554 N N . ALA A 1 331 ? -13.159 20.893 4.093 1.00 65.44 331 ALA A N 1
ATOM 2555 C CA . ALA A 1 331 ? -13.843 21.012 2.811 1.00 65.44 331 ALA A CA 1
ATOM 2556 C C . ALA A 1 331 ? -15.037 20.043 2.682 1.00 65.44 331 ALA A C 1
ATOM 2558 O O . ALA A 1 331 ? -15.410 19.326 3.611 1.00 65.44 331 ALA A O 1
ATOM 2559 N N . GLY A 1 332 ? -15.631 19.990 1.485 1.00 70.62 332 GLY A N 1
ATOM 2560 C CA . GLY A 1 332 ? -16.712 19.056 1.134 1.00 70.62 332 GLY A CA 1
ATOM 2561 C C . GLY A 1 332 ? -16.303 17.574 1.066 1.00 70.62 332 GLY A C 1
ATOM 2562 O O . GLY A 1 332 ? -17.096 16.750 0.618 1.00 70.62 332 GLY A O 1
ATOM 2563 N N . GLU A 1 333 ? -15.089 17.222 1.494 1.00 73.50 333 GLU A N 1
ATOM 2564 C CA . GLU A 1 333 ? -14.622 15.837 1.636 1.00 73.50 333 GLU A CA 1
ATOM 2565 C C . GLU A 1 333 ? -15.459 15.080 2.682 1.00 73.50 333 GLU A C 1
ATOM 2567 O O . GLU A 1 333 ? -16.072 14.065 2.366 1.00 73.50 333 GLU A O 1
ATOM 2572 N N . PHE A 1 334 ? -15.632 15.662 3.872 1.00 78.81 334 PHE A N 1
ATOM 2573 C CA . PHE A 1 334 ? -16.453 15.138 4.969 1.00 78.81 334 PHE A CA 1
ATOM 2574 C C . PHE A 1 334 ? -17.936 15.001 4.582 1.00 78.81 334 PHE A C 1
ATOM 2576 O O . PHE A 1 334 ? -18.616 14.052 4.973 1.00 78.81 334 PHE A O 1
ATOM 2583 N N . ASP A 1 335 ? -18.430 15.916 3.744 1.00 80.75 335 ASP A N 1
ATOM 2584 C CA . ASP A 1 335 ? -19.777 15.856 3.168 1.00 80.75 335 ASP A CA 1
ATOM 2585 C C . ASP A 1 335 ? -19.968 14.639 2.234 1.00 80.75 335 ASP A C 1
ATOM 2587 O O . ASP A 1 335 ? -21.066 14.083 2.164 1.00 80.75 335 ASP A O 1
ATOM 2591 N N . TYR A 1 336 ? -18.912 14.191 1.544 1.00 83.62 336 TYR A N 1
ATOM 2592 C CA . TYR A 1 336 ? -18.924 12.983 0.713 1.00 83.62 336 TYR A CA 1
ATOM 2593 C C . TYR A 1 336 ? -18.671 11.709 1.534 1.00 83.62 336 TYR A C 1
ATOM 2595 O O . TYR A 1 336 ? -19.454 10.759 1.450 1.00 83.62 336 TYR A O 1
ATOM 2603 N N . SER A 1 337 ? -17.632 11.692 2.369 1.00 80.94 337 SER A N 1
ATOM 2604 C CA . SER A 1 337 ? -17.281 10.568 3.246 1.00 80.94 337 SER A CA 1
ATOM 2605 C C . SER A 1 337 ? -18.433 10.188 4.175 1.00 80.94 337 SER A C 1
ATOM 2607 O O . SER A 1 337 ? -18.887 9.042 4.204 1.00 80.94 337 SER A O 1
ATOM 2609 N N . GLY A 1 338 ? -19.024 11.180 4.843 1.00 84.88 338 GLY A N 1
ATOM 2610 C CA . GLY A 1 338 ? -20.197 10.987 5.685 1.00 84.88 338 GLY A CA 1
ATOM 2611 C C . GLY A 1 338 ? -21.454 10.557 4.916 1.00 84.88 338 GLY A C 1
ATOM 2612 O O . GLY A 1 338 ? -22.371 10.010 5.528 1.00 84.88 338 GLY A O 1
ATOM 2613 N N . ALA A 1 339 ? -21.519 10.756 3.594 1.00 88.06 339 ALA A N 1
ATOM 2614 C CA . ALA A 1 339 ? -22.585 10.221 2.745 1.00 88.06 339 ALA A CA 1
ATOM 2615 C C . ALA A 1 339 ? -22.341 8.745 2.366 1.00 88.06 339 ALA A C 1
ATOM 2617 O O . ALA A 1 339 ? -23.298 7.968 2.313 1.00 88.06 339 ALA A O 1
ATOM 2618 N N . GLN A 1 340 ? -21.080 8.325 2.187 1.00 88.19 340 GLN A N 1
ATOM 2619 C CA . GLN A 1 340 ? -20.721 6.907 2.036 1.00 88.19 340 GLN A CA 1
ATOM 2620 C C . GLN A 1 340 ? -20.947 6.124 3.337 1.00 88.19 340 GLN A C 1
ATOM 2622 O O . GLN A 1 340 ? -21.514 5.033 3.295 1.00 88.19 340 GLN A O 1
ATOM 2627 N N . ALA A 1 341 ? -20.618 6.700 4.498 1.00 86.88 341 ALA A N 1
ATOM 2628 C CA . ALA A 1 341 ? -20.913 6.098 5.800 1.00 86.88 341 ALA A CA 1
ATOM 2629 C C . ALA A 1 341 ? -22.424 5.846 5.992 1.00 86.88 341 ALA A C 1
ATOM 2631 O O . ALA A 1 341 ? -22.832 4.754 6.387 1.00 86.88 341 ALA A O 1
ATOM 2632 N N . LEU A 1 342 ? -23.275 6.821 5.637 1.00 90.88 342 LEU A N 1
ATOM 2633 C CA . LEU A 1 342 ? -24.736 6.660 5.653 1.00 90.88 342 LEU A CA 1
ATOM 2634 C C . LEU A 1 342 ? -25.216 5.560 4.692 1.00 90.88 342 LEU A C 1
ATOM 2636 O O . LEU A 1 342 ? -26.078 4.763 5.062 1.00 90.88 342 LEU A O 1
ATOM 2640 N N . LYS A 1 343 ? -24.636 5.474 3.487 1.00 90.94 343 LYS A N 1
ATOM 2641 C CA . LYS A 1 343 ? -24.926 4.400 2.524 1.00 90.94 343 LYS A CA 1
ATOM 2642 C C . LYS A 1 343 ? -24.571 3.019 3.097 1.00 90.94 343 LYS A C 1
ATOM 2644 O O . LYS A 1 343 ? -25.423 2.136 3.079 1.00 90.94 343 LYS A O 1
ATOM 2649 N N . ALA A 1 344 ? -23.368 2.845 3.644 1.00 88.75 344 ALA A N 1
ATOM 2650 C CA . ALA A 1 344 ? -22.908 1.569 4.196 1.00 88.75 344 ALA A CA 1
ATOM 2651 C C . ALA A 1 344 ? -23.761 1.104 5.393 1.00 88.75 344 ALA A C 1
ATOM 2653 O O . ALA A 1 344 ? -24.166 -0.056 5.457 1.00 88.75 344 ALA A O 1
ATOM 2654 N N . LEU A 1 345 ? -24.118 2.020 6.306 1.00 90.06 345 LEU A N 1
ATOM 2655 C CA . LEU A 1 345 ? -25.046 1.733 7.410 1.00 90.06 345 LEU A CA 1
ATOM 2656 C C . LEU A 1 345 ? -26.414 1.256 6.897 1.00 90.06 345 LEU A C 1
ATOM 2658 O O . LEU A 1 345 ? -26.977 0.298 7.426 1.00 90.06 345 LEU A O 1
ATOM 2662 N N . LYS A 1 346 ? -26.930 1.898 5.846 1.00 90.38 346 LYS A N 1
ATOM 2663 C CA . LYS A 1 346 ? -28.216 1.569 5.225 1.00 90.38 346 LYS A CA 1
ATOM 2664 C C . LYS A 1 346 ? -28.195 0.218 4.503 1.00 90.38 346 LYS A C 1
ATOM 2666 O O . LYS A 1 346 ? -29.163 -0.531 4.605 1.00 90.38 346 LYS A O 1
ATOM 2671 N N . GLU A 1 347 ? -27.099 -0.118 3.823 1.00 91.12 347 GLU A N 1
ATOM 2672 C CA . GLU A 1 347 ? -26.877 -1.437 3.206 1.00 91.12 347 GLU A CA 1
ATOM 2673 C C . GLU A 1 347 ? -26.763 -2.547 4.268 1.00 91.12 347 GLU A C 1
ATOM 2675 O O . GLU A 1 347 ? -27.293 -3.639 4.073 1.00 91.12 347 GLU A O 1
ATOM 2680 N N . ALA A 1 348 ? -26.207 -2.240 5.445 1.00 87.44 348 ALA A N 1
ATOM 2681 C CA . ALA A 1 348 ? -26.221 -3.111 6.625 1.00 87.44 348 ALA A CA 1
ATOM 2682 C C . ALA A 1 348 ? -27.574 -3.151 7.383 1.00 87.44 348 ALA A C 1
ATOM 2684 O O . ALA A 1 348 ? -27.684 -3.815 8.415 1.00 87.44 348 ALA A O 1
ATOM 2685 N N . GLY A 1 349 ? -28.609 -2.441 6.913 1.00 91.94 349 GLY A N 1
ATOM 2686 C CA . GLY A 1 349 ? -29.934 -2.388 7.548 1.00 91.94 349 GLY A CA 1
ATOM 2687 C C . GLY A 1 349 ? -29.994 -1.601 8.868 1.00 91.94 349 GLY A C 1
ATOM 2688 O O . GLY A 1 349 ? -30.958 -1.736 9.625 1.00 91.94 349 GLY A O 1
ATOM 2689 N N . ILE A 1 350 ? -28.977 -0.789 9.166 1.00 93.44 350 ILE A N 1
ATOM 2690 C CA . ILE A 1 350 ? -28.862 -0.001 10.398 1.00 93.44 350 ILE A CA 1
ATOM 2691 C C . ILE A 1 350 ? -29.567 1.344 10.202 1.00 93.44 350 ILE A C 1
ATOM 2693 O O . ILE A 1 350 ? -29.290 2.070 9.250 1.00 93.44 350 ILE A O 1
ATOM 2697 N N . ARG A 1 351 ? -30.458 1.717 11.131 1.00 96.25 351 ARG A N 1
ATOM 2698 C CA . ARG A 1 351 ? -31.169 3.003 11.065 1.00 96.25 351 ARG A CA 1
ATOM 2699 C C . ARG A 1 351 ? -30.216 4.169 11.320 1.00 96.25 351 ARG A C 1
ATOM 2701 O O . ARG A 1 351 ? -29.409 4.134 12.248 1.00 96.25 351 ARG A O 1
ATOM 2708 N N . THR A 1 352 ? -30.359 5.234 10.552 1.00 96.75 352 THR A N 1
ATOM 2709 C CA . THR A 1 352 ? -29.428 6.365 10.527 1.00 96.75 352 THR A CA 1
ATOM 2710 C C . THR A 1 352 ? -30.060 7.651 11.057 1.00 96.75 352 THR A C 1
ATOM 2712 O O . THR A 1 352 ? -31.221 7.966 10.788 1.00 96.75 352 THR A O 1
ATOM 2715 N N . VAL A 1 353 ? -29.282 8.418 11.817 1.00 97.38 353 VAL A N 1
ATOM 2716 C CA . VAL A 1 353 ? -29.592 9.803 12.187 1.00 97.38 353 VAL A CA 1
ATOM 2717 C C . VAL A 1 353 ? -28.391 10.661 11.819 1.00 97.38 353 VAL A C 1
ATOM 2719 O O . VAL A 1 353 ? -27.288 10.351 12.246 1.00 97.38 353 VAL A O 1
ATOM 2722 N N . LEU A 1 354 ? -28.591 11.736 11.064 1.00 96.94 354 LEU A N 1
ATOM 2723 C CA . LEU A 1 354 ? -27.553 12.707 10.718 1.00 96.94 354 LEU A CA 1
ATOM 2724 C C . LEU A 1 354 ? -27.759 14.009 11.501 1.00 96.94 354 LEU A C 1
ATOM 2726 O O . LEU A 1 354 ? -28.881 14.510 11.561 1.00 96.94 354 LEU A O 1
ATOM 2730 N N . ILE A 1 355 ? -26.682 14.595 12.027 1.00 96.31 355 ILE A N 1
ATOM 2731 C CA . ILE A 1 355 ? -26.634 16.014 12.409 1.00 96.31 355 ILE A CA 1
ATOM 2732 C C . ILE A 1 355 ? -25.657 16.723 11.471 1.00 96.31 355 ILE A C 1
ATOM 2734 O O . ILE A 1 355 ? -24.460 16.449 11.514 1.00 96.31 355 ILE A O 1
ATOM 2738 N N . ASN A 1 356 ? -26.157 17.638 10.642 1.00 93.94 356 ASN A N 1
ATOM 2739 C CA . ASN A 1 356 ? -25.325 18.551 9.858 1.00 93.94 356 ASN A CA 1
ATOM 2740 C C . ASN A 1 356 ? -26.097 19.871 9.633 1.00 93.94 356 ASN A C 1
ATOM 2742 O O . ASN A 1 356 ? -27.213 19.823 9.111 1.00 93.94 356 ASN A O 1
ATOM 2746 N N . PRO A 1 357 ? -25.566 21.043 10.038 1.00 91.56 357 PRO A N 1
ATOM 2747 C CA . PRO A 1 357 ? -26.209 22.335 9.802 1.00 91.56 357 PRO A CA 1
ATOM 2748 C C . PRO A 1 357 ? -26.066 22.829 8.352 1.00 91.56 357 PRO A C 1
ATOM 2750 O O . PRO A 1 357 ? -26.810 23.726 7.954 1.00 91.56 357 PRO A O 1
ATOM 2753 N N . ASN A 1 358 ? -25.142 22.277 7.556 1.00 89.00 358 ASN A N 1
ATOM 2754 C CA . ASN A 1 358 ? -25.029 22.594 6.136 1.00 89.00 358 ASN A CA 1
ATOM 2755 C C . ASN A 1 358 ? -26.277 22.092 5.388 1.00 89.00 358 ASN A C 1
ATOM 2757 O O . ASN A 1 358 ? -26.582 20.905 5.398 1.00 89.00 358 ASN A O 1
ATOM 2761 N N . VAL A 1 359 ? -26.995 22.995 4.716 1.00 86.31 359 VAL A N 1
ATOM 2762 C CA . VAL A 1 359 ? -28.148 22.661 3.854 1.00 86.31 359 VAL A CA 1
ATOM 2763 C C . VAL A 1 359 ? -27.762 22.472 2.382 1.00 86.31 359 VAL A C 1
ATOM 2765 O O . VAL A 1 359 ? -28.586 22.038 1.582 1.00 86.31 359 VAL A O 1
ATOM 2768 N N . ALA A 1 360 ? -26.523 22.810 2.013 1.00 84.31 360 ALA A N 1
ATOM 2769 C CA . ALA A 1 360 ? -26.010 22.817 0.643 1.00 84.31 360 ALA A CA 1
ATOM 2770 C C . ALA A 1 360 ? -25.120 21.596 0.322 1.00 84.31 360 ALA A C 1
ATOM 2772 O O . ALA A 1 360 ? -24.327 21.634 -0.617 1.00 84.31 360 ALA A O 1
ATOM 2773 N N . THR A 1 361 ? -25.242 20.516 1.100 1.00 84.88 361 THR A N 1
ATOM 2774 C CA . THR A 1 361 ? -24.456 19.278 0.968 1.00 84.88 361 THR A CA 1
ATOM 2775 C C . THR A 1 361 ? -25.285 18.116 0.421 1.00 84.88 361 THR A C 1
ATOM 2777 O O . THR A 1 361 ? -26.487 17.985 0.679 1.00 84.88 361 THR A O 1
ATOM 2780 N N . VAL A 1 362 ? -24.622 17.212 -0.308 1.00 83.00 362 VAL A N 1
ATOM 2781 C CA . VAL A 1 362 ? -25.210 15.929 -0.717 1.00 83.00 362 VAL A CA 1
ATOM 2782 C C . VAL A 1 362 ? -25.583 15.069 0.498 1.00 83.00 362 VAL A C 1
ATOM 2784 O O . VAL A 1 362 ? -26.603 14.385 0.456 1.00 83.00 362 VAL A O 1
ATOM 2787 N N . GLN A 1 363 ? -24.848 15.177 1.613 1.00 86.56 363 GLN A N 1
ATOM 2788 C CA . GLN A 1 363 ? -25.063 14.386 2.830 1.00 86.56 363 GLN A CA 1
ATOM 2789 C C . GLN A 1 363 ? -26.477 14.558 3.410 1.00 86.56 363 GLN A C 1
ATOM 2791 O O . GLN A 1 363 ? -27.083 13.601 3.890 1.00 86.56 363 GLN A O 1
ATOM 2796 N N . THR A 1 364 ? -27.031 15.772 3.333 1.00 91.12 364 THR A N 1
ATOM 2797 C CA . THR A 1 364 ? -28.375 16.100 3.835 1.00 91.12 364 THR A CA 1
ATOM 2798 C C . THR A 1 364 ? -29.486 15.870 2.807 1.00 91.12 364 THR A C 1
ATOM 2800 O O . THR A 1 364 ? -30.648 16.179 3.079 1.00 91.12 364 THR A O 1
ATOM 2803 N N . SER A 1 365 ? -29.167 15.327 1.627 1.00 88.00 365 SER A N 1
ATOM 2804 C CA . SER A 1 365 ? -30.161 15.040 0.589 1.00 88.00 365 SER A CA 1
ATOM 2805 C C . SER A 1 365 ? -31.107 13.907 0.996 1.00 88.00 365 SER A C 1
ATOM 2807 O O . SER A 1 365 ? -30.730 12.930 1.650 1.00 88.00 365 SER A O 1
ATOM 2809 N N . LYS A 1 366 ? -32.375 14.029 0.585 1.00 85.56 366 LYS A N 1
ATOM 2810 C CA . LYS A 1 366 ? -33.447 13.101 0.965 1.00 85.56 366 LYS A CA 1
ATOM 2811 C C . LYS A 1 366 ? -33.111 11.662 0.557 1.00 85.56 366 LYS A C 1
ATOM 2813 O O . LYS A 1 366 ? -33.070 11.348 -0.629 1.00 85.56 366 LYS A O 1
ATOM 2818 N N . GLY A 1 367 ? -32.979 10.782 1.549 1.00 82.94 367 GLY A N 1
ATOM 2819 C CA . GLY A 1 367 ? -32.773 9.346 1.354 1.00 82.94 367 GLY A CA 1
ATOM 2820 C C . GLY A 1 367 ? -31.364 8.834 1.662 1.00 82.94 367 GLY A C 1
ATOM 2821 O O . GLY A 1 367 ? -31.185 7.617 1.611 1.00 82.94 367 GLY A O 1
ATOM 2822 N N . PHE A 1 368 ? -30.403 9.701 2.009 1.00 87.56 368 PHE A N 1
ATOM 2823 C CA . PHE A 1 368 ? -29.124 9.272 2.595 1.00 87.56 368 PHE A CA 1
ATOM 2824 C C . PHE A 1 368 ? -29.315 8.811 4.044 1.00 87.56 368 PHE A C 1
ATOM 2826 O O . PHE A 1 368 ? -29.152 7.628 4.325 1.00 87.56 368 PHE A O 1
ATOM 2833 N N . ALA A 1 369 ? -29.736 9.719 4.929 1.00 93.62 369 ALA A N 1
ATOM 2834 C CA . ALA A 1 369 ? -30.169 9.385 6.285 1.00 93.62 369 ALA A CA 1
ATOM 2835 C C . ALA A 1 369 ? -31.689 9.139 6.359 1.00 93.62 369 ALA A C 1
ATOM 2837 O O . ALA A 1 369 ? -32.458 9.716 5.583 1.00 93.62 369 ALA A O 1
ATOM 2838 N N . ASP A 1 370 ? -32.132 8.337 7.332 1.00 95.88 370 ASP A N 1
ATOM 2839 C CA . ASP A 1 370 ? -33.553 8.179 7.671 1.00 95.88 370 ASP A CA 1
ATOM 2840 C C . ASP A 1 370 ? -34.105 9.446 8.349 1.00 95.88 370 ASP A C 1
ATOM 2842 O O . ASP A 1 370 ? -35.257 9.823 8.131 1.00 95.88 370 ASP A O 1
ATOM 2846 N N . PHE A 1 371 ? -33.282 10.106 9.175 1.00 95.81 371 PHE A N 1
ATOM 2847 C CA . PHE A 1 371 ? -33.615 11.338 9.898 1.00 95.81 371 PHE A CA 1
ATOM 2848 C C . PHE A 1 371 ? -32.431 12.310 9.873 1.00 95.81 371 PHE A C 1
ATOM 2850 O O . PHE A 1 371 ? -31.328 11.948 10.276 1.00 95.81 371 PHE A O 1
ATOM 2857 N N . THR A 1 372 ? -32.672 13.556 9.459 1.00 96.25 372 THR A N 1
ATOM 2858 C CA . THR A 1 372 ? -31.654 14.618 9.396 1.00 96.25 372 THR A CA 1
ATOM 2859 C C . THR A 1 372 ? -32.028 15.771 10.320 1.00 96.25 372 THR A C 1
ATOM 2861 O O . THR A 1 372 ? -33.137 16.301 10.247 1.00 96.25 372 THR A O 1
ATOM 2864 N N . TYR A 1 373 ? -31.085 16.178 11.165 1.00 96.50 373 TYR A N 1
ATOM 2865 C CA . TYR A 1 373 ? -31.174 17.325 12.059 1.00 96.50 373 TYR A CA 1
ATOM 2866 C C . TYR A 1 373 ? -30.265 18.449 11.555 1.00 96.50 373 TYR A C 1
ATOM 2868 O O . TYR A 1 373 ? -29.040 18.363 11.644 1.00 96.50 373 TYR A O 1
ATOM 2876 N N . PHE A 1 374 ? -30.879 19.532 11.077 1.00 94.94 374 PHE A N 1
ATOM 2877 C CA . PHE A 1 374 ? -30.191 20.776 10.724 1.00 94.94 374 PHE A CA 1
ATOM 2878 C C . PHE A 1 374 ? -29.894 21.589 11.993 1.00 94.94 374 PHE A C 1
ATOM 2880 O O . PHE A 1 374 ? -30.529 22.606 12.267 1.00 94.94 374 PHE A O 1
ATOM 2887 N N . LEU A 1 375 ? -28.975 21.077 12.814 1.00 94.44 375 LEU A N 1
ATOM 2888 C CA . LEU A 1 375 ? -28.549 21.666 14.085 1.00 94.44 375 LEU A CA 1
ATOM 2889 C C . LEU A 1 375 ? -27.027 21.879 14.095 1.00 94.44 375 LEU A C 1
ATOM 2891 O O . LEU A 1 375 ? -26.309 21.094 13.472 1.00 94.44 375 LEU A O 1
ATOM 2895 N N . PRO A 1 376 ? -26.512 22.893 14.815 1.00 91.88 376 PRO A N 1
ATOM 2896 C CA . PRO A 1 376 ? -25.079 23.043 15.050 1.00 91.88 376 PRO A CA 1
ATOM 2897 C C . PRO A 1 376 ? -24.479 21.805 15.728 1.00 91.88 376 PRO A C 1
ATOM 2899 O O . PRO A 1 376 ? -25.083 21.227 16.632 1.00 91.88 376 PRO A O 1
ATOM 2902 N N . ILE A 1 377 ? -23.261 21.430 15.334 1.00 91.62 377 ILE A N 1
ATOM 2903 C CA . ILE A 1 377 ? -22.519 20.319 15.946 1.00 91.62 377 ILE A CA 1
ATOM 2904 C C . ILE A 1 377 ? -21.807 20.847 17.199 1.00 91.62 377 ILE A C 1
ATOM 2906 O O . ILE A 1 377 ? -20.607 21.109 17.199 1.00 91.62 377 ILE A O 1
ATOM 2910 N N . THR A 1 378 ? -22.583 21.064 18.262 1.00 90.94 378 THR A N 1
ATOM 2911 C CA . THR A 1 378 ? -22.080 21.384 19.607 1.00 90.94 378 THR A CA 1
ATOM 2912 C C . THR A 1 378 ? -22.558 20.338 20.608 1.00 90.94 378 THR A C 1
ATOM 2914 O O . THR A 1 378 ? -23.553 19.641 20.378 1.00 90.94 378 THR A O 1
ATOM 2917 N N . LYS A 1 379 ? -21.853 20.230 21.739 1.00 91.75 379 LYS A N 1
ATOM 2918 C CA . LYS A 1 379 ? -22.128 19.243 22.791 1.00 91.75 379 LYS A CA 1
ATOM 2919 C C . LYS A 1 379 ? -23.593 19.261 23.238 1.00 91.75 379 LYS A C 1
ATOM 2921 O O . LYS A 1 379 ? -24.171 18.204 23.465 1.00 91.75 379 LYS A O 1
ATOM 2926 N N . GLU A 1 380 ? -24.206 20.436 23.313 1.00 93.69 380 GLU A N 1
ATOM 2927 C CA . GLU A 1 380 ? -25.573 20.664 23.785 1.00 93.69 380 GLU A CA 1
ATOM 2928 C C . GLU A 1 380 ? -26.597 20.058 22.814 1.00 93.69 380 GLU A C 1
ATOM 2930 O O . GLU A 1 380 ? -27.372 19.177 23.196 1.00 93.69 380 GLU A O 1
ATOM 2935 N N . TYR A 1 381 ? -26.554 20.461 21.538 1.00 95.56 381 TYR A N 1
ATOM 2936 C CA . TYR A 1 381 ? -27.475 19.965 20.511 1.00 95.56 381 TYR A CA 1
ATOM 2937 C C . 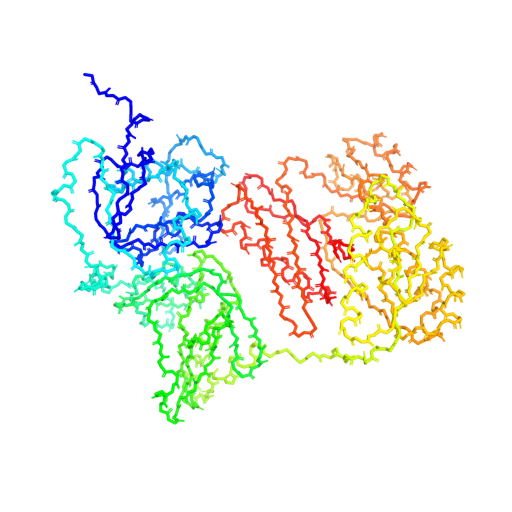TYR A 1 381 ? -27.286 18.471 20.235 1.00 95.56 381 TYR A C 1
ATOM 2939 O O . TYR A 1 381 ? -28.271 17.740 20.109 1.00 95.56 381 TYR A O 1
ATOM 2947 N N . VAL A 1 382 ? -26.038 17.990 20.188 1.00 95.00 382 VAL A N 1
ATOM 2948 C CA . VAL A 1 382 ? -25.753 16.562 19.990 1.00 95.00 382 VAL A CA 1
ATOM 2949 C C . VAL A 1 382 ? -26.239 15.742 21.193 1.00 95.00 382 VAL A C 1
ATOM 2951 O O . VAL A 1 382 ? -26.866 14.701 20.999 1.00 95.00 382 VAL A O 1
ATOM 2954 N N . THR A 1 383 ? -26.067 16.235 22.426 1.00 94.69 383 THR A N 1
ATOM 2955 C CA . THR A 1 383 ? -26.631 15.602 23.632 1.00 94.69 383 THR A CA 1
ATOM 2956 C C . THR A 1 383 ? -28.158 15.507 23.565 1.00 94.69 383 THR A C 1
ATOM 2958 O O . THR A 1 383 ? -28.721 14.467 23.908 1.00 94.69 383 THR A O 1
ATOM 2961 N N . ASP A 1 384 ? -28.856 16.549 23.109 1.00 96.00 384 ASP A N 1
ATOM 2962 C CA . ASP A 1 384 ? -30.322 16.530 23.015 1.00 96.00 384 ASP A CA 1
ATOM 2963 C C . ASP A 1 384 ? -30.843 15.597 21.912 1.00 96.00 384 ASP A C 1
ATOM 2965 O O . ASP A 1 384 ? -31.845 14.901 22.116 1.00 96.00 384 ASP A O 1
ATOM 2969 N N . VAL A 1 385 ? -30.124 15.470 20.791 1.00 96.19 385 VAL A N 1
ATOM 2970 C CA . VAL A 1 385 ? -30.411 14.431 19.789 1.00 96.19 385 VAL A CA 1
ATOM 2971 C C . VAL A 1 385 ? -30.143 13.031 20.357 1.00 96.19 385 VAL A C 1
ATOM 2973 O O . VAL A 1 385 ? -30.984 12.153 20.176 1.00 96.19 385 VAL A O 1
ATOM 2976 N N . ILE A 1 386 ? -29.062 12.809 21.117 1.00 94.25 386 ILE A N 1
ATOM 2977 C CA . ILE A 1 386 ? -28.793 11.523 21.794 1.00 94.25 386 ILE A CA 1
ATOM 2978 C C . ILE A 1 386 ? -29.921 11.171 22.782 1.00 94.25 386 ILE A C 1
ATOM 2980 O O . ILE A 1 386 ? -30.456 10.060 22.722 1.00 94.25 386 ILE A O 1
ATOM 2984 N N . LYS A 1 387 ? -30.350 12.114 23.637 1.00 93.12 387 LYS A N 1
ATOM 2985 C CA . LYS A 1 387 ? -31.472 11.931 24.584 1.00 93.12 387 LYS A CA 1
ATOM 2986 C C . LYS A 1 387 ? -32.760 11.496 23.881 1.00 93.12 387 LYS A C 1
ATOM 2988 O O . LYS A 1 387 ? -33.459 10.620 24.401 1.00 93.12 387 LYS A O 1
ATOM 2993 N N . LYS A 1 388 ? -33.074 12.125 22.739 1.00 96.12 388 LYS A N 1
ATOM 2994 C CA . LYS A 1 388 ? -34.302 11.919 21.956 1.00 96.12 388 LYS A CA 1
ATOM 2995 C C . LYS A 1 388 ? -34.265 10.640 21.122 1.00 96.12 388 LYS A C 1
ATOM 2997 O O . LYS A 1 388 ? -35.220 9.871 21.136 1.00 96.12 388 LYS A O 1
ATOM 3002 N N . GLU A 1 389 ? -33.189 10.427 20.372 1.00 96.06 389 GLU A N 1
ATOM 3003 C CA . GLU A 1 389 ? -33.099 9.347 19.389 1.00 96.06 389 GLU A CA 1
ATOM 3004 C C . GLU A 1 389 ? -32.614 8.027 19.987 1.00 96.06 389 GLU A C 1
ATOM 3006 O O . GLU A 1 389 ? -32.948 6.979 19.433 1.00 96.06 389 GLU A O 1
ATOM 3011 N N . ARG A 1 390 ? -31.858 8.055 21.094 1.00 92.94 390 ARG A N 1
ATOM 3012 C CA . ARG A 1 390 ? -31.231 6.872 21.713 1.00 92.94 390 ARG A CA 1
ATOM 3013 C C . ARG A 1 390 ? -30.482 5.996 20.688 1.00 92.94 390 ARG A C 1
ATOM 3015 O O . ARG A 1 390 ? -30.855 4.838 20.482 1.00 92.94 390 ARG A O 1
ATOM 3022 N N . PRO A 1 391 ? -29.469 6.549 19.991 1.00 92.44 391 PRO A N 1
ATOM 3023 C CA . PRO A 1 391 ? -28.589 5.751 19.144 1.00 92.44 391 PRO A CA 1
ATOM 3024 C C . PRO A 1 391 ? -27.803 4.737 19.991 1.00 92.44 391 PRO A C 1
ATOM 3026 O O . PRO A 1 391 ? -27.494 4.999 21.150 1.00 92.44 391 PRO A O 1
ATOM 3029 N N . THR A 1 392 ? -27.469 3.591 19.403 1.00 88.31 392 THR A N 1
ATOM 3030 C CA . THR A 1 392 ? -26.634 2.536 20.008 1.00 88.31 392 THR A CA 1
ATOM 3031 C C . THR A 1 392 ? -25.143 2.693 19.673 1.00 88.31 392 THR A C 1
ATOM 3033 O O . THR A 1 392 ? -24.308 1.954 20.190 1.00 88.31 392 THR A O 1
ATOM 3036 N N . GLY A 1 393 ? -24.805 3.645 18.799 1.00 87.25 393 GLY A N 1
ATOM 3037 C CA . GLY A 1 393 ? -23.448 3.946 18.349 1.00 87.25 393 GLY A CA 1
ATOM 3038 C C . GLY A 1 393 ? -23.382 5.313 17.665 1.00 87.25 393 GLY A C 1
ATOM 3039 O O . GLY A 1 393 ? -24.408 5.850 17.235 1.00 87.25 393 GLY A O 1
ATOM 3040 N N . ILE A 1 394 ? -22.181 5.881 17.572 1.00 89.00 394 ILE A N 1
ATOM 3041 C CA . ILE A 1 394 ? -21.929 7.191 16.962 1.00 89.00 394 ILE A CA 1
ATOM 3042 C C . ILE A 1 394 ? -20.762 7.107 15.972 1.00 89.00 394 ILE A C 1
ATOM 3044 O O . ILE A 1 394 ? -19.800 6.385 16.215 1.00 89.00 394 ILE A O 1
ATOM 3048 N N . LEU A 1 395 ? -20.847 7.851 14.870 1.00 88.19 395 LEU A N 1
ATOM 3049 C CA . LEU A 1 395 ? -19.754 8.082 13.930 1.00 88.19 395 LEU A CA 1
ATOM 3050 C C . LEU A 1 395 ? -19.426 9.579 13.911 1.00 88.19 395 LEU A C 1
ATOM 3052 O O . LEU A 1 395 ? -20.282 10.406 13.588 1.00 88.19 395 LEU A O 1
ATOM 3056 N N . CYS A 1 396 ? -18.191 9.913 14.279 1.00 84.50 396 CYS A N 1
ATOM 3057 C CA . CYS A 1 396 ? -17.694 11.287 14.415 1.00 84.50 396 CYS A CA 1
ATOM 3058 C C . CYS A 1 396 ? -16.388 11.563 13.649 1.00 84.50 396 CYS A C 1
ATOM 3060 O O . CYS A 1 396 ? -15.949 12.708 13.618 1.00 84.50 396 CYS A O 1
ATOM 3062 N N . THR A 1 397 ? -15.787 10.550 13.018 1.00 79.94 397 THR A N 1
ATOM 3063 C CA . THR A 1 397 ? -14.582 10.677 12.180 1.00 79.94 397 THR A CA 1
ATOM 3064 C C . THR A 1 397 ? -14.895 11.398 10.866 1.00 79.94 397 THR A C 1
ATOM 3066 O O . THR A 1 397 ? -14.278 12.412 10.556 1.00 79.94 397 THR A O 1
ATOM 3069 N N . PHE A 1 398 ? -15.953 10.964 10.172 1.00 81.88 398 PHE A N 1
ATOM 3070 C CA . PHE A 1 398 ? -16.417 11.478 8.871 1.00 81.88 398 PHE A CA 1
ATOM 3071 C C . PHE A 1 398 ? -16.894 12.946 8.856 1.00 81.88 398 PHE A C 1
ATOM 3073 O O . PHE A 1 398 ? -17.338 13.425 7.817 1.00 81.88 398 PHE A O 1
ATOM 3080 N N . GLY A 1 399 ? -16.863 13.649 9.991 1.00 79.25 399 GLY A N 1
ATOM 3081 C CA . GLY A 1 399 ? -17.236 15.063 10.119 1.00 79.25 399 GLY A CA 1
ATOM 3082 C C . GLY A 1 399 ? -16.050 15.998 10.387 1.00 79.25 399 GLY A C 1
ATOM 3083 O O . GLY A 1 399 ? -16.247 17.157 10.759 1.00 79.25 399 GLY A O 1
ATOM 3084 N N . GLY A 1 400 ? -14.819 15.496 10.254 1.00 78.19 400 GLY A N 1
ATOM 3085 C CA . GLY A 1 400 ? -13.598 16.255 10.506 1.00 78.19 400 GLY A CA 1
ATOM 3086 C C . GLY A 1 400 ? -13.472 16.741 11.954 1.00 78.19 400 GLY A C 1
ATOM 3087 O O . GLY A 1 400 ? -14.089 16.216 12.887 1.00 78.19 400 GLY A O 1
ATOM 3088 N N . GLN A 1 401 ? -12.660 17.780 12.159 1.00 76.31 401 GLN A N 1
ATOM 3089 C CA . GLN A 1 401 ? -12.310 18.259 13.500 1.00 76.31 401 GLN A CA 1
ATOM 3090 C C . GLN A 1 401 ? -13.517 18.762 14.311 1.00 76.31 401 GLN A C 1
ATOM 3092 O O . GLN A 1 401 ? -13.524 18.631 15.534 1.00 76.31 401 GLN A O 1
ATOM 3097 N N . THR A 1 402 ? -14.553 19.301 13.656 1.00 83.25 402 THR A N 1
ATOM 3098 C CA . THR A 1 402 ? -15.784 19.769 14.322 1.00 83.25 402 THR A CA 1
ATOM 3099 C C . THR A 1 402 ? -16.522 18.619 15.008 1.00 83.25 402 THR A C 1
ATOM 3101 O O . THR A 1 402 ? -16.844 18.702 16.196 1.00 83.25 402 THR A O 1
ATOM 3104 N N . ALA A 1 403 ? -16.750 17.523 14.280 1.00 84.56 403 ALA A N 1
ATOM 3105 C CA . ALA A 1 403 ? -17.388 16.327 14.812 1.00 84.56 403 ALA A CA 1
ATOM 3106 C C . ALA A 1 403 ? -16.509 15.614 15.849 1.00 84.56 403 ALA A C 1
ATOM 3108 O O . ALA A 1 403 ? -17.017 15.211 16.900 1.00 84.56 403 ALA A O 1
ATOM 3109 N N . LEU A 1 404 ? -15.198 15.511 15.596 1.00 81.06 404 LEU A N 1
ATOM 3110 C CA . LEU A 1 404 ? -14.266 14.875 16.525 1.00 81.06 404 LEU A CA 1
ATOM 3111 C C . LEU A 1 404 ? -14.169 15.640 17.854 1.00 81.06 404 LEU A C 1
ATOM 3113 O O . LEU A 1 404 ? -14.298 15.019 18.907 1.00 81.06 404 LEU A O 1
ATOM 3117 N N . ASN A 1 405 ? -14.004 16.969 17.840 1.00 81.12 405 ASN A N 1
ATOM 3118 C CA . ASN A 1 405 ? -13.935 17.768 19.071 1.00 81.12 405 ASN A CA 1
ATOM 3119 C C . ASN A 1 405 ? -15.242 17.669 19.874 1.00 81.12 405 ASN A C 1
ATOM 3121 O O . ASN A 1 405 ? -15.205 17.447 21.083 1.00 81.12 405 ASN A O 1
ATOM 3125 N N . CYS A 1 406 ? -16.397 17.735 19.201 1.00 85.56 406 CYS A N 1
ATOM 3126 C CA . CYS A 1 406 ? -17.693 17.549 19.852 1.00 85.56 406 CYS A CA 1
ATOM 3127 C C . CYS A 1 406 ? -17.815 16.162 20.514 1.00 85.56 406 CYS A C 1
ATOM 3129 O O . CYS A 1 406 ? -18.245 16.067 21.665 1.00 85.56 406 CYS A O 1
ATOM 3131 N N . ALA A 1 407 ? -17.380 15.094 19.838 1.00 81.62 407 ALA A N 1
ATOM 3132 C CA . ALA A 1 407 ? -17.352 13.748 20.408 1.00 81.62 407 ALA A CA 1
ATOM 3133 C C . ALA A 1 407 ? -16.357 13.617 21.577 1.00 81.62 407 ALA A C 1
ATOM 3135 O O . ALA A 1 407 ? -16.682 13.005 22.591 1.00 81.62 407 ALA A O 1
ATOM 3136 N N . ILE A 1 408 ? -15.176 14.230 21.485 1.00 78.44 408 ILE A N 1
ATOM 3137 C CA . ILE A 1 408 ? -14.191 14.262 22.572 1.00 78.44 408 ILE A CA 1
ATOM 3138 C C . ILE A 1 408 ? -14.781 14.928 23.826 1.00 78.44 408 ILE A C 1
ATOM 3140 O O . ILE A 1 408 ? -14.600 14.410 24.927 1.00 78.44 408 ILE A O 1
ATOM 3144 N N . ASP A 1 409 ? -15.530 16.021 23.686 1.00 82.12 409 ASP A N 1
ATOM 3145 C CA . ASP A 1 409 ? -16.150 16.699 24.830 1.00 82.12 409 ASP A CA 1
ATOM 3146 C C . ASP A 1 409 ? -17.354 15.931 25.403 1.00 82.12 409 ASP A C 1
ATOM 3148 O O . ASP A 1 409 ? -17.515 15.866 26.621 1.00 82.12 409 ASP A O 1
ATOM 3152 N N . LEU A 1 410 ? -18.148 15.262 24.559 1.00 81.81 410 LEU A N 1
ATOM 3153 C CA . LEU A 1 410 ? -19.189 14.315 24.994 1.00 81.81 410 LEU A CA 1
ATOM 3154 C C . LEU A 1 410 ? -18.604 13.109 25.757 1.00 81.81 410 LEU A C 1
ATOM 3156 O O . LEU A 1 410 ? -19.239 12.595 26.682 1.00 81.81 410 LEU A O 1
ATOM 3160 N N . TYR A 1 411 ? -17.397 12.668 25.389 1.00 77.69 411 TYR A N 1
ATOM 3161 C CA . TYR A 1 411 ? -16.665 11.602 26.074 1.00 77.69 411 TYR A CA 1
ATOM 3162 C C . TYR A 1 411 ? -16.089 12.069 27.420 1.00 77.69 411 TYR A C 1
ATOM 3164 O O . TYR A 1 411 ? -16.309 11.399 28.429 1.00 77.69 411 TYR A O 1
ATOM 3172 N N . LYS A 1 412 ? -15.424 13.238 27.470 1.00 77.94 412 LYS A N 1
ATOM 3173 C CA . LYS A 1 412 ? -14.922 13.855 28.719 1.00 77.94 412 LYS A CA 1
ATOM 3174 C C . LYS A 1 412 ? -16.036 14.012 29.761 1.00 77.94 412 LYS A C 1
ATOM 3176 O O . LYS A 1 412 ? -15.846 13.645 30.919 1.00 77.94 412 LYS A O 1
ATOM 3181 N N . ASP A 1 413 ? -17.204 14.489 29.331 1.00 83.62 413 ASP A N 1
ATOM 3182 C CA . ASP A 1 413 ? -18.383 14.700 30.182 1.00 83.62 413 ASP A CA 1
ATOM 3183 C C . ASP A 1 413 ? -19.172 13.402 30.470 1.00 83.62 413 ASP A C 1
ATOM 3185 O O . ASP A 1 413 ? -20.234 13.447 31.091 1.00 83.62 413 ASP A O 1
ATOM 3189 N N . LYS A 1 414 ? -18.676 12.232 30.030 1.00 82.38 414 LYS A N 1
ATOM 3190 C CA . LYS A 1 414 ? -19.288 10.901 30.221 1.00 82.38 414 LYS A CA 1
ATOM 3191 C C . LYS A 1 414 ? -20.721 10.761 29.681 1.00 82.38 414 LYS A C 1
ATOM 3193 O O . LYS A 1 414 ? -21.436 9.826 30.044 1.00 82.38 414 LYS A O 1
ATOM 3198 N N . ILE A 1 415 ? -21.133 11.624 28.750 1.00 77.31 415 ILE A N 1
ATOM 3199 C CA . ILE A 1 415 ? -22.456 11.568 28.106 1.00 77.31 415 ILE A CA 1
ATOM 3200 C C . ILE A 1 415 ? -22.635 10.229 27.377 1.00 77.31 415 ILE A C 1
ATOM 3202 O O . ILE A 1 415 ? -23.701 9.617 27.435 1.00 77.31 415 ILE A O 1
ATOM 3206 N N . PHE A 1 416 ? -21.573 9.715 26.756 1.00 75.12 416 PHE A N 1
ATOM 3207 C CA . PHE A 1 416 ? -21.599 8.402 26.115 1.00 75.12 416 PHE A CA 1
ATOM 3208 C C . PHE A 1 416 ? -21.787 7.243 27.111 1.00 75.12 416 PHE A C 1
ATOM 3210 O O . PHE A 1 416 ? -22.616 6.372 26.856 1.00 75.12 416 PHE A O 1
ATOM 3217 N N . GLU A 1 417 ? -21.148 7.268 28.288 1.00 74.81 417 GLU A N 1
ATOM 3218 C CA . GLU A 1 417 ? -21.404 6.279 29.353 1.00 74.81 417 GLU A CA 1
ATOM 3219 C C . GLU A 1 417 ? -22.868 6.339 29.828 1.00 74.81 417 GLU A C 1
ATOM 3221 O O . GLU A 1 417 ? -23.532 5.305 29.942 1.00 74.81 417 GLU A O 1
ATOM 3226 N N . GLN A 1 418 ? -23.389 7.557 30.040 1.00 66.44 418 GLN A N 1
ATOM 3227 C CA . GLN A 1 418 ? -24.755 7.821 30.510 1.00 66.44 418 GLN A CA 1
ATOM 3228 C C . GLN A 1 418 ? -25.843 7.303 29.552 1.00 66.44 418 GLN A C 1
ATOM 3230 O O . GLN A 1 418 ? -26.928 6.930 30.002 1.00 66.44 418 GLN A O 1
ATOM 3235 N N . PHE A 1 419 ? -25.569 7.279 28.244 1.00 63.97 419 PHE A N 1
ATOM 3236 C CA . PHE A 1 419 ? -26.514 6.838 27.211 1.00 63.97 419 PHE A CA 1
ATOM 3237 C C . PHE A 1 419 ? -26.124 5.521 26.514 1.00 63.97 419 PHE A C 1
ATOM 3239 O O . PHE A 1 419 ? -26.804 5.124 25.571 1.00 63.97 419 PHE A O 1
ATOM 3246 N N . HIS A 1 420 ? -25.102 4.821 27.020 1.00 69.94 420 HIS A N 1
ATOM 3247 C CA . HIS A 1 420 ? -24.596 3.534 26.518 1.00 69.94 420 HIS A CA 1
ATOM 3248 C C . HIS A 1 420 ? -24.127 3.569 25.050 1.00 69.94 420 HIS A C 1
ATOM 3250 O O . HIS A 1 420 ? -24.491 2.719 24.238 1.00 69.94 420 HIS A O 1
ATOM 3256 N N . VAL A 1 421 ? -23.299 4.565 24.733 1.00 43.34 421 VAL A N 1
ATOM 3257 C CA . VAL A 1 421 ? -22.581 4.719 23.460 1.00 43.34 421 VAL A CA 1
ATOM 3258 C C . VAL A 1 421 ? -21.099 4.389 23.692 1.00 43.34 421 VAL A C 1
ATOM 3260 O O . VAL A 1 421 ? -20.526 4.813 24.693 1.00 43.34 421 VAL A O 1
ATOM 3263 N N . ASP A 1 422 ? -20.476 3.635 22.785 1.00 49.12 422 ASP A N 1
ATOM 3264 C CA . ASP A 1 422 ? -19.074 3.202 22.901 1.00 49.12 422 ASP A CA 1
ATOM 3265 C C . ASP A 1 422 ? -18.100 4.151 22.169 1.00 49.12 422 ASP A C 1
ATOM 3267 O O . ASP A 1 422 ? -18.412 4.633 21.080 1.00 49.12 422 ASP A O 1
ATOM 3271 N N . VAL A 1 423 ? -16.911 4.388 22.746 1.00 41.50 423 VAL A N 1
ATOM 3272 C CA . VAL A 1 423 ? -15.798 5.189 22.182 1.00 41.50 423 VAL A CA 1
ATOM 3273 C C . VAL A 1 423 ? -14.450 4.607 22.644 1.00 41.50 423 VAL A C 1
ATOM 3275 O O . VAL A 1 423 ? -14.355 4.091 23.757 1.00 41.50 423 VAL A O 1
ATOM 3278 N N . THR A 1 424 ? -13.401 4.701 21.816 1.00 35.44 424 THR A N 1
ATOM 3279 C CA . THR A 1 424 ? -12.048 4.162 22.084 1.00 35.44 424 THR A CA 1
ATOM 3280 C C . THR A 1 424 ? -10.927 5.135 21.698 1.00 35.44 424 THR A C 1
ATOM 3282 O O . THR A 1 424 ? -11.058 5.872 20.723 1.00 35.44 424 THR A O 1
ATOM 3285 N N . SER A 1 425 ? -9.801 5.103 22.422 1.00 34.25 425 SER A N 1
ATOM 3286 C CA . SER A 1 425 ? -8.567 5.859 22.134 1.00 34.25 425 SER A CA 1
ATOM 3287 C C . SER A 1 425 ? -7.338 5.210 22.801 1.00 34.25 425 SER A C 1
ATOM 3289 O O . SER A 1 425 ? -7.515 4.455 23.753 1.00 34.25 425 SER A O 1
ATOM 3291 N N . ILE A 1 426 ? -6.125 5.496 22.294 1.00 31.67 426 ILE A N 1
ATOM 3292 C CA . ILE A 1 426 ? -4.760 5.299 22.862 1.00 31.67 426 ILE A CA 1
ATOM 3293 C C . ILE A 1 426 ? -3.749 5.895 21.839 1.00 31.67 426 ILE A C 1
ATOM 3295 O O . ILE A 1 426 ? -4.145 6.203 20.715 1.00 31.67 426 ILE A O 1
ATOM 3299 N N . GLY A 1 427 ? -2.468 6.102 22.187 1.00 27.66 427 GLY A N 1
ATOM 3300 C CA . GLY A 1 427 ? -1.433 6.503 21.214 1.00 27.66 427 GLY A CA 1
ATOM 3301 C C . GLY A 1 427 ? 0.015 6.394 21.714 1.00 27.66 427 GLY A C 1
ATOM 3302 O O . GLY A 1 427 ? 0.242 6.159 22.901 1.00 27.66 427 GLY A O 1
ATOM 3303 N N . GLU A 1 428 ? 0.989 6.576 20.811 1.00 35.75 428 GLU A N 1
ATOM 3304 C CA . GLU A 1 428 ? 2.436 6.546 21.115 1.00 35.75 428 GLU A CA 1
ATOM 3305 C C . GLU A 1 428 ? 3.263 7.648 20.395 1.00 35.75 428 GLU A C 1
ATOM 3307 O O . GLU A 1 428 ? 2.760 8.746 20.160 1.00 35.75 428 GLU A O 1
ATOM 3312 N N . ARG A 1 429 ? 4.571 7.427 20.172 1.00 35.28 429 ARG A N 1
ATOM 3313 C CA . ARG A 1 429 ? 5.598 8.484 20.039 1.00 35.28 429 ARG A CA 1
ATOM 3314 C C . ARG A 1 429 ? 5.622 9.256 18.712 1.00 35.28 429 ARG A C 1
ATOM 3316 O O . ARG A 1 429 ? 5.300 8.742 17.648 1.00 35.28 429 ARG A O 1
ATOM 3323 N N . VAL A 1 430 ? 6.123 10.491 18.812 1.00 44.31 430 VAL A N 1
ATOM 3324 C CA . VAL A 1 430 ? 6.197 11.519 17.757 1.00 44.31 430 VAL A CA 1
ATOM 3325 C C . VAL A 1 430 ? 7.669 11.871 17.453 1.00 44.31 430 VAL A C 1
ATOM 3327 O O . VAL A 1 430 ? 8.571 11.440 18.178 1.00 44.31 430 VAL A O 1
ATOM 3330 N N . ALA A 1 431 ? 7.932 12.695 16.430 1.00 47.88 431 ALA A N 1
ATOM 3331 C CA . ALA A 1 431 ? 9.198 13.426 16.280 1.00 47.88 431 ALA A CA 1
ATOM 3332 C C . ALA A 1 431 ? 9.618 14.169 17.577 1.00 47.88 431 ALA A C 1
ATOM 3334 O O . ALA A 1 431 ? 8.766 14.404 18.443 1.00 47.88 431 ALA A O 1
ATOM 3335 N N . PRO A 1 432 ? 10.903 14.572 17.731 1.00 58.22 432 PRO A N 1
ATOM 3336 C CA . PRO A 1 432 ? 11.390 15.316 18.895 1.00 58.22 432 PRO A CA 1
ATOM 3337 C C . PRO A 1 432 ? 10.599 16.609 19.118 1.00 58.22 432 PRO A C 1
ATOM 3339 O O . PRO A 1 432 ? 10.834 17.633 18.473 1.00 58.22 432 PRO A O 1
ATOM 3342 N N . SER A 1 433 ? 9.640 16.525 20.035 1.00 63.78 433 SER A N 1
ATOM 3343 C CA . SER A 1 433 ? 8.591 17.517 20.216 1.00 63.78 433 SER A CA 1
ATOM 3344 C C . SER A 1 433 ? 8.261 17.720 21.687 1.00 63.78 433 SER A C 1
ATOM 3346 O O . SER A 1 433 ? 8.563 16.882 22.546 1.00 63.78 433 SER A O 1
ATOM 3348 N N . ARG A 1 434 ? 7.648 18.862 21.994 1.00 76.25 434 ARG A N 1
ATOM 3349 C CA . ARG A 1 434 ? 7.082 19.145 23.313 1.00 76.25 434 ARG A CA 1
ATOM 3350 C C . ARG A 1 434 ? 5.741 19.842 23.181 1.00 76.25 434 ARG A C 1
ATOM 3352 O O . ARG A 1 434 ? 5.644 20.893 22.554 1.00 76.25 434 ARG A O 1
ATOM 3359 N N . ALA A 1 435 ? 4.738 19.277 23.842 1.00 82.94 435 ALA A N 1
ATOM 3360 C CA . ALA A 1 435 ? 3.493 19.969 24.121 1.00 82.94 435 ALA A CA 1
ATOM 3361 C C . ALA A 1 435 ? 3.734 21.098 25.136 1.00 82.94 435 ALA A C 1
ATOM 3363 O O . ALA A 1 435 ? 4.392 20.896 26.159 1.00 82.94 435 ALA A O 1
ATOM 3364 N N . ALA A 1 436 ? 3.169 22.271 24.871 1.00 84.81 436 ALA A N 1
ATOM 3365 C CA . ALA A 1 436 ? 3.167 23.414 25.768 1.00 84.81 436 ALA A CA 1
ATOM 3366 C C . ALA A 1 436 ? 1.770 24.044 25.822 1.00 84.81 436 ALA A C 1
ATOM 3368 O O . ALA A 1 436 ? 1.154 24.308 24.795 1.00 84.81 436 ALA A O 1
ATOM 3369 N N . THR A 1 437 ? 1.292 24.323 27.032 1.00 88.38 437 THR A N 1
ATOM 3370 C CA . THR A 1 437 ? 0.014 25.011 27.304 1.00 88.38 437 THR A CA 1
ATOM 3371 C C . THR A 1 437 ? 0.210 26.493 27.648 1.00 88.38 437 THR A C 1
ATOM 3373 O O . THR A 1 437 ? -0.720 27.193 28.032 1.00 88.38 437 THR A O 1
ATOM 3376 N N . THR A 1 438 ? 1.450 26.992 27.566 1.00 91.00 438 THR A N 1
ATOM 3377 C CA . THR A 1 438 ? 1.797 28.388 27.853 1.00 91.00 438 THR A CA 1
ATOM 3378 C C . THR A 1 438 ? 2.902 28.873 26.924 1.00 91.00 438 THR A C 1
ATOM 3380 O O . THR A 1 438 ? 3.788 28.108 26.537 1.00 91.00 438 THR A O 1
ATOM 3383 N N . LEU A 1 439 ? 2.910 30.179 26.647 1.00 92.06 439 LEU A N 1
ATOM 3384 C CA . LEU A 1 439 ? 3.958 30.835 25.862 1.00 92.06 439 LEU A CA 1
ATOM 3385 C C . LEU A 1 439 ? 5.364 30.596 26.440 1.00 92.06 439 LEU A C 1
ATOM 3387 O O . LEU A 1 439 ? 6.315 30.403 25.689 1.00 92.06 439 LEU A O 1
ATOM 3391 N N . ARG A 1 440 ? 5.504 30.562 27.775 1.00 93.06 440 ARG A N 1
ATOM 3392 C CA . ARG A 1 440 ? 6.795 30.300 28.431 1.00 93.06 440 ARG A CA 1
ATOM 3393 C C . ARG A 1 440 ? 7.270 28.865 28.187 1.00 93.06 440 ARG A C 1
ATOM 3395 O O . ARG A 1 440 ? 8.426 28.674 27.832 1.00 93.06 440 ARG A O 1
ATOM 3402 N N . GLY A 1 441 ? 6.370 27.883 28.291 1.00 90.38 441 GLY A N 1
ATOM 3403 C CA . GLY A 1 441 ? 6.673 26.484 27.973 1.00 90.38 441 GLY A CA 1
ATOM 3404 C C . GLY A 1 441 ? 7.021 26.264 26.496 1.00 90.38 441 GLY A C 1
ATOM 3405 O O . GLY A 1 441 ? 7.911 25.475 26.195 1.00 90.38 441 GLY A O 1
ATOM 3406 N N . ALA A 1 442 ? 6.383 27.000 25.579 1.00 91.06 442 ALA A N 1
ATOM 3407 C CA . ALA A 1 442 ? 6.709 26.958 24.152 1.00 91.06 442 ALA A CA 1
ATOM 3408 C C . ALA A 1 442 ? 8.124 27.501 23.868 1.00 91.06 442 ALA A C 1
ATOM 3410 O O . ALA A 1 442 ? 8.876 26.904 23.099 1.00 91.06 442 ALA A O 1
ATOM 3411 N N . ILE A 1 443 ? 8.513 28.591 24.540 1.00 94.25 443 ILE A N 1
ATOM 3412 C CA . ILE A 1 443 ? 9.873 29.148 24.486 1.00 94.25 443 ILE A CA 1
ATOM 3413 C C . ILE A 1 443 ? 10.897 28.157 25.059 1.00 94.25 443 ILE A C 1
ATOM 3415 O O . ILE A 1 443 ? 11.873 27.847 24.382 1.00 94.25 443 ILE A O 1
ATOM 3419 N N . GLU A 1 444 ? 10.658 27.610 26.256 1.00 91.31 444 GLU A N 1
ATOM 3420 C CA . GLU A 1 444 ? 11.534 26.608 26.890 1.00 91.31 444 GLU A CA 1
ATOM 3421 C C . GLU A 1 444 ? 11.708 25.352 26.012 1.00 91.31 444 GLU A C 1
ATOM 3423 O O . GLU A 1 444 ? 12.802 24.796 25.919 1.00 91.31 444 GLU A O 1
ATOM 3428 N N . ALA A 1 445 ? 10.646 24.918 25.326 1.00 86.69 445 ALA A N 1
ATOM 3429 C CA . ALA A 1 445 ? 10.694 23.817 24.370 1.00 86.69 445 ALA A CA 1
ATOM 3430 C C . ALA A 1 445 ? 11.554 24.137 23.137 1.00 86.69 445 ALA A C 1
ATOM 3432 O O . ALA A 1 445 ? 12.403 23.329 22.759 1.00 86.69 445 ALA A O 1
ATOM 3433 N N . ALA A 1 446 ? 11.363 25.305 22.522 1.00 90.56 446 ALA A N 1
ATOM 3434 C CA . ALA A 1 446 ? 12.112 25.707 21.333 1.00 90.56 446 ALA A CA 1
ATOM 3435 C C . ALA A 1 446 ? 13.592 26.001 21.626 1.00 90.56 446 ALA A C 1
ATOM 3437 O O . ALA A 1 446 ? 14.453 25.700 20.804 1.00 90.56 446 ALA A O 1
ATOM 3438 N N . GLU A 1 447 ? 13.902 26.552 22.802 1.00 91.06 447 GLU A N 1
ATOM 3439 C CA . GLU A 1 447 ? 15.279 26.768 23.259 1.00 91.06 447 GLU A CA 1
ATOM 3440 C C . GLU A 1 447 ? 16.003 25.433 23.524 1.00 91.06 447 GLU A C 1
ATOM 3442 O O . GLU A 1 447 ? 17.192 25.327 23.230 1.00 91.06 447 GLU A O 1
ATOM 3447 N N . LEU A 1 448 ? 15.291 24.389 23.975 1.00 86.44 448 LEU A N 1
ATOM 3448 C CA . LEU A 1 448 ? 15.839 23.035 24.143 1.00 86.44 448 LEU A CA 1
ATOM 3449 C C . LEU A 1 448 ? 16.022 22.275 22.814 1.00 86.44 448 LEU A C 1
ATOM 3451 O O . LEU A 1 448 ? 17.017 21.576 22.642 1.00 86.44 448 LEU A O 1
ATOM 3455 N N . LEU A 1 449 ? 15.066 22.379 21.884 1.00 84.62 449 LEU A N 1
ATOM 3456 C CA . LEU A 1 449 ? 15.135 21.733 20.560 1.00 84.62 449 LEU A CA 1
ATOM 3457 C C . LEU A 1 449 ? 16.088 22.468 19.596 1.00 84.62 449 LEU A C 1
ATOM 3459 O O . LEU A 1 449 ? 16.612 21.880 18.642 1.00 84.62 449 LEU A O 1
ATOM 3463 N N . GLY A 1 450 ? 16.314 23.758 19.845 1.00 87.38 450 GLY A N 1
ATOM 3464 C CA . GLY A 1 450 ? 17.066 24.676 19.000 1.00 87.38 450 GLY A CA 1
ATOM 3465 C C . GLY A 1 450 ? 16.303 25.063 17.730 1.00 87.38 450 GLY A C 1
ATOM 3466 O O . GLY A 1 450 ? 15.688 24.230 17.064 1.00 87.38 450 GLY A O 1
ATOM 3467 N N . TYR A 1 451 ? 16.400 26.327 17.334 1.00 87.75 451 TYR A N 1
ATOM 3468 C CA . TYR A 1 451 ? 15.812 26.820 16.086 1.00 87.75 451 TYR A CA 1
ATOM 3469 C C . TYR A 1 451 ? 16.509 26.222 14.838 1.00 87.75 451 TYR A C 1
ATOM 3471 O O . TYR A 1 451 ? 17.658 25.781 14.937 1.00 87.75 451 TYR A O 1
ATOM 3479 N N . PRO A 1 452 ? 15.849 26.197 13.662 1.00 90.56 452 PRO A N 1
ATOM 3480 C CA . PRO A 1 452 ? 14.425 26.463 13.453 1.00 90.56 452 PRO A CA 1
ATOM 3481 C C . PRO A 1 452 ? 13.523 25.360 14.037 1.00 90.56 452 PRO A C 1
ATOM 3483 O O . PRO A 1 452 ? 13.889 24.183 14.077 1.00 90.56 452 PRO A O 1
ATOM 3486 N N . VAL A 1 453 ? 12.321 25.754 14.457 1.00 89.94 453 VAL A N 1
ATOM 3487 C CA . VAL A 1 453 ? 11.261 24.872 14.976 1.00 89.94 453 VAL A CA 1
ATOM 3488 C C . VAL A 1 453 ? 9.963 25.065 14.193 1.00 89.94 453 VAL A C 1
ATOM 3490 O O . VAL A 1 453 ? 9.774 26.090 13.535 1.00 89.94 453 VAL A O 1
ATOM 3493 N N . LEU A 1 454 ? 9.070 24.084 14.264 1.00 88.44 454 LEU A N 1
ATOM 3494 C CA . LEU A 1 454 ? 7.686 24.178 13.808 1.00 88.44 454 LEU A CA 1
ATOM 3495 C C . LEU A 1 454 ? 6.776 24.300 15.038 1.00 88.44 454 LEU A C 1
ATOM 3497 O O . LEU A 1 454 ? 6.947 23.569 16.010 1.00 88.44 454 LEU A O 1
ATOM 3501 N N . VAL A 1 455 ? 5.818 25.223 14.992 1.00 88.31 455 VAL A N 1
ATOM 3502 C CA . VAL A 1 455 ? 4.704 25.315 15.943 1.00 88.31 455 VAL A CA 1
ATOM 3503 C C . VAL A 1 455 ? 3.477 24.699 15.283 1.00 88.31 455 VAL A C 1
ATOM 3505 O O . VAL A 1 455 ? 3.170 25.051 14.143 1.00 88.31 455 VAL A O 1
ATOM 3508 N N . ARG A 1 456 ? 2.754 23.831 15.994 1.00 84.31 456 ARG A N 1
ATOM 3509 C CA . ARG A 1 456 ? 1.442 23.305 15.583 1.00 84.31 456 ARG A CA 1
ATOM 3510 C C . ARG A 1 456 ? 0.413 23.524 16.687 1.00 84.31 456 ARG A C 1
ATOM 3512 O O . ARG A 1 456 ? 0.721 23.289 17.853 1.00 84.31 456 ARG A O 1
ATOM 3519 N N . ALA A 1 457 ? -0.801 23.945 16.345 1.00 82.81 457 ALA A N 1
ATOM 3520 C CA . ALA A 1 457 ? -1.909 23.979 17.302 1.00 82.81 457 ALA A CA 1
ATOM 3521 C C . ALA A 1 457 ? -2.490 22.566 17.495 1.00 82.81 457 ALA A C 1
ATOM 3523 O O . ALA A 1 457 ? -2.659 21.827 16.526 1.00 82.81 457 ALA A O 1
ATOM 3524 N N . ALA A 1 458 ? -2.807 22.176 18.732 1.00 75.31 458 ALA A N 1
ATOM 3525 C CA . ALA A 1 458 ? -3.511 20.920 18.990 1.00 75.31 458 ALA A CA 1
ATOM 3526 C C . ALA A 1 458 ? -4.999 21.033 18.604 1.00 75.31 458 ALA A C 1
ATOM 3528 O O . ALA A 1 458 ? -5.578 22.117 18.684 1.00 75.31 458 ALA A O 1
ATOM 3529 N N . PHE A 1 459 ? -5.630 19.908 18.248 1.00 66.75 459 PHE A N 1
ATOM 3530 C CA . PHE A 1 459 ? -7.057 19.822 17.879 1.00 66.75 459 PHE A CA 1
ATOM 3531 C C . PHE A 1 459 ? -7.476 20.717 16.693 1.00 66.75 459 PHE A C 1
ATOM 3533 O O . PHE A 1 459 ? -8.610 21.199 16.649 1.00 66.75 459 PHE A O 1
ATOM 3540 N N . ALA A 1 460 ? -6.569 20.912 15.730 1.00 65.69 460 ALA A N 1
ATOM 3541 C CA . ALA A 1 460 ? -6.765 21.700 14.515 1.00 65.69 460 ALA A CA 1
ATOM 3542 C C . ALA A 1 460 ? -6.295 20.933 13.262 1.00 65.69 460 ALA A C 1
ATOM 3544 O O . ALA A 1 460 ? -5.298 20.214 13.312 1.00 65.69 460 ALA A O 1
ATOM 3545 N N . LEU A 1 461 ? -6.988 21.129 12.134 1.00 62.16 461 LEU A N 1
ATOM 3546 C CA . LEU A 1 461 ? -6.617 20.609 10.808 1.00 62.16 461 LEU A CA 1
ATOM 3547 C C . LEU A 1 461 ? -6.090 21.731 9.897 1.00 62.16 461 LEU A C 1
ATOM 3549 O O . LEU A 1 461 ? -6.155 22.916 10.237 1.00 62.16 461 LEU A O 1
ATOM 3553 N N . GLY A 1 462 ? -5.536 21.357 8.738 1.00 63.03 462 GLY A N 1
ATOM 3554 C CA . GLY A 1 462 ? -5.123 22.297 7.686 1.00 63.03 462 GLY A CA 1
ATOM 3555 C C . GLY A 1 462 ? -4.017 23.285 8.083 1.00 63.03 462 GLY A C 1
ATOM 3556 O O . GLY A 1 462 ? -3.877 24.329 7.453 1.00 63.03 462 GLY A O 1
ATOM 3557 N N . GLY A 1 463 ? -3.262 23.001 9.151 1.00 66.25 463 GLY A N 1
ATOM 3558 C CA . GLY A 1 463 ? -2.214 23.891 9.659 1.00 66.25 463 GLY A CA 1
ATOM 3559 C C . GLY A 1 463 ? -2.726 25.177 10.325 1.00 66.25 463 GLY A C 1
ATOM 3560 O O . GLY A 1 463 ? -1.943 26.109 10.513 1.00 66.25 463 GLY A O 1
ATOM 3561 N N . LEU A 1 464 ? -4.006 25.261 10.708 1.00 68.31 464 LEU A N 1
ATOM 3562 C CA . LEU A 1 464 ? -4.546 26.439 11.396 1.00 68.31 464 LEU A CA 1
ATOM 3563 C C . LEU A 1 464 ? -3.733 26.752 12.670 1.00 68.31 464 LEU A C 1
ATOM 3565 O O . LEU A 1 464 ? -3.433 25.864 13.467 1.00 68.31 464 LEU A O 1
ATOM 3569 N N . GLY A 1 465 ? -3.321 28.013 12.837 1.00 73.81 465 GLY A N 1
ATOM 3570 C CA . GLY A 1 465 ? -2.465 28.448 13.953 1.00 73.81 465 GLY A CA 1
ATOM 3571 C C . GLY A 1 465 ? -1.039 27.871 13.952 1.00 73.81 465 GLY A C 1
ATOM 3572 O O . GLY A 1 465 ? -0.324 28.036 14.935 1.00 73.81 465 GLY A O 1
ATOM 3573 N N . SER A 1 466 ? -0.613 27.191 12.885 1.00 84.88 466 SER A N 1
ATOM 3574 C CA . SER A 1 466 ? 0.697 26.535 12.791 1.00 84.88 466 SER A CA 1
ATOM 3575 C C . SER A 1 466 ? 1.689 27.367 11.967 1.00 84.88 466 SER A C 1
ATOM 3577 O O . SER A 1 466 ? 1.291 28.159 11.113 1.00 84.88 466 SER A O 1
ATOM 3579 N N . GLY A 1 467 ? 2.994 27.201 12.196 1.00 87.56 467 GLY A N 1
ATOM 3580 C CA . GLY A 1 467 ? 4.014 27.938 11.444 1.00 87.56 467 GLY A CA 1
ATOM 3581 C C . GLY A 1 467 ? 5.455 27.678 11.884 1.00 87.56 467 GLY A C 1
ATOM 3582 O O . GLY A 1 467 ? 5.721 27.278 13.016 1.00 87.56 467 GLY A O 1
ATOM 3583 N N . PHE A 1 468 ? 6.403 27.918 10.976 1.00 90.94 468 PHE A N 1
ATOM 3584 C CA . PHE A 1 468 ? 7.835 27.789 11.253 1.00 90.94 468 PHE A CA 1
ATOM 3585 C C . PHE A 1 468 ? 8.390 29.036 11.946 1.00 90.94 468 PHE A C 1
ATOM 3587 O O . PHE A 1 468 ? 8.172 30.152 11.479 1.00 90.94 468 PHE A O 1
ATOM 3594 N N . ALA A 1 469 ? 9.183 28.832 12.998 1.00 92.81 469 ALA A N 1
ATOM 3595 C CA . ALA A 1 469 ? 9.934 29.875 13.683 1.00 92.81 469 ALA A CA 1
ATOM 3596 C C . ALA A 1 469 ? 11.443 29.625 13.555 1.00 92.81 469 ALA A C 1
ATOM 3598 O O . ALA A 1 469 ? 11.973 28.620 14.034 1.00 92.81 469 ALA A O 1
ATOM 3599 N N . ASN A 1 470 ? 12.154 30.568 12.943 1.00 93.12 470 ASN A N 1
ATOM 3600 C CA . ASN A 1 470 ? 13.611 30.555 12.787 1.00 93.12 470 ASN A CA 1
ATOM 3601 C C . ASN A 1 470 ? 14.326 31.178 13.998 1.00 93.12 470 ASN A C 1
ATOM 3603 O O . ASN A 1 470 ? 15.542 31.063 14.132 1.00 93.12 470 ASN A O 1
ATOM 3607 N N . ASN A 1 471 ? 13.579 31.849 14.878 1.00 94.19 471 ASN A N 1
ATOM 3608 C CA . ASN A 1 471 ? 14.071 32.475 16.101 1.00 94.19 471 ASN A CA 1
ATOM 3609 C C . ASN A 1 471 ? 12.939 32.669 17.128 1.00 94.19 471 ASN A C 1
ATOM 3611 O O . ASN A 1 471 ? 11.755 32.452 16.859 1.00 94.19 471 ASN A O 1
ATOM 3615 N N . ARG A 1 472 ? 13.327 33.135 18.317 1.00 95.75 472 ARG A N 1
ATOM 3616 C CA . ARG A 1 472 ? 12.455 33.362 19.476 1.00 95.75 472 ARG A CA 1
ATOM 3617 C C . ARG A 1 472 ? 11.356 34.411 19.256 1.00 95.75 472 ARG A C 1
ATOM 3619 O O . ARG A 1 472 ? 10.322 34.324 19.908 1.00 95.75 472 ARG A O 1
ATOM 3626 N N . ALA A 1 473 ? 11.560 35.400 18.383 1.00 94.81 473 ALA A N 1
ATOM 3627 C CA . ALA A 1 473 ? 10.559 36.438 18.125 1.00 94.81 473 ALA A CA 1
ATOM 3628 C C . ALA A 1 473 ? 9.429 35.908 17.228 1.00 94.81 473 ALA A C 1
ATOM 3630 O O . ALA A 1 473 ? 8.256 36.079 17.555 1.00 94.81 473 ALA A O 1
ATOM 3631 N N . GLU A 1 474 ? 9.784 35.187 16.161 1.00 95.44 474 GLU A N 1
ATOM 3632 C CA . GLU A 1 474 ? 8.826 34.473 15.302 1.00 95.44 474 GLU A CA 1
ATOM 3633 C C . GLU A 1 474 ? 8.022 33.439 16.100 1.00 95.44 474 GLU A C 1
ATOM 3635 O O . GLU A 1 474 ? 6.797 33.392 15.996 1.00 95.44 474 GLU A O 1
ATOM 3640 N N . LEU A 1 475 ? 8.693 32.674 16.973 1.00 95.12 475 LEU A N 1
ATOM 3641 C CA . LEU A 1 475 ? 8.039 31.718 17.868 1.00 95.12 475 LEU A CA 1
ATOM 3642 C C . LEU A 1 475 ? 6.981 32.387 18.746 1.00 95.12 475 LEU A C 1
ATOM 3644 O O . LEU A 1 475 ? 5.885 31.851 18.885 1.00 95.12 475 LEU A O 1
ATOM 3648 N N . ILE A 1 476 ? 7.306 33.535 19.349 1.00 95.06 476 ILE A N 1
ATOM 3649 C CA . ILE A 1 476 ? 6.386 34.239 20.246 1.00 95.06 476 ILE A CA 1
ATOM 3650 C C . ILE A 1 476 ? 5.124 34.669 19.497 1.00 95.06 476 ILE A C 1
ATOM 3652 O O . ILE A 1 476 ? 4.031 34.434 20.005 1.00 95.06 476 ILE A O 1
ATOM 3656 N N . ALA A 1 477 ? 5.261 35.228 18.291 1.00 93.19 477 ALA A N 1
ATOM 3657 C CA . ALA A 1 477 ? 4.117 35.646 17.484 1.00 93.19 477 ALA A CA 1
ATOM 3658 C C . ALA A 1 477 ? 3.198 34.463 17.126 1.00 93.19 477 ALA A C 1
ATOM 3660 O O . ALA A 1 477 ? 1.989 34.526 17.358 1.00 93.19 477 ALA A O 1
ATOM 3661 N N . ILE A 1 478 ? 3.771 33.360 16.629 1.00 92.06 478 ILE A N 1
ATOM 3662 C CA . ILE A 1 478 ? 3.002 32.178 16.207 1.00 92.06 478 ILE A CA 1
ATOM 3663 C C . ILE A 1 478 ? 2.358 31.491 17.421 1.00 92.06 478 ILE A C 1
ATOM 3665 O O . ILE A 1 478 ? 1.160 31.219 17.415 1.00 92.06 478 ILE A O 1
ATOM 3669 N N . ALA A 1 479 ? 3.114 31.264 18.501 1.00 91.69 479 ALA A N 1
ATOM 3670 C CA . ALA A 1 479 ? 2.605 30.595 19.698 1.00 91.69 479 ALA A CA 1
ATOM 3671 C C . ALA A 1 479 ? 1.543 31.423 20.445 1.00 91.69 479 ALA A C 1
ATOM 3673 O O . ALA A 1 479 ? 0.629 30.840 21.022 1.00 91.69 479 ALA A O 1
ATOM 3674 N N . GLN A 1 480 ? 1.614 32.762 20.420 1.00 91.25 480 GLN A N 1
ATOM 3675 C CA . GLN A 1 480 ? 0.548 33.622 20.954 1.00 91.25 480 GLN A CA 1
ATOM 3676 C C . GLN A 1 480 ? -0.753 33.484 20.158 1.00 91.25 480 GLN A C 1
ATOM 3678 O O . GLN A 1 480 ? -1.817 33.369 20.761 1.00 91.25 480 GLN A O 1
ATOM 3683 N N . GLN A 1 481 ? -0.679 33.465 18.823 1.00 88.31 481 GLN A N 1
ATOM 3684 C CA . GLN A 1 481 ? -1.857 33.286 17.973 1.00 88.31 481 GLN A CA 1
ATOM 3685 C C . GLN A 1 481 ? -2.450 31.874 18.108 1.00 88.31 481 GLN A C 1
ATOM 3687 O O . GLN A 1 481 ? -3.666 31.720 18.185 1.00 88.31 481 GLN A O 1
ATOM 3692 N N . ALA A 1 482 ? -1.605 30.847 18.191 1.00 87.75 482 ALA A N 1
ATOM 3693 C CA . ALA A 1 482 ? -2.031 29.463 18.367 1.00 87.75 482 ALA A CA 1
ATOM 3694 C C . ALA A 1 482 ? -2.723 29.230 19.725 1.00 87.75 482 ALA A C 1
ATOM 3696 O O . ALA A 1 482 ? -3.821 28.677 19.771 1.00 87.75 482 ALA A O 1
ATOM 3697 N N . LEU A 1 483 ? -2.132 29.724 20.823 1.00 87.81 483 LEU A N 1
ATOM 3698 C CA . LEU A 1 483 ? -2.694 29.605 22.178 1.00 87.81 483 LEU A CA 1
ATOM 3699 C C . LEU A 1 483 ? -3.944 30.478 22.416 1.00 87.81 483 LEU A C 1
ATOM 3701 O O . LEU A 1 483 ? -4.592 30.342 23.449 1.00 87.81 483 LEU A O 1
ATOM 3705 N N . ALA A 1 484 ? -4.312 31.355 21.475 1.00 86.00 484 ALA A N 1
ATOM 3706 C CA . ALA A 1 484 ? -5.602 32.052 21.483 1.00 86.00 484 ALA A CA 1
ATOM 3707 C C . ALA A 1 484 ? -6.757 31.199 20.909 1.00 86.00 484 ALA A C 1
ATOM 3709 O O . ALA A 1 484 ? -7.921 31.589 21.022 1.00 86.00 484 ALA A O 1
ATOM 3710 N N . HIS A 1 485 ? -6.445 30.056 20.286 1.00 78.44 485 HIS A N 1
ATOM 3711 C CA . HIS A 1 485 ? -7.408 29.181 19.606 1.00 78.44 485 HIS A CA 1
ATOM 3712 C C . HIS A 1 485 ? -7.322 27.701 20.021 1.00 78.44 485 HIS A C 1
ATOM 3714 O O . HIS A 1 485 ? -8.213 26.930 19.674 1.00 78.44 485 HIS A O 1
ATOM 3720 N N . SER A 1 486 ? -6.290 27.298 20.769 1.00 81.00 486 SER A N 1
ATOM 3721 C CA . SER A 1 486 ? -6.145 25.952 21.333 1.00 81.00 486 SER A CA 1
ATOM 3722 C C . SER A 1 486 ? -5.401 25.998 22.668 1.00 81.00 486 SER A C 1
ATOM 3724 O O . SER A 1 486 ? -4.412 26.716 22.799 1.00 81.00 486 SER A O 1
ATOM 3726 N N . ASP A 1 487 ? -5.825 25.193 23.646 1.00 83.12 487 ASP A N 1
ATOM 3727 C CA . ASP A 1 487 ? -5.193 25.112 24.976 1.00 83.12 487 ASP A CA 1
ATOM 3728 C C . ASP A 1 487 ? -3.754 24.555 24.941 1.00 83.12 487 ASP A C 1
ATOM 3730 O O . ASP A 1 487 ? -3.046 24.567 25.953 1.00 83.12 487 ASP A O 1
ATOM 3734 N N . GLN A 1 488 ? -3.312 24.019 23.798 1.00 84.88 488 GLN A N 1
ATOM 3735 C CA . GLN A 1 488 ? -2.018 23.369 23.637 1.00 84.88 488 GLN A CA 1
ATOM 3736 C C . GLN A 1 488 ? -1.415 23.632 22.252 1.00 84.88 488 GLN A C 1
ATOM 3738 O O . GLN A 1 488 ? -2.085 23.531 21.225 1.00 84.88 488 GLN A O 1
ATOM 3743 N N . VAL A 1 489 ? -0.103 23.871 22.231 1.00 88.12 489 VAL A N 1
ATOM 3744 C CA . VAL A 1 489 ? 0.728 23.818 21.024 1.00 88.12 489 VAL A CA 1
ATOM 3745 C C . VAL A 1 489 ? 1.759 22.701 21.125 1.00 88.12 489 VAL A C 1
ATOM 3747 O O . VAL A 1 489 ? 2.282 22.430 22.205 1.00 88.12 489 VAL A O 1
ATOM 3750 N N . LEU A 1 490 ? 2.078 22.075 19.997 1.00 83.88 490 LEU A N 1
ATOM 3751 C CA . LEU A 1 490 ? 3.255 21.229 19.831 1.00 83.88 490 LEU A CA 1
ATOM 3752 C C . LEU A 1 490 ? 4.382 22.083 19.246 1.00 83.88 490 LEU A C 1
ATOM 3754 O O . LEU A 1 490 ? 4.174 22.812 18.275 1.00 83.88 490 LEU A O 1
ATOM 3758 N N . ILE A 1 491 ? 5.562 22.003 19.855 1.00 86.75 491 ILE A N 1
ATOM 3759 C CA . ILE A 1 491 ? 6.802 22.566 19.319 1.00 86.75 491 ILE A CA 1
ATOM 3760 C C . ILE A 1 491 ? 7.662 21.400 18.848 1.00 86.75 491 ILE A C 1
ATOM 3762 O O . ILE A 1 491 ? 8.086 20.592 19.673 1.00 86.75 491 ILE A O 1
ATOM 3766 N N . ASP A 1 492 ? 7.914 21.320 17.546 1.00 83.31 492 ASP A N 1
ATOM 3767 C CA . ASP A 1 492 ? 8.684 20.262 16.889 1.00 83.31 492 ASP A CA 1
ATOM 3768 C C . ASP A 1 492 ? 9.998 20.814 16.320 1.00 83.31 492 ASP A C 1
ATOM 3770 O O . ASP A 1 492 ? 10.094 21.989 15.947 1.00 83.31 492 ASP A O 1
ATOM 3774 N N . LYS A 1 493 ? 11.021 19.965 16.170 1.00 85.62 493 LYS A N 1
ATOM 3775 C CA . LYS A 1 493 ? 12.197 20.333 15.367 1.00 85.62 493 LYS A CA 1
ATOM 3776 C C . LYS A 1 493 ? 11.791 20.533 13.899 1.00 85.62 493 LYS A C 1
ATOM 3778 O O . LYS A 1 493 ? 11.085 19.702 13.338 1.00 85.62 493 LYS A O 1
ATOM 3783 N N . SER A 1 494 ? 12.246 21.613 13.258 1.00 85.38 494 SER A N 1
ATOM 3784 C CA . SER A 1 494 ? 11.944 21.845 11.840 1.00 85.38 494 SER A CA 1
ATOM 3785 C C . SER A 1 494 ? 12.682 20.850 10.938 1.00 85.38 494 SER A C 1
ATOM 3787 O O . SER A 1 494 ? 13.907 20.753 10.998 1.00 85.38 494 SER A O 1
ATOM 3789 N N . LEU A 1 495 ? 11.930 20.169 10.069 1.00 83.62 495 LEU A N 1
ATOM 3790 C CA . LEU A 1 495 ? 12.417 19.233 9.043 1.00 83.62 495 LEU A CA 1
ATOM 3791 C C . LEU A 1 495 ? 12.271 19.820 7.623 1.00 83.62 495 LEU A C 1
ATOM 3793 O O . LEU A 1 495 ? 12.083 19.108 6.639 1.00 83.62 495 LEU A O 1
ATOM 3797 N N . LYS A 1 496 ? 12.304 21.154 7.508 1.00 84.19 496 LYS A N 1
ATOM 3798 C CA . LYS A 1 496 ? 12.088 21.874 6.246 1.00 84.19 496 LYS A CA 1
ATOM 3799 C C . LYS A 1 496 ? 13.084 21.426 5.165 1.00 84.19 496 LYS A C 1
ATOM 3801 O O . LYS A 1 496 ? 14.282 21.659 5.296 1.00 84.19 496 LYS A O 1
ATOM 3806 N N . GLY A 1 497 ? 12.561 20.868 4.072 1.00 83.62 497 GLY A N 1
ATOM 3807 C CA . GLY A 1 497 ? 13.343 20.343 2.944 1.00 83.62 497 GLY A CA 1
ATOM 3808 C C . GLY A 1 497 ? 13.445 18.814 2.895 1.00 83.62 497 GLY A C 1
ATOM 3809 O O . GLY A 1 497 ? 14.045 18.290 1.961 1.00 83.62 497 GLY A O 1
ATOM 3810 N N . TRP A 1 498 ? 12.865 18.102 3.865 1.00 91.00 498 TRP A N 1
ATOM 3811 C CA . TRP A 1 498 ? 12.688 16.648 3.806 1.00 91.00 498 TRP A CA 1
ATOM 3812 C C . TRP A 1 498 ? 11.532 16.271 2.862 1.00 91.00 498 TRP A C 1
ATOM 3814 O O . TRP A 1 498 ? 10.660 17.097 2.586 1.00 91.00 498 TRP A O 1
ATOM 3824 N N . LYS A 1 499 ? 11.531 15.034 2.346 1.00 88.94 499 LYS A N 1
ATOM 3825 C CA . LYS A 1 499 ? 10.417 14.481 1.561 1.00 88.94 499 LYS A CA 1
ATOM 3826 C C . LYS A 1 499 ? 9.220 14.293 2.502 1.00 88.94 499 LYS A C 1
ATOM 3828 O O . LYS A 1 499 ? 9.303 13.483 3.422 1.00 88.94 499 LYS A O 1
ATOM 3833 N N . GLU A 1 500 ? 8.127 15.010 2.272 1.00 88.44 500 GLU A N 1
ATOM 3834 C CA . GLU A 1 500 ? 6.849 14.775 2.953 1.00 88.44 500 GLU A CA 1
ATOM 3835 C C . GLU A 1 500 ? 6.113 13.642 2.220 1.00 88.44 500 GLU A C 1
ATOM 3837 O O . GLU A 1 500 ? 5.928 13.712 1.004 1.00 88.44 500 GLU A O 1
ATOM 3842 N N . ILE A 1 501 ? 5.802 12.554 2.930 1.00 89.50 501 ILE A N 1
ATOM 3843 C CA . ILE A 1 501 ? 5.226 11.323 2.372 1.00 89.50 501 ILE A CA 1
ATOM 3844 C C . ILE A 1 501 ? 4.032 10.896 3.223 1.00 89.50 501 ILE A C 1
ATOM 3846 O O . ILE A 1 501 ? 4.158 10.727 4.437 1.00 89.50 501 ILE A O 1
ATOM 3850 N N . GLU A 1 502 ? 2.902 10.649 2.569 1.00 86.88 502 GLU A N 1
ATOM 3851 C CA . GLU A 1 502 ? 1.654 10.207 3.192 1.00 86.88 502 GLU A CA 1
ATOM 3852 C C . GLU A 1 502 ? 1.317 8.767 2.793 1.00 86.88 502 GLU A C 1
ATOM 3854 O O . GLU A 1 502 ? 1.676 8.326 1.699 1.00 86.88 502 GLU A O 1
ATOM 3859 N N . TYR A 1 503 ? 0.617 8.046 3.669 1.00 87.31 503 TYR A N 1
ATOM 3860 C CA . TYR A 1 503 ? 0.023 6.739 3.391 1.00 87.31 503 TYR A CA 1
ATOM 3861 C C . TYR A 1 503 ? -1.415 6.711 3.908 1.00 87.31 503 TYR A C 1
ATOM 3863 O O . TYR A 1 503 ? -1.636 6.978 5.088 1.00 87.31 503 TYR A O 1
ATOM 3871 N N . GLU A 1 504 ? -2.349 6.286 3.057 1.00 85.62 504 GLU A N 1
ATOM 3872 C CA . GLU A 1 504 ? -3.700 5.906 3.487 1.00 85.62 504 GLU A CA 1
ATOM 3873 C C . GLU A 1 504 ? -3.667 4.440 3.927 1.00 85.62 504 GLU A C 1
ATOM 3875 O O . GLU A 1 504 ? -3.040 3.592 3.269 1.00 85.62 504 GLU A O 1
ATOM 3880 N N . VAL A 1 505 ? -4.301 4.118 5.052 1.00 86.56 505 VAL A N 1
ATOM 3881 C CA . VAL A 1 505 ? -4.171 2.806 5.698 1.00 86.56 505 VAL A CA 1
ATOM 3882 C C . VAL A 1 505 ? -5.532 2.350 6.204 1.00 86.56 505 VAL A C 1
ATOM 3884 O O . VAL A 1 505 ? -6.175 3.042 6.982 1.00 86.56 505 VAL A O 1
ATOM 3887 N N . VAL A 1 506 ? -5.952 1.144 5.828 1.00 86.19 506 VAL A N 1
ATOM 3888 C CA . VAL A 1 506 ? -7.202 0.546 6.314 1.00 86.19 506 VAL A CA 1
ATOM 3889 C C . VAL A 1 506 ? -6.878 -0.670 7.170 1.00 86.19 506 VAL A C 1
ATOM 3891 O O . VAL A 1 506 ? -6.180 -1.582 6.719 1.00 86.19 506 VAL A O 1
ATOM 3894 N N . ARG A 1 507 ? -7.406 -0.697 8.398 1.00 85.12 507 ARG A N 1
ATOM 3895 C CA . ARG A 1 507 ? -7.274 -1.811 9.346 1.00 85.12 507 ARG A CA 1
ATOM 3896 C C . ARG A 1 507 ? -8.644 -2.264 9.843 1.00 85.12 507 ARG A C 1
ATOM 3898 O O . ARG A 1 507 ? -9.425 -1.456 10.336 1.00 85.12 507 ARG A O 1
ATOM 3905 N N . ASP A 1 508 ? -8.925 -3.560 9.759 1.00 82.12 508 ASP A N 1
ATOM 3906 C CA . ASP A 1 508 ? -10.191 -4.128 10.229 1.00 82.12 508 ASP A CA 1
ATOM 3907 C C . ASP A 1 508 ? -10.145 -4.592 11.702 1.00 82.12 508 ASP A C 1
ATOM 3909 O O . ASP A 1 508 ? -9.124 -4.526 12.393 1.00 82.12 508 ASP A O 1
ATOM 3913 N N . ALA A 1 509 ? -11.285 -5.081 12.201 1.00 78.81 509 ALA A N 1
ATOM 3914 C CA . ALA A 1 509 ? -11.409 -5.621 13.557 1.00 78.81 509 ALA A CA 1
ATOM 3915 C C . ALA A 1 509 ? -10.722 -6.994 13.755 1.00 78.81 509 ALA A C 1
ATOM 3917 O O . ALA A 1 509 ? -10.680 -7.492 14.882 1.00 78.81 509 ALA A O 1
ATOM 3918 N N . PHE A 1 510 ? -10.183 -7.598 12.692 1.00 79.12 510 PHE A N 1
ATOM 3919 C CA . PHE A 1 510 ? -9.503 -8.898 12.670 1.00 79.12 510 PHE A CA 1
ATOM 3920 C C . PHE A 1 510 ? -7.977 -8.770 12.484 1.00 79.12 510 PHE A C 1
ATOM 3922 O O . PHE A 1 510 ? -7.277 -9.777 12.402 1.00 79.12 510 PHE A O 1
ATOM 3929 N N . ASP A 1 511 ? -7.454 -7.537 12.491 1.00 80.06 511 ASP A N 1
ATOM 3930 C CA . ASP A 1 511 ? -6.043 -7.187 12.294 1.00 80.06 511 ASP A CA 1
ATOM 3931 C C . ASP A 1 511 ? -5.500 -7.419 10.869 1.00 80.06 511 ASP A C 1
ATOM 3933 O O . ASP A 1 511 ? -4.282 -7.362 10.649 1.00 80.06 511 ASP A O 1
ATOM 3937 N N . ASN A 1 512 ? -6.380 -7.585 9.876 1.00 81.25 512 ASN A N 1
ATOM 3938 C CA . ASN A 1 512 ? -6.009 -7.371 8.479 1.00 81.25 512 ASN A CA 1
ATOM 3939 C C . ASN A 1 512 ? -5.739 -5.868 8.295 1.00 81.25 512 ASN A C 1
ATOM 3941 O O . ASN A 1 512 ? -6.495 -5.026 8.783 1.00 81.25 512 ASN A O 1
ATOM 3945 N N . CYS A 1 513 ? -4.623 -5.518 7.655 1.00 83.69 513 CYS A N 1
ATOM 3946 C CA . CYS A 1 513 ? -4.163 -4.134 7.544 1.00 83.69 513 CYS A CA 1
ATOM 3947 C C . CYS A 1 513 ? -3.487 -3.928 6.187 1.00 83.69 513 CYS A C 1
ATOM 3949 O O . CYS A 1 513 ? -2.513 -4.618 5.880 1.00 83.69 513 CYS A O 1
ATOM 3951 N N . ILE A 1 514 ? -4.016 -3.007 5.383 1.00 86.00 514 ILE A N 1
ATOM 3952 C CA . ILE A 1 514 ? -3.559 -2.701 4.023 1.00 86.00 514 ILE A CA 1
ATOM 3953 C C . ILE A 1 514 ? -3.255 -1.209 3.889 1.00 86.00 514 ILE A C 1
ATOM 3955 O O . ILE A 1 514 ? -3.842 -0.383 4.581 1.00 86.00 514 ILE A O 1
ATOM 3959 N N . THR A 1 515 ? -2.336 -0.854 2.994 1.00 83.50 515 THR A N 1
ATOM 3960 C CA . THR A 1 515 ? -1.966 0.543 2.739 1.00 83.50 515 THR A CA 1
ATOM 3961 C C . THR A 1 515 ? -1.335 0.716 1.363 1.00 83.50 515 THR A C 1
ATOM 3963 O O . THR A 1 515 ? -0.710 -0.214 0.839 1.00 83.50 515 THR A O 1
ATOM 3966 N N . VAL A 1 516 ? -1.514 1.906 0.788 1.00 73.69 516 VAL A N 1
ATOM 3967 C CA . VAL A 1 516 ? -1.029 2.298 -0.536 1.00 73.69 516 VAL A CA 1
ATOM 3968 C C . VAL A 1 516 ? -0.555 3.751 -0.486 1.00 73.69 516 VAL A C 1
ATOM 3970 O O . VAL A 1 516 ? -1.258 4.603 0.048 1.00 73.69 516 VAL A O 1
ATOM 3973 N N . ALA A 1 517 ? 0.588 4.047 -1.111 1.00 76.50 517 ALA A N 1
ATOM 3974 C CA . ALA A 1 517 ? 0.967 5.417 -1.458 1.00 76.50 517 ALA A CA 1
ATOM 3975 C C . ALA A 1 517 ? 1.595 5.467 -2.868 1.00 76.50 517 ALA A C 1
ATOM 3977 O O . ALA A 1 517 ? 2.664 4.894 -3.087 1.00 76.50 517 ALA A O 1
ATOM 3978 N N . PRO A 1 518 ? 0.978 6.128 -3.863 1.00 69.88 518 PRO A N 1
ATOM 3979 C CA . PRO A 1 518 ? 1.646 6.381 -5.134 1.00 69.88 518 PRO A CA 1
ATOM 3980 C C . PRO A 1 518 ? 2.734 7.448 -4.932 1.00 69.88 518 PRO A C 1
ATOM 3982 O O . PRO A 1 518 ? 2.455 8.546 -4.460 1.00 69.88 518 PRO A O 1
ATOM 3985 N N . SER A 1 519 ? 3.979 7.157 -5.313 1.00 78.88 519 SER A N 1
ATOM 3986 C CA . SER A 1 519 ? 5.084 8.122 -5.237 1.00 78.88 519 SER A CA 1
ATOM 3987 C C . SER A 1 519 ? 6.003 8.025 -6.456 1.00 78.88 519 SER A C 1
ATOM 3989 O O . SER A 1 519 ? 6.011 7.026 -7.171 1.00 78.88 519 SER A O 1
ATOM 3991 N N . GLN A 1 520 ? 6.753 9.094 -6.728 1.00 77.31 520 GLN A N 1
ATOM 3992 C CA . GLN A 1 520 ? 7.642 9.203 -7.892 1.00 77.31 520 GLN A CA 1
ATOM 3993 C C . GLN A 1 520 ? 9.129 9.060 -7.544 1.00 77.31 520 GLN A C 1
ATOM 3995 O O . GLN A 1 520 ? 9.932 8.835 -8.445 1.00 77.31 520 GLN A O 1
ATOM 4000 N N . THR A 1 521 ? 9.507 9.242 -6.274 1.00 82.62 521 THR A N 1
ATOM 4001 C CA . THR A 1 521 ? 10.896 9.515 -5.842 1.00 82.62 521 THR A CA 1
ATOM 4002 C C . THR A 1 521 ? 11.330 8.702 -4.615 1.00 82.62 521 THR A C 1
ATOM 4004 O O . THR A 1 521 ? 12.280 9.078 -3.918 1.00 82.62 521 THR A O 1
ATOM 4007 N N . LEU A 1 522 ? 10.643 7.587 -4.353 1.00 83.69 522 LEU A N 1
ATOM 4008 C CA . LEU A 1 522 ? 11.049 6.565 -3.386 1.00 83.69 522 LEU A CA 1
ATOM 4009 C C . LEU A 1 522 ? 11.581 5.334 -4.126 1.00 83.69 522 LEU A C 1
ATOM 4011 O O . LEU A 1 522 ? 11.064 4.975 -5.182 1.00 83.69 522 LEU A O 1
ATOM 4015 N N . THR A 1 523 ? 12.583 4.673 -3.553 1.00 81.12 523 THR A N 1
ATOM 4016 C CA . THR A 1 523 ? 12.958 3.298 -3.934 1.00 81.12 523 THR A CA 1
ATOM 4017 C C . THR A 1 523 ? 12.001 2.283 -3.300 1.00 81.12 523 THR A C 1
ATOM 4019 O O . THR A 1 523 ? 11.267 2.623 -2.371 1.00 81.12 523 THR A O 1
ATOM 4022 N N . ASP A 1 524 ? 12.031 1.016 -3.736 1.00 77.00 524 ASP A N 1
ATOM 4023 C CA . ASP A 1 524 ? 11.248 -0.051 -3.086 1.00 77.00 524 ASP A CA 1
ATOM 4024 C C . ASP A 1 524 ? 11.598 -0.194 -1.592 1.00 77.00 524 ASP A C 1
ATOM 4026 O O . ASP A 1 524 ? 10.708 -0.368 -0.759 1.00 77.00 524 ASP A O 1
ATOM 4030 N N . LYS A 1 525 ? 12.876 -0.004 -1.232 1.00 81.19 525 LYS A N 1
ATOM 4031 C CA . LYS A 1 525 ? 13.339 0.036 0.162 1.00 81.19 525 LYS A CA 1
ATOM 4032 C C . LYS A 1 525 ? 12.684 1.172 0.955 1.00 81.19 525 LYS A C 1
ATOM 4034 O O . LYS A 1 525 ? 12.110 0.916 2.012 1.00 81.19 525 LYS A O 1
ATOM 4039 N N . GLU A 1 526 ? 12.766 2.414 0.469 1.00 84.88 526 GLU A N 1
ATOM 4040 C CA . GLU A 1 526 ? 12.165 3.571 1.153 1.00 84.88 526 GLU A CA 1
ATOM 4041 C C . GLU A 1 526 ? 10.637 3.420 1.263 1.00 84.88 526 GLU A C 1
ATOM 4043 O O . GLU A 1 526 ? 10.060 3.691 2.318 1.00 84.88 526 GLU A O 1
ATOM 4048 N N . TYR A 1 527 ? 9.988 2.917 0.207 1.00 86.00 527 TYR A N 1
ATOM 4049 C CA . TYR A 1 527 ? 8.554 2.640 0.178 1.00 86.00 527 TYR A CA 1
ATOM 4050 C C . TYR A 1 527 ? 8.146 1.582 1.216 1.00 86.00 527 TYR A C 1
ATOM 4052 O O . TYR A 1 527 ? 7.347 1.858 2.113 1.00 86.00 527 TYR A O 1
ATOM 4060 N N . ASN A 1 528 ? 8.726 0.379 1.160 1.00 82.44 528 ASN A N 1
ATOM 4061 C CA . ASN A 1 528 ? 8.332 -0.709 2.055 1.00 82.44 528 ASN A CA 1
ATOM 4062 C C . ASN A 1 528 ? 8.754 -0.470 3.511 1.00 82.44 528 ASN A C 1
ATOM 4064 O O . ASN A 1 528 ? 8.048 -0.919 4.417 1.00 82.44 528 ASN A O 1
ATOM 4068 N N . MET A 1 529 ? 9.818 0.299 3.766 1.00 85.69 529 MET A N 1
ATOM 4069 C CA . MET A 1 529 ? 10.159 0.781 5.110 1.00 85.69 529 MET A CA 1
ATOM 4070 C C . MET A 1 529 ? 9.033 1.645 5.699 1.00 85.69 529 MET A C 1
ATOM 4072 O O . MET A 1 529 ? 8.584 1.385 6.820 1.00 85.69 529 MET A O 1
ATOM 4076 N N . LEU A 1 530 ? 8.546 2.639 4.948 1.00 87.44 530 LEU A N 1
ATOM 4077 C CA . LEU A 1 530 ? 7.473 3.532 5.394 1.00 87.44 530 LEU A CA 1
ATOM 4078 C C . LEU A 1 530 ? 6.128 2.796 5.515 1.00 87.44 530 LEU A C 1
ATOM 4080 O O . LEU A 1 530 ? 5.500 2.875 6.568 1.00 87.44 530 LEU A O 1
ATOM 4084 N N . ARG A 1 531 ? 5.743 1.977 4.525 1.00 87.75 531 ARG A N 1
ATOM 4085 C CA . ARG A 1 531 ? 4.573 1.075 4.601 1.00 87.75 531 ARG A CA 1
ATOM 4086 C C . ARG A 1 531 ? 4.601 0.188 5.851 1.00 87.75 531 ARG A C 1
ATOM 4088 O O . ARG A 1 531 ? 3.598 0.042 6.549 1.00 87.75 531 ARG A O 1
ATOM 4095 N N . THR A 1 532 ? 5.752 -0.410 6.151 1.00 82.69 532 THR A N 1
ATOM 4096 C CA . THR A 1 532 ? 5.914 -1.291 7.318 1.00 82.69 532 THR A CA 1
ATOM 4097 C C . THR A 1 532 ? 5.840 -0.509 8.628 1.00 82.69 532 THR A C 1
ATOM 4099 O O . THR A 1 532 ? 5.309 -1.018 9.617 1.00 82.69 532 THR A O 1
ATOM 4102 N N . CYS A 1 533 ? 6.328 0.735 8.645 1.00 81.88 533 CYS A N 1
ATOM 4103 C CA . CYS A 1 533 ? 6.129 1.657 9.758 1.00 81.88 533 CYS A CA 1
ATOM 4104 C C . CYS A 1 533 ? 4.633 1.953 9.958 1.00 81.88 533 CYS A C 1
ATOM 4106 O O . CYS A 1 533 ? 4.132 1.777 11.067 1.00 81.88 533 CYS A O 1
ATOM 4108 N N . ALA A 1 534 ? 3.907 2.293 8.889 1.00 84.38 534 ALA A N 1
ATOM 4109 C CA . ALA A 1 534 ? 2.488 2.642 8.929 1.00 84.38 534 ALA A CA 1
ATOM 4110 C C . ALA A 1 534 ? 1.637 1.517 9.531 1.00 84.38 534 ALA A C 1
ATOM 4112 O O . ALA A 1 534 ? 0.930 1.724 10.518 1.00 84.38 534 ALA A O 1
ATOM 4113 N N . ILE A 1 535 ? 1.804 0.293 9.023 1.00 82.38 535 ILE A N 1
ATOM 4114 C CA . ILE A 1 535 ? 1.108 -0.896 9.529 1.00 82.38 535 ILE A CA 1
ATOM 4115 C C . ILE A 1 535 ? 1.444 -1.157 11.009 1.00 82.38 535 ILE A C 1
ATOM 4117 O O . ILE A 1 535 ? 0.541 -1.437 11.800 1.00 82.38 535 ILE A O 1
ATOM 4121 N N . LYS A 1 536 ? 2.719 -1.057 11.418 1.00 78.12 536 LYS A N 1
ATOM 4122 C CA . LYS A 1 536 ? 3.137 -1.261 12.822 1.00 78.12 536 LYS A CA 1
ATOM 4123 C C . LYS A 1 536 ? 2.532 -0.214 13.758 1.00 78.12 536 LYS A C 1
ATOM 4125 O O . LYS A 1 536 ? 2.044 -0.566 14.831 1.00 78.12 536 LYS A O 1
ATOM 4130 N N . VAL A 1 537 ? 2.536 1.050 13.343 1.00 74.88 537 VAL A N 1
ATOM 4131 C CA . VAL A 1 537 ? 1.985 2.173 14.106 1.00 74.88 537 VAL A CA 1
ATOM 4132 C C . VAL A 1 537 ? 0.469 2.029 14.265 1.00 74.88 537 VAL A C 1
ATOM 4134 O O . VAL A 1 537 ? -0.033 2.070 15.383 1.00 74.88 537 VAL A O 1
ATOM 4137 N N . ILE A 1 538 ? -0.268 1.769 13.189 1.00 78.81 538 ILE A N 1
ATOM 4138 C CA . ILE A 1 538 ? -1.740 1.718 13.215 1.00 78.81 538 ILE A CA 1
ATOM 4139 C C . ILE A 1 538 ? -2.269 0.474 13.943 1.00 78.81 538 ILE A C 1
ATOM 4141 O O . ILE A 1 538 ? -3.281 0.556 14.644 1.00 78.81 538 ILE A O 1
ATOM 4145 N N . ARG A 1 539 ? -1.520 -0.640 13.913 1.00 78.56 539 ARG A N 1
ATOM 4146 C CA . ARG A 1 539 ? -1.730 -1.773 14.832 1.00 78.56 539 ARG A CA 1
ATOM 4147 C C . ARG A 1 539 ? -1.511 -1.389 16.298 1.00 78.56 539 ARG A C 1
ATOM 4149 O O . ARG A 1 539 ? -2.334 -1.748 17.134 1.00 78.56 539 ARG A O 1
ATOM 4156 N N . HIS A 1 540 ? -0.446 -0.649 16.618 1.00 72.88 540 HIS A N 1
ATOM 4157 C CA . HIS A 1 540 ? -0.151 -0.214 17.991 1.00 72.88 540 HIS A CA 1
ATOM 4158 C C . HIS A 1 540 ? -1.205 0.761 18.542 1.00 72.88 540 HIS A C 1
ATOM 4160 O O . HIS A 1 540 ? -1.646 0.610 19.677 1.00 72.88 540 HIS A O 1
ATOM 4166 N N . PHE A 1 541 ? -1.643 1.737 17.742 1.00 67.31 541 PHE A N 1
ATOM 4167 C CA . PHE A 1 541 ? -2.710 2.678 18.112 1.00 67.31 541 PHE A CA 1
ATOM 4168 C C . PHE A 1 541 ? -4.102 2.008 18.179 1.00 67.31 541 PHE A C 1
ATOM 4170 O O . PHE A 1 541 ? -5.061 2.632 18.626 1.00 67.31 541 PHE A O 1
ATOM 4177 N N . GLY A 1 542 ? -4.228 0.741 17.757 1.00 70.81 542 GLY A N 1
ATOM 4178 C CA . GLY A 1 542 ? -5.462 -0.044 17.854 1.00 70.81 542 GLY A CA 1
ATOM 4179 C C . GLY A 1 542 ? -6.585 0.412 16.918 1.00 70.81 542 GLY A C 1
ATOM 4180 O O . GLY A 1 542 ? -7.741 0.060 17.150 1.00 70.81 542 GLY A O 1
ATOM 4181 N N . ILE A 1 543 ? -6.265 1.190 15.881 1.00 76.12 543 ILE A N 1
ATOM 4182 C CA . ILE A 1 543 ? -7.244 1.803 14.974 1.00 76.12 543 ILE A CA 1
ATOM 4183 C C . ILE A 1 543 ? -8.009 0.719 14.203 1.00 76.12 543 ILE A C 1
ATOM 4185 O O . ILE A 1 543 ? -7.425 -0.262 13.739 1.00 76.12 543 ILE A O 1
ATOM 4189 N N . ILE A 1 544 ? -9.324 0.899 14.081 1.00 77.81 544 ILE A N 1
ATOM 4190 C CA . ILE A 1 544 ? -10.232 0.058 13.295 1.00 77.81 544 ILE A CA 1
ATOM 4191 C C . ILE A 1 544 ? -11.033 1.007 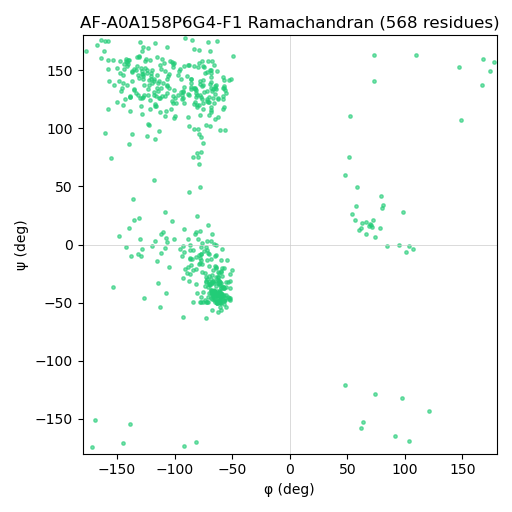12.402 1.00 77.81 544 ILE A C 1
ATOM 4193 O O . ILE A 1 544 ? -11.727 1.883 12.916 1.00 77.81 544 ILE A O 1
ATOM 4197 N N . GLY A 1 545 ? -10.915 0.840 11.086 1.00 81.19 545 GLY A N 1
ATOM 4198 C CA . GLY A 1 545 ? -11.343 1.814 10.084 1.00 81.19 545 GLY A CA 1
ATOM 4199 C C . GLY A 1 545 ? -10.170 2.261 9.209 1.00 81.19 545 GLY A C 1
ATOM 4200 O O . GLY A 1 545 ? -9.300 1.458 8.870 1.00 81.19 545 GLY A O 1
ATOM 4201 N N . GLU A 1 546 ? -10.176 3.537 8.844 1.00 81.06 546 GLU A N 1
ATOM 4202 C CA . GLU A 1 546 ? -9.161 4.216 8.032 1.00 81.06 546 GLU A CA 1
ATOM 4203 C C . GLU A 1 546 ? -8.203 5.034 8.934 1.00 81.06 546 GLU A C 1
ATOM 4205 O O . GLU A 1 546 ? -8.554 5.361 10.072 1.00 81.06 546 GLU A O 1
ATOM 4210 N N . CYS A 1 547 ? -6.981 5.311 8.468 1.00 81.69 547 CYS A N 1
ATOM 4211 C CA . CYS A 1 547 ? -6.092 6.327 9.026 1.00 81.69 547 CYS A CA 1
ATOM 4212 C C . CYS A 1 547 ? -5.025 6.817 8.018 1.00 81.69 547 CYS A C 1
ATOM 4214 O O . CYS A 1 547 ? -4.071 6.085 7.729 1.00 81.69 547 CYS A O 1
ATOM 4216 N N . ASN A 1 548 ? -5.066 8.103 7.651 1.00 81.88 548 ASN A N 1
ATOM 4217 C CA . ASN A 1 548 ? -3.938 8.820 7.037 1.00 81.88 548 ASN A CA 1
ATOM 4218 C C . ASN A 1 548 ? -2.758 8.938 8.026 1.00 81.88 548 ASN A C 1
ATOM 4220 O O . ASN A 1 548 ? -2.934 9.292 9.201 1.00 81.88 548 ASN A O 1
ATOM 4224 N N . ILE A 1 549 ? -1.536 8.663 7.564 1.00 82.25 549 ILE A N 1
ATOM 4225 C CA . ILE A 1 549 ? -0.300 8.797 8.352 1.00 82.25 549 ILE A CA 1
ATOM 4226 C C . ILE A 1 549 ? 0.813 9.476 7.548 1.00 82.25 549 ILE A C 1
ATOM 4228 O O . ILE A 1 549 ? 1.079 9.113 6.402 1.00 82.25 549 ILE A O 1
ATOM 4232 N N . GLN A 1 550 ? 1.484 10.453 8.171 1.00 82.44 550 GLN A N 1
ATOM 4233 C CA . GLN A 1 550 ? 2.436 11.336 7.493 1.00 82.44 550 GLN A CA 1
ATOM 4234 C C . GLN A 1 550 ? 3.859 11.262 8.061 1.00 82.44 550 GLN A C 1
ATOM 4236 O O . GLN A 1 550 ? 4.089 11.254 9.278 1.00 82.44 550 GLN A O 1
ATOM 4241 N N . TYR A 1 551 ? 4.831 11.272 7.150 1.00 84.06 551 TYR A N 1
ATOM 4242 C CA . TYR A 1 551 ? 6.258 11.134 7.414 1.00 84.06 551 TYR A CA 1
ATOM 4243 C C . TYR A 1 551 ? 7.067 12.252 6.765 1.00 84.06 551 TYR A C 1
ATOM 4245 O O . TYR A 1 551 ? 6.792 12.660 5.640 1.00 84.06 551 TYR A O 1
ATOM 4253 N N . ALA A 1 552 ? 8.147 12.64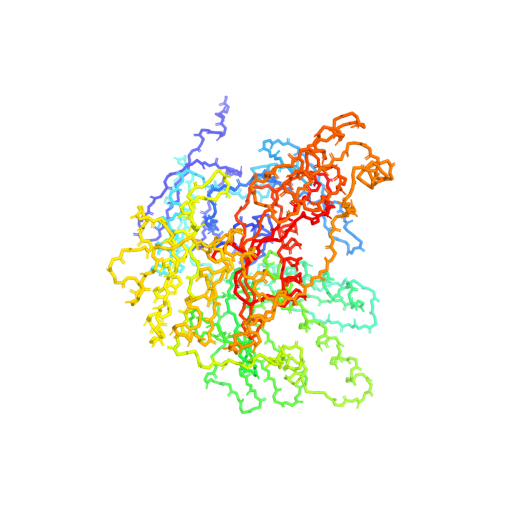8 7.432 1.00 84.19 552 ALA A N 1
ATOM 4254 C CA . ALA A 1 552 ? 9.275 13.310 6.801 1.00 84.19 552 ALA A CA 1
ATOM 4255 C C . ALA A 1 552 ? 10.405 12.285 6.624 1.00 84.19 552 ALA A C 1
ATOM 4257 O O . ALA A 1 552 ? 10.863 11.692 7.603 1.00 84.19 552 ALA A O 1
ATOM 4258 N N . LEU A 1 553 ? 10.868 12.097 5.391 1.00 86.62 553 LEU A N 1
ATOM 4259 C CA . LEU A 1 553 ? 12.029 11.279 5.031 1.00 86.62 553 LEU A CA 1
ATOM 4260 C C . LEU A 1 553 ? 13.156 12.196 4.540 1.00 86.62 553 LEU A C 1
ATOM 4262 O O . LEU A 1 553 ? 12.947 13.032 3.660 1.00 86.62 553 LEU A O 1
ATOM 4266 N N . ASP A 1 554 ? 14.350 12.049 5.105 1.00 86.31 554 ASP A N 1
ATOM 4267 C CA . ASP A 1 554 ? 15.534 12.801 4.695 1.00 86.31 554 ASP A CA 1
ATOM 4268 C C . ASP A 1 554 ? 15.825 12.585 3.192 1.00 86.31 554 ASP A C 1
ATOM 4270 O O . ASP A 1 554 ? 15.745 11.462 2.692 1.00 86.31 554 ASP A O 1
ATOM 4274 N N . PRO A 1 555 ? 16.155 13.634 2.416 1.00 86.06 555 PRO A N 1
ATOM 4275 C CA . PRO A 1 555 ? 16.325 13.500 0.969 1.00 86.06 555 PRO A CA 1
ATOM 4276 C C . PRO A 1 555 ? 17.633 12.788 0.578 1.00 86.06 555 PRO A C 1
ATOM 4278 O O . PRO A 1 555 ? 17.855 12.548 -0.610 1.00 86.06 555 PRO A O 1
ATOM 4281 N N . SER A 1 556 ? 18.499 12.480 1.552 1.00 84.56 556 SER A N 1
ATOM 4282 C CA . SER A 1 556 ? 19.869 11.989 1.377 1.00 84.56 556 SER A CA 1
ATOM 4283 C C . SER A 1 556 ? 20.221 10.739 2.199 1.00 84.56 556 SER A C 1
ATOM 4285 O O . SER A 1 556 ? 21.375 10.313 2.185 1.00 84.56 556 SER A O 1
ATOM 4287 N N . SER A 1 557 ? 19.263 10.150 2.920 1.00 82.44 557 SER A N 1
ATOM 4288 C CA . SER A 1 557 ? 19.470 8.976 3.775 1.00 82.44 557 SER A CA 1
ATOM 4289 C C . SER A 1 557 ? 18.145 8.272 4.086 1.00 82.44 557 SER A C 1
ATOM 4291 O O . SER A 1 557 ? 17.079 8.857 3.935 1.00 82.44 557 SER A O 1
ATOM 4293 N N . ASP A 1 558 ? 18.190 7.045 4.615 1.00 78.06 558 ASP A N 1
ATOM 4294 C CA . ASP A 1 558 ? 16.993 6.323 5.089 1.00 78.06 558 ASP A CA 1
ATOM 4295 C 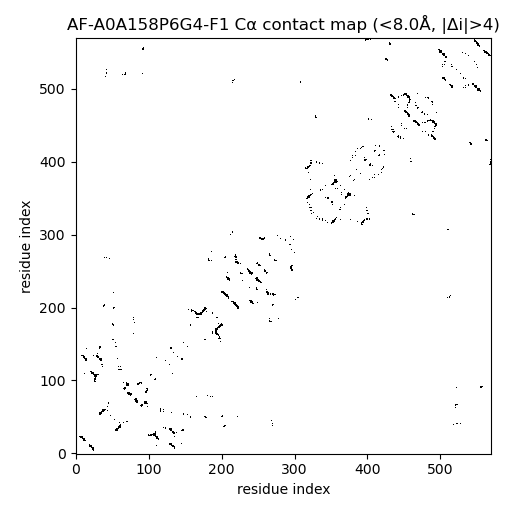C . ASP A 1 558 ? 16.381 6.913 6.393 1.00 78.06 558 ASP A C 1
ATOM 4297 O O . ASP A 1 558 ? 15.631 6.235 7.098 1.00 78.06 558 ASP A O 1
ATOM 4301 N N . THR A 1 559 ? 16.728 8.147 6.782 1.00 80.81 559 THR A N 1
ATOM 4302 C CA . THR A 1 559 ? 16.327 8.734 8.071 1.00 80.81 559 THR A CA 1
ATOM 4303 C C . THR A 1 559 ? 14.884 9.234 8.019 1.00 80.81 559 THR A C 1
ATOM 4305 O O . THR A 1 559 ? 14.561 10.131 7.245 1.00 80.81 559 THR A O 1
ATOM 4308 N N . VAL A 1 560 ? 14.017 8.694 8.880 1.00 78.38 560 VAL A N 1
ATOM 4309 C CA . VAL A 1 560 ? 12.581 9.025 8.926 1.00 78.38 560 VAL A CA 1
ATOM 4310 C C . VAL A 1 560 ? 12.190 9.655 10.262 1.00 78.38 560 VAL A C 1
ATOM 4312 O O . VAL A 1 560 ? 12.592 9.192 11.330 1.00 78.38 560 VAL A O 1
ATOM 4315 N N . CYS A 1 561 ? 11.320 10.661 10.206 1.00 73.06 561 CYS A N 1
ATOM 4316 C CA . CYS A 1 561 ? 10.579 11.190 11.343 1.00 73.06 561 CYS A CA 1
ATOM 4317 C C . CYS A 1 561 ? 9.065 11.114 11.091 1.00 73.06 561 CYS A C 1
ATOM 4319 O O . CYS A 1 561 ? 8.576 11.441 10.013 1.00 73.06 561 CYS A O 1
ATOM 4321 N N . PHE A 1 562 ? 8.316 10.708 12.114 1.00 68.88 562 PHE A N 1
ATOM 4322 C CA . PHE A 1 562 ? 6.852 10.722 12.118 1.00 68.88 562 PHE A CA 1
ATOM 4323 C C . PHE A 1 562 ? 6.330 12.145 12.359 1.00 68.88 562 PHE A C 1
ATOM 4325 O O . PHE A 1 562 ? 6.735 12.782 13.336 1.00 68.88 562 PHE A O 1
ATOM 4332 N N . LEU A 1 563 ? 5.420 12.625 11.507 1.00 67.44 563 LEU A N 1
ATOM 4333 C CA . LEU A 1 563 ? 4.828 13.960 11.621 1.00 67.44 563 LEU A CA 1
ATOM 4334 C C . LEU A 1 563 ? 3.526 13.921 12.429 1.00 67.44 563 LEU A C 1
ATOM 4336 O O . LEU A 1 563 ? 3.450 14.549 13.492 1.00 67.44 563 LEU A O 1
ATOM 4340 N N . TYR A 1 564 ? 2.510 13.204 11.938 1.00 67.25 564 TYR A N 1
ATOM 4341 C CA . TYR A 1 564 ? 1.236 12.970 12.628 1.00 67.25 564 TYR A CA 1
ATOM 4342 C C . TYR A 1 564 ? 0.430 11.807 12.016 1.00 67.25 564 TYR A C 1
ATOM 4344 O O . TYR A 1 564 ? 0.811 11.211 11.010 1.00 67.25 564 TYR A O 1
ATOM 4352 N N . ILE A 1 565 ? -0.691 11.506 12.675 1.00 69.75 565 ILE A N 1
ATOM 4353 C CA . ILE A 1 565 ? -1.769 10.596 12.269 1.00 69.75 565 ILE A CA 1
ATOM 4354 C C . ILE A 1 565 ? -3.056 11.406 12.192 1.00 69.75 565 ILE A C 1
ATOM 4356 O O . ILE A 1 565 ? -3.299 12.226 13.083 1.00 69.75 565 ILE A O 1
ATOM 4360 N N . SER A 1 566 ? -3.905 11.117 11.209 1.00 67.12 566 SER A N 1
ATOM 4361 C CA . SER A 1 566 ? -5.277 11.613 11.171 1.00 67.12 566 SER A CA 1
ATOM 4362 C C . SER A 1 566 ? -6.287 10.470 11.082 1.00 67.12 566 SER A C 1
ATOM 4364 O O . SER A 1 566 ? -6.532 9.910 10.021 1.00 67.12 566 SER A O 1
ATOM 4366 N N . ASN A 1 567 ? -6.941 10.167 12.206 1.00 62.91 567 ASN A N 1
ATOM 4367 C CA . ASN A 1 567 ? -8.095 9.259 12.276 1.00 62.91 567 ASN A CA 1
ATOM 4368 C C . ASN A 1 567 ? -9.412 10.034 12.024 1.00 62.91 567 ASN A C 1
ATOM 4370 O O . ASN A 1 567 ? -10.361 9.961 12.805 1.00 62.91 567 ASN A O 1
ATOM 4374 N N . THR A 1 568 ? -9.418 10.893 10.998 1.00 54.75 568 THR A N 1
ATOM 4375 C CA . THR A 1 568 ? -10.588 11.683 10.561 1.00 54.75 568 THR A CA 1
ATOM 4376 C C . THR A 1 568 ? -10.701 11.829 9.043 1.00 54.75 568 THR A C 1
ATOM 4378 O O . THR A 1 568 ? -11.665 12.437 8.590 1.00 54.75 568 THR A O 1
ATOM 4381 N N . ILE A 1 569 ? -9.758 11.294 8.256 1.00 36.94 569 ILE A N 1
ATOM 4382 C CA . ILE A 1 569 ? -9.675 11.514 6.803 1.00 36.94 569 ILE A CA 1
ATOM 4383 C C . ILE A 1 569 ? -9.835 10.184 6.051 1.00 36.94 569 ILE A C 1
ATOM 4385 O O . ILE A 1 569 ? -8.994 9.846 5.236 1.00 36.94 569 ILE A O 1
ATOM 4389 N N . PHE A 1 570 ? -10.935 9.459 6.301 1.00 33.97 570 PHE A N 1
ATOM 4390 C CA . PHE A 1 570 ? -11.922 9.127 5.259 1.00 33.97 570 PHE A CA 1
ATOM 4391 C C . PHE A 1 570 ? -13.217 8.522 5.818 1.00 33.97 570 PHE A C 1
ATOM 4393 O O . PHE A 1 570 ? -13.257 8.136 7.009 1.00 33.97 570 PHE A O 1
#

Nearest PDB structures (foldseek):
  5dou-assembly1_A  TM=9.383E-01  e=3.452E-65  Homo sapiens
  5dou-assembly2_D  TM=9.382E-01  e=8.559E-65  Homo sapiens
  1m6v-assembly1_G  TM=9.427E-01  e=2.398E-24  Escherichia coli
  1a9x-assembly1_A  TM=9.136E-01  e=8.634E-25  Escherichia coli
  1ce8-assembly1_A  TM=9.427E-01  e=4.739E-24  Escherichia coli

Organism: Angiostrongylus cantonensis (NCBI:txid6313)

Mean predicted aligned error: 13.26 Å